Protein AF-0000000080480840 (afdb_homodimer)

Structure (mmCIF, N/CA/C/O backbone):
data_AF-0000000080480840-model_v1
#
loop_
_entity.id
_entity.type
_entity.pdbx_description
1 polymer 'TMEM205-like domain-containing protein'
#
loop_
_atom_site.group_PDB
_atom_site.id
_atom_site.type_symbol
_atom_site.label_atom_id
_atom_site.label_alt_id
_atom_site.label_comp_id
_atom_site.label_asym_id
_atom_site.label_entity_id
_atom_site.label_seq_id
_atom_site.pdbx_PDB_ins_code
_atom_site.Cartn_x
_atom_site.Cartn_y
_atom_site.Cartn_z
_atom_site.occupancy
_atom_site.B_iso_or_equiv
_atom_site.auth_seq_id
_atom_site.auth_comp_id
_atom_site.auth_asym_id
_atom_site.auth_atom_id
_atom_site.pdbx_PDB_model_num
ATOM 1 N N . MET A 1 1 ? -40.719 -46.406 -3.961 1 48.41 1 MET A N 1
ATOM 2 C CA . MET A 1 1 ? -39.594 -45.656 -3.396 1 48.41 1 MET A CA 1
ATOM 3 C C . MET A 1 1 ? -39.781 -44.156 -3.512 1 48.41 1 MET A C 1
ATOM 5 O O . MET A 1 1 ? -39.844 -43.625 -4.617 1 48.41 1 MET A O 1
ATOM 9 N N . SER A 1 2 ? -40.406 -43.5 -2.436 1 63.12 2 SER A N 1
ATOM 10 C CA . SER A 1 2 ? -41.25 -42.281 -2.477 1 63.12 2 SER A CA 1
ATOM 11 C C . SER A 1 2 ? -40.406 -41.031 -2.754 1 63.12 2 SER A C 1
ATOM 13 O O . SER A 1 2 ? -39.219 -41.031 -2.51 1 63.12 2 SER A O 1
ATOM 15 N N . LYS A 1 3 ? -41.062 -40.125 -3.471 1 72.38 3 LYS A N 1
ATOM 16 C CA . LYS A 1 3 ? -40.562 -38.812 -3.879 1 72.38 3 LYS A CA 1
ATOM 17 C C . LYS A 1 3 ? -39.812 -38.125 -2.748 1 72.38 3 LYS A C 1
ATOM 19 O O . LYS A 1 3 ? -38.812 -37.438 -2.992 1 72.38 3 LYS A O 1
ATOM 24 N N . SER A 1 4 ? -40.25 -38.406 -1.616 1 72.44 4 SER A N 1
ATOM 25 C CA . SER A 1 4 ? -39.625 -37.812 -0.445 1 72.44 4 SER A CA 1
ATOM 26 C C . SER A 1 4 ? -38.219 -38.375 -0.218 1 72.44 4 SER A C 1
ATOM 28 O O . SER A 1 4 ? -37.312 -37.625 0.155 1 72.44 4 SER A O 1
ATOM 30 N N . GLN A 1 5 ? -38.062 -39.594 -0.561 1 77.56 5 GLN A N 1
ATOM 31 C CA . GLN A 1 5 ? -36.781 -40.25 -0.362 1 77.56 5 GLN A CA 1
ATOM 32 C C . GLN A 1 5 ? -35.75 -39.719 -1.352 1 77.56 5 GLN A C 1
ATOM 34 O O . GLN A 1 5 ? -34.562 -39.531 -0.996 1 77.56 5 GLN A O 1
ATOM 39 N N . ASN A 1 6 ? -36.188 -39.344 -2.408 1 79.19 6 ASN A N 1
ATOM 40 C CA . ASN A 1 6 ? -35.312 -38.844 -3.449 1 79.19 6 ASN A CA 1
ATOM 41 C C . ASN A 1 6 ? -34.781 -37.438 -3.113 1 79.19 6 ASN A C 1
ATOM 43 O O . ASN A 1 6 ? -33.625 -37.125 -3.361 1 79.19 6 ASN A O 1
ATOM 47 N N . VAL A 1 7 ? -35.75 -36.656 -2.521 1 74.06 7 VAL A N 1
ATOM 48 C CA . VAL A 1 7 ? -35.344 -35.312 -2.146 1 74.06 7 VAL A CA 1
ATOM 49 C C . VAL A 1 7 ? -34.312 -35.375 -1.026 1 74.06 7 VAL A C 1
ATOM 51 O O . VAL A 1 7 ? -33.344 -34.594 -1.014 1 74.06 7 VAL A O 1
ATOM 54 N N . LEU A 1 8 ? -34.531 -36.281 -0.128 1 70.38 8 LEU A N 1
ATOM 55 C CA . LEU A 1 8 ? -33.594 -36.406 0.998 1 70.38 8 LEU A CA 1
ATOM 56 C C . LEU A 1 8 ? -32.25 -36.906 0.531 1 70.38 8 LEU A C 1
ATOM 58 O O . LEU A 1 8 ? -31.203 -36.469 1.021 1 70.38 8 LEU A O 1
ATOM 62 N N . VAL A 1 9 ? -32.25 -37.875 -0.401 1 76.75 9 VAL A N 1
ATOM 63 C CA . VAL A 1 9 ? -31 -38.375 -0.942 1 76.75 9 VAL A CA 1
ATOM 64 C C . VAL A 1 9 ? -30.297 -37.281 -1.707 1 76.75 9 VAL A C 1
ATOM 66 O O . VAL A 1 9 ? -29.078 -37.125 -1.598 1 76.75 9 VAL A O 1
ATOM 69 N N . LYS A 1 10 ? -31.031 -36.438 -2.252 1 76.31 10 LYS A N 1
ATOM 70 C CA . LYS A 1 10 ? -30.422 -35.312 -3.008 1 76.31 10 LYS A CA 1
ATOM 71 C C . LYS A 1 10 ? -29.828 -34.281 -2.076 1 76.31 10 LYS A C 1
ATOM 73 O O . LYS A 1 10 ? -28.75 -33.75 -2.35 1 76.31 10 LYS A O 1
ATOM 78 N N . ALA A 1 11 ? -30.609 -34.031 -1.041 1 72.12 11 ALA A N 1
ATOM 79 C CA . ALA A 1 11 ? -30.109 -33.094 -0.044 1 72.12 11 ALA A CA 1
ATOM 80 C C . ALA A 1 11 ? -28.844 -33.625 0.625 1 72.12 11 ALA A C 1
ATOM 82 O O . ALA A 1 11 ? -27.891 -32.875 0.846 1 72.12 11 ALA A O 1
ATOM 83 N N . LYS A 1 12 ? -28.766 -34.875 0.899 1 74.62 12 LYS A N 1
ATOM 84 C CA . LYS A 1 12 ? -27.594 -35.5 1.515 1 74.62 12 LYS A CA 1
ATOM 85 C C . LYS A 1 12 ? -26.406 -35.469 0.571 1 74.62 12 LYS A C 1
ATOM 87 O O . LYS A 1 12 ? -25.281 -35.188 0.998 1 74.62 12 LYS A O 1
ATOM 92 N N . LEU A 1 13 ? -26.656 -35.656 -0.687 1 71.5 13 LEU A N 1
ATOM 93 C CA . LEU A 1 13 ? -25.609 -35.625 -1.687 1 71.5 13 LEU A CA 1
ATOM 94 C C . LEU A 1 13 ? -25.094 -34.188 -1.874 1 71.5 13 LEU A C 1
ATOM 96 O O . LEU A 1 13 ? -23.891 -33.969 -2.041 1 71.5 13 LEU A O 1
ATOM 100 N N . ALA A 1 14 ? -26.016 -33.219 -1.769 1 71.69 14 ALA A N 1
ATOM 101 C CA . ALA A 1 14 ? -25.641 -31.828 -1.882 1 71.69 14 ALA A CA 1
ATOM 102 C C . ALA A 1 14 ? -24.75 -31.406 -0.708 1 71.69 14 ALA A C 1
ATOM 104 O O . ALA A 1 14 ? -23.766 -30.688 -0.89 1 71.69 14 ALA A O 1
ATOM 105 N N . VAL A 1 15 ? -25.156 -31.797 0.441 1 69.38 15 VAL A N 1
ATOM 106 C CA . VAL A 1 15 ? -24.391 -31.484 1.639 1 69.38 15 VAL A CA 1
ATOM 107 C C . VAL A 1 15 ? -23.016 -32.156 1.555 1 69.38 15 VAL A C 1
ATOM 109 O O . VAL A 1 15 ? -22 -31.562 1.903 1 69.38 15 VAL A O 1
ATOM 112 N N . LYS A 1 16 ? -22.922 -33.469 1.148 1 70.38 16 LYS A N 1
ATOM 113 C CA . LYS A 1 16 ? -21.656 -34.156 0.979 1 70.38 16 LYS A CA 1
ATOM 114 C C . LYS A 1 16 ? -20.781 -33.469 -0.07 1 70.38 16 LYS A C 1
ATOM 116 O O . LYS A 1 16 ? -19.578 -33.344 0.116 1 70.38 16 LYS A O 1
ATOM 121 N N . ARG A 1 17 ? -21.359 -33 -1.153 1 67.06 17 ARG A N 1
ATOM 122 C CA . ARG A 1 17 ? -20.641 -32.281 -2.184 1 67.06 17 ARG A CA 1
ATOM 123 C C . ARG A 1 17 ? -20.109 -30.938 -1.65 1 67.06 17 ARG A C 1
ATOM 125 O O . ARG A 1 17 ? -18.984 -30.547 -1.947 1 67.06 17 ARG A O 1
ATOM 132 N N . LEU A 1 18 ? -21 -30.297 -0.891 1 66.44 18 LEU A N 1
ATOM 133 C CA . LEU A 1 18 ? -20.578 -29.062 -0.242 1 66.44 18 LEU A CA 1
ATOM 134 C C . LEU A 1 18 ? -19.453 -29.328 0.756 1 66.44 18 LEU A C 1
ATOM 136 O O . LEU A 1 18 ? -18.5 -28.562 0.838 1 66.44 18 LEU A O 1
ATOM 140 N N . GLY A 1 19 ? -19.656 -30.328 1.536 1 61.94 19 GLY A N 1
ATOM 141 C CA . GLY A 1 19 ? -18.609 -30.719 2.473 1 61.94 19 GLY A CA 1
ATOM 142 C C . GLY A 1 19 ? -17.297 -31.062 1.795 1 61.94 19 GLY A C 1
ATOM 143 O O . GLY A 1 19 ? -16.234 -30.609 2.236 1 61.94 19 GLY A O 1
ATOM 144 N N . THR A 1 20 ? -17.375 -32 0.81 1 65.12 20 THR A N 1
ATOM 145 C CA . THR A 1 20 ? -16.172 -32.344 0.045 1 65.12 20 THR A CA 1
ATOM 146 C C . THR A 1 20 ? -15.562 -31.109 -0.599 1 65.12 20 THR A C 1
ATOM 148 O O . THR A 1 20 ? -14.344 -30.969 -0.637 1 65.12 20 THR A O 1
ATOM 151 N N . ALA A 1 21 ? -16.469 -30.281 -1.023 1 62.69 21 ALA A N 1
ATOM 152 C CA . ALA A 1 21 ? -16 -29.016 -1.608 1 62.69 21 ALA A CA 1
ATOM 153 C C . ALA A 1 21 ? -15.312 -28.156 -0.562 1 62.69 21 ALA A C 1
ATOM 155 O O . ALA A 1 21 ? -14.281 -27.547 -0.837 1 62.69 21 ALA A O 1
ATOM 156 N N . VAL A 1 22 ? -15.906 -28.141 0.602 1 61.84 22 VAL A N 1
ATOM 157 C CA . VAL A 1 22 ? -15.344 -27.359 1.701 1 61.84 22 VAL A CA 1
ATOM 158 C C . VAL A 1 22 ? -14.031 -28 2.166 1 61.84 22 VAL A C 1
ATOM 160 O O . VAL A 1 22 ? -13.047 -27.297 2.412 1 61.84 22 VAL A O 1
ATOM 163 N N . THR A 1 23 ? -14 -29.312 2.256 1 61.94 23 THR A N 1
ATOM 164 C CA . THR A 1 23 ? -12.797 -30.031 2.664 1 61.94 23 THR A CA 1
ATOM 165 C C . THR A 1 23 ? -11.695 -29.859 1.621 1 61.94 23 THR A C 1
ATOM 167 O O . THR A 1 23 ? -10.523 -29.672 1.968 1 61.94 23 THR A O 1
ATOM 170 N N . ALA A 1 24 ? -12.078 -30.078 0.385 1 61.88 24 ALA A N 1
ATOM 171 C CA . ALA A 1 24 ? -11.125 -29.875 -0.697 1 61.88 24 ALA A CA 1
ATOM 172 C C . ALA A 1 24 ? -10.625 -28.422 -0.719 1 61.88 24 ALA A C 1
ATOM 174 O O . ALA A 1 24 ? -9.453 -28.172 -0.996 1 61.88 24 ALA A O 1
ATOM 175 N N . ALA A 1 25 ? -11.594 -27.594 -0.299 1 62.44 25 ALA A N 1
ATOM 176 C CA . ALA A 1 25 ? -11.25 -26.172 -0.241 1 62.44 25 ALA A CA 1
ATOM 177 C C . ALA A 1 25 ? -10.344 -25.875 0.952 1 62.44 25 ALA A C 1
ATOM 179 O O . ALA A 1 25 ? -9.562 -24.922 0.923 1 62.44 25 ALA A O 1
ATOM 180 N N . LEU A 1 26 ? -10.422 -26.766 1.857 1 70 26 LEU A N 1
ATOM 181 C CA . LEU A 1 26 ? -9.672 -26.547 3.09 1 70 26 LEU A CA 1
ATOM 182 C C . LEU A 1 26 ? -8.391 -27.375 3.092 1 70 26 LEU A C 1
ATOM 184 O O . LEU A 1 26 ? -7.781 -27.578 4.145 1 70 26 LEU A O 1
ATOM 188 N N . ASN A 1 27 ? -8.031 -27.891 1.896 1 83.31 27 ASN A N 1
ATOM 189 C CA . ASN A 1 27 ? -6.727 -28.516 1.739 1 83.31 27 ASN A CA 1
ATOM 190 C C . ASN A 1 27 ? -5.598 -27.578 2.16 1 83.31 27 ASN A C 1
ATOM 192 O O . ASN A 1 27 ? -5.547 -26.422 1.729 1 83.31 27 ASN A O 1
ATOM 196 N N . PRO A 1 28 ? -4.832 -28.016 3.111 1 85.62 28 PRO A N 1
ATOM 197 C CA . PRO A 1 28 ? -3.775 -27.141 3.643 1 85.62 28 PRO A CA 1
ATOM 198 C C . PRO A 1 28 ? -2.893 -26.547 2.547 1 85.62 28 PRO A C 1
ATOM 200 O O . PRO A 1 28 ? -2.416 -25.422 2.678 1 85.62 28 PRO A O 1
ATOM 203 N N . THR A 1 29 ? -2.688 -27.266 1.502 1 88.12 29 THR A N 1
ATOM 204 C CA . THR A 1 29 ? -1.881 -26.75 0.401 1 88.12 29 THR A CA 1
ATOM 205 C C . THR A 1 29 ? -2.594 -25.594 -0.295 1 88.12 29 THR A C 1
ATOM 207 O O . THR A 1 29 ? -1.979 -24.562 -0.586 1 88.12 29 THR A O 1
ATOM 210 N N . LYS A 1 30 ? -3.859 -25.797 -0.489 1 89.88 30 LYS A N 1
ATOM 211 C CA . LYS A 1 30 ? -4.652 -24.766 -1.151 1 89.88 30 LYS A CA 1
ATOM 212 C C . LYS A 1 30 ? -4.785 -23.516 -0.274 1 89.88 30 LYS A C 1
ATOM 214 O O . LYS A 1 30 ? -4.547 -22.406 -0.733 1 89.88 30 LYS A O 1
ATOM 219 N N . VAL A 1 31 ? -5.086 -23.766 0.939 1 91.12 31 VAL A N 1
ATOM 220 C CA . VAL A 1 31 ? -5.27 -22.656 1.87 1 91.12 31 VAL A CA 1
ATOM 221 C C . VAL A 1 31 ? -3.943 -21.938 2.094 1 91.12 31 VAL A C 1
ATOM 223 O O . VAL A 1 31 ? -3.893 -20.703 2.123 1 91.12 31 VAL A O 1
ATOM 226 N N . GLY A 1 32 ? -2.891 -22.672 2.217 1 92.75 32 GLY A N 1
ATOM 227 C CA . GLY A 1 32 ? -1.572 -22.094 2.4 1 92.75 32 GLY A CA 1
ATOM 228 C C . GLY A 1 32 ? -1.134 -21.219 1.233 1 92.75 32 GLY A C 1
ATOM 229 O O . GLY A 1 32 ? -0.57 -20.141 1.43 1 92.75 32 GLY A O 1
ATOM 230 N N . SER A 1 33 ? -1.423 -21.688 0.099 1 93.69 33 SER A N 1
ATOM 231 C CA . SER A 1 33 ? -1.025 -20.953 -1.097 1 93.69 33 SER A CA 1
ATOM 232 C C . SER A 1 33 ? -1.794 -19.641 -1.221 1 93.69 33 SER A C 1
ATOM 234 O O . SER A 1 33 ? -1.212 -18.609 -1.542 1 93.69 33 SER A O 1
ATOM 236 N N . VAL A 1 34 ? -3.068 -19.75 -0.893 1 95.12 34 VAL A N 1
ATOM 237 C CA . VAL A 1 34 ? -3.908 -18.562 -0.969 1 95.12 34 VAL A CA 1
ATOM 238 C C . VAL A 1 34 ? -3.475 -17.547 0.093 1 95.12 34 VAL A C 1
ATOM 240 O O . VAL A 1 34 ? -3.26 -16.375 -0.209 1 95.12 34 VAL A O 1
ATOM 243 N N . VAL A 1 35 ? -3.285 -18 1.26 1 95 35 VAL A N 1
ATOM 244 C CA . VAL A 1 35 ? -2.914 -17.141 2.379 1 95 35 VAL A CA 1
ATOM 245 C C . VAL A 1 35 ? -1.528 -16.547 2.135 1 95 35 VAL A C 1
ATOM 247 O O . VAL A 1 35 ? -1.307 -15.352 2.373 1 95 35 VAL A O 1
ATOM 250 N N . SER A 1 36 ? -0.671 -17.344 1.657 1 95.69 36 SER A N 1
ATOM 251 C CA . SER A 1 36 ? 0.681 -16.875 1.358 1 95.69 36 SER A CA 1
ATOM 252 C C . SER A 1 36 ? 0.669 -15.781 0.305 1 95.69 36 SER A C 1
ATOM 254 O O . SER A 1 36 ? 1.268 -14.719 0.501 1 95.69 36 SER A O 1
ATOM 256 N N . LEU A 1 37 ? -0.046 -16.031 -0.722 1 96.81 37 LEU A N 1
ATOM 257 C CA . LEU A 1 37 ? -0.066 -15.094 -1.834 1 96.81 37 LEU A CA 1
ATOM 258 C C . LEU A 1 37 ? -0.702 -13.773 -1.414 1 96.81 37 LEU A C 1
ATOM 260 O O . LEU A 1 37 ? -0.167 -12.695 -1.707 1 96.81 37 LEU A O 1
ATOM 264 N N . ILE A 1 38 ? -1.753 -13.805 -0.69 1 97.44 38 ILE A N 1
ATOM 265 C CA . ILE A 1 38 ? -2.457 -12.609 -0.255 1 97.44 38 ILE A CA 1
ATOM 266 C C . ILE A 1 38 ? -1.581 -11.812 0.712 1 97.44 38 ILE A C 1
ATOM 268 O O . ILE A 1 38 ? -1.461 -10.594 0.594 1 97.44 38 ILE A O 1
ATOM 272 N N . GLY A 1 39 ? -1.012 -12.523 1.628 1 97.56 39 GLY A N 1
ATOM 273 C CA . GLY A 1 39 ? -0.151 -11.859 2.594 1 97.56 39 GLY A CA 1
ATOM 274 C C . GLY A 1 39 ? 1.047 -11.18 1.958 1 97.56 39 GLY A C 1
ATOM 275 O O . GLY A 1 39 ? 1.331 -10.016 2.244 1 97.56 39 GLY A O 1
ATOM 276 N N . ILE A 1 40 ? 1.666 -11.859 1.077 1 97.62 40 ILE A N 1
ATOM 277 C CA . ILE A 1 40 ? 2.873 -11.328 0.451 1 97.62 40 ILE A CA 1
ATOM 278 C C . ILE A 1 40 ? 2.502 -10.227 -0.54 1 97.62 40 ILE A C 1
ATOM 280 O O . ILE A 1 40 ? 3.225 -9.234 -0.679 1 97.62 40 ILE A O 1
ATOM 284 N N . ALA A 1 41 ? 1.404 -10.398 -1.212 1 98.25 41 ALA A N 1
ATOM 285 C CA . ALA A 1 41 ? 0.946 -9.367 -2.143 1 98.25 41 ALA A CA 1
ATOM 286 C C . ALA A 1 41 ? 0.61 -8.07 -1.407 1 98.25 41 ALA A C 1
ATOM 288 O O . ALA A 1 41 ? 0.932 -6.98 -1.882 1 98.25 41 ALA A O 1
ATOM 289 N N . ALA A 1 42 ? -0.044 -8.25 -0.305 1 97.69 42 ALA A N 1
ATOM 290 C CA . ALA A 1 42 ? -0.343 -7.07 0.506 1 97.69 42 ALA A CA 1
ATOM 291 C C . ALA A 1 42 ? 0.938 -6.363 0.94 1 97.69 42 ALA A C 1
ATOM 293 O O . ALA A 1 42 ? 1.067 -5.145 0.78 1 97.69 42 ALA A O 1
ATOM 294 N N . ALA A 1 43 ? 1.863 -7.078 1.417 1 97.75 43 ALA A N 1
ATOM 295 C CA . ALA A 1 43 ? 3.131 -6.512 1.87 1 97.75 43 ALA A CA 1
ATOM 296 C C . ALA A 1 43 ? 3.881 -5.852 0.716 1 97.75 43 ALA A C 1
ATOM 298 O O . ALA A 1 43 ? 4.426 -4.754 0.868 1 97.75 43 ALA A O 1
ATOM 299 N N . PHE A 1 44 ? 3.889 -6.508 -0.385 1 98.06 44 PHE A N 1
ATOM 300 C CA . PHE A 1 44 ? 4.582 -6 -1.563 1 98.06 44 PHE A CA 1
ATOM 301 C C . PHE A 1 44 ? 3.98 -4.676 -2.02 1 98.06 44 PHE A C 1
ATOM 303 O O . PHE A 1 44 ? 4.703 -3.705 -2.246 1 98.06 44 PHE A O 1
ATOM 310 N N . GLY A 1 45 ? 2.727 -4.641 -2.143 1 97.5 45 GLY A N 1
ATOM 311 C CA . GLY A 1 45 ? 2.078 -3.414 -2.578 1 97.5 45 GLY A CA 1
ATOM 312 C C . GLY A 1 45 ? 2.264 -2.264 -1.607 1 97.5 45 GLY A C 1
ATOM 313 O O . GLY A 1 45 ? 2.434 -1.116 -2.023 1 97.5 45 GLY A O 1
ATOM 314 N N . MET A 1 46 ? 2.143 -2.59 -0.368 1 96.62 46 MET A N 1
ATOM 315 C CA . MET A 1 46 ? 2.416 -1.559 0.629 1 96.62 46 MET A CA 1
ATOM 316 C C . MET A 1 46 ? 3.848 -1.046 0.501 1 96.62 46 MET A C 1
ATOM 318 O O . MET A 1 46 ? 4.094 0.153 0.635 1 96.62 46 MET A O 1
ATOM 322 N N . CYS A 1 47 ? 4.691 -1.95 0.297 1 96.69 47 CYS A N 1
ATOM 323 C CA . CYS A 1 47 ? 6.098 -1.599 0.138 1 96.69 47 CYS A CA 1
ATOM 324 C C . CYS A 1 47 ? 6.301 -0.688 -1.066 1 96.69 47 CYS A C 1
ATOM 326 O O . CYS A 1 47 ? 7.047 0.292 -0.992 1 96.69 47 CYS A O 1
ATOM 328 N N . VAL A 1 48 ? 5.648 -0.994 -2.105 1 95.62 48 VAL A N 1
ATOM 329 C CA . VAL A 1 48 ? 5.73 -0.163 -3.303 1 95.62 48 VAL A CA 1
ATOM 330 C C . VAL A 1 48 ? 5.176 1.229 -3.006 1 95.62 48 VAL A C 1
ATOM 332 O O . VAL A 1 48 ? 5.801 2.236 -3.338 1 95.62 48 VAL A O 1
ATOM 335 N N . TRP A 1 49 ? 4.09 1.264 -2.369 1 95 49 TRP A N 1
ATOM 336 C CA . TRP A 1 49 ? 3.443 2.533 -2.047 1 95 49 TRP A CA 1
ATOM 337 C C . TRP A 1 49 ? 4.359 3.41 -1.201 1 95 49 TRP A C 1
ATOM 339 O O . TRP A 1 49 ? 4.582 4.578 -1.526 1 95 49 TRP A O 1
ATOM 349 N N . VAL A 1 50 ? 4.883 2.891 -0.185 1 93.31 50 VAL A N 1
ATOM 350 C CA . VAL A 1 50 ? 5.664 3.668 0.77 1 93.31 50 VAL A CA 1
ATOM 351 C C . VAL A 1 50 ? 6.996 4.074 0.139 1 93.31 50 VAL A C 1
ATOM 353 O O . VAL A 1 50 ? 7.5 5.172 0.393 1 93.31 50 VAL A O 1
ATOM 356 N N . THR A 1 51 ? 7.559 3.207 -0.658 1 92.38 51 THR A N 1
ATOM 357 C CA . THR A 1 51 ? 8.844 3.49 -1.277 1 92.38 51 THR A CA 1
ATOM 358 C C . THR A 1 51 ? 8.703 4.535 -2.379 1 92.38 51 THR A C 1
ATOM 360 O O . THR A 1 51 ? 9.547 5.422 -2.518 1 92.38 51 THR A O 1
ATOM 363 N N . VAL A 1 52 ? 7.609 4.52 -3.104 1 89 52 VAL A N 1
ATOM 364 C CA . VAL A 1 52 ? 7.516 5.336 -4.309 1 89 52 VAL A CA 1
ATOM 365 C C . VAL A 1 52 ? 6.59 6.523 -4.059 1 89 52 VAL A C 1
ATOM 367 O O . VAL A 1 52 ? 6.926 7.664 -4.395 1 89 52 VAL A O 1
ATOM 370 N N . VAL A 1 53 ? 5.465 6.32 -3.414 1 86.81 53 VAL A N 1
ATOM 371 C CA . VAL A 1 53 ? 4.391 7.309 -3.432 1 86.81 53 VAL A CA 1
ATOM 372 C C . VAL A 1 53 ? 4.449 8.156 -2.166 1 86.81 53 VAL A C 1
ATOM 374 O O . VAL A 1 53 ? 4.266 9.375 -2.219 1 86.81 53 VAL A O 1
ATOM 377 N N . THR A 1 54 ? 4.758 7.574 -1.055 1 86.62 54 THR A N 1
ATOM 378 C CA . THR A 1 54 ? 4.652 8.25 0.235 1 86.62 54 THR A CA 1
ATOM 379 C C . THR A 1 54 ? 5.629 9.422 0.315 1 86.62 54 THR A C 1
ATOM 381 O O . THR A 1 54 ? 5.277 10.492 0.811 1 86.62 54 THR A O 1
ATOM 384 N N . LYS A 1 55 ? 6.832 9.195 -0.202 1 81.06 55 LYS A N 1
ATOM 385 C CA . LYS A 1 55 ? 7.797 10.289 -0.162 1 81.06 55 LYS A CA 1
ATOM 386 C C . LYS A 1 55 ? 7.289 11.5 -0.943 1 81.06 55 LYS A C 1
ATOM 388 O O . LYS A 1 55 ? 7.371 12.633 -0.464 1 81.06 55 LYS A O 1
ATOM 393 N N . TYR A 1 56 ? 6.746 11.266 -2.043 1 81.44 56 TYR A N 1
ATOM 394 C CA . TYR A 1 56 ? 6.207 12.336 -2.881 1 81.44 56 TYR A CA 1
ATOM 395 C C . TYR A 1 56 ? 4.988 12.977 -2.225 1 81.44 56 TYR A C 1
ATOM 397 O O . TYR A 1 56 ? 4.875 14.203 -2.186 1 81.44 56 TYR A O 1
ATOM 405 N N . LEU A 1 57 ? 4.109 12.219 -1.687 1 82.69 57 LEU A N 1
ATOM 406 C CA . LEU A 1 57 ? 2.873 12.703 -1.083 1 82.69 57 LEU A CA 1
ATOM 407 C C . LEU A 1 57 ? 3.166 13.555 0.143 1 82.69 57 LEU A C 1
ATOM 409 O O . LEU A 1 57 ? 2.611 14.648 0.289 1 82.69 57 LEU A O 1
ATOM 413 N N . LEU A 1 58 ? 4.074 13.148 0.982 1 80.44 58 LEU A N 1
ATOM 414 C CA . LEU A 1 58 ? 4.402 13.891 2.195 1 80.44 58 LEU A CA 1
ATOM 415 C C . LEU A 1 58 ? 5.078 15.211 1.856 1 80.44 58 LEU A C 1
ATOM 417 O O . LEU A 1 58 ? 4.789 16.234 2.48 1 80.44 58 LEU A O 1
ATOM 421 N N . ALA A 1 59 ? 5.891 15.211 0.841 1 76.5 59 ALA A N 1
ATOM 422 C CA . ALA A 1 59 ? 6.574 16.438 0.422 1 76.5 59 ALA A CA 1
ATOM 423 C C . ALA A 1 59 ? 5.59 17.453 -0.144 1 76.5 59 ALA A C 1
ATOM 425 O O . ALA A 1 59 ? 5.801 18.656 -0.024 1 76.5 59 ALA A O 1
ATOM 426 N N . SER A 1 60 ? 4.535 16.922 -0.674 1 74.69 60 SER A N 1
ATOM 427 C CA . SER A 1 60 ? 3.572 17.812 -1.327 1 74.69 60 SER A CA 1
ATOM 428 C C . SER A 1 60 ? 2.605 18.406 -0.318 1 74.69 60 SER A C 1
ATOM 430 O O . SER A 1 60 ? 2.043 19.484 -0.554 1 74.69 60 SER A O 1
ATOM 432 N N . VAL A 1 61 ? 2.432 17.75 0.742 1 70.5 61 VAL A N 1
ATOM 433 C CA . VAL A 1 61 ? 1.397 18.188 1.676 1 70.5 61 VAL A CA 1
ATOM 434 C C . VAL A 1 61 ? 2.043 18.875 2.871 1 70.5 61 VAL A C 1
ATOM 436 O O . VAL A 1 61 ? 1.445 19.781 3.471 1 70.5 61 VAL A O 1
ATOM 439 N N . LEU A 1 62 ? 3.271 18.469 3.117 1 70.69 62 LEU A N 1
ATOM 440 C CA . LEU A 1 62 ? 3.887 18.969 4.344 1 70.69 62 LEU A CA 1
ATOM 441 C C . LEU A 1 62 ? 5.102 19.828 4.031 1 70.69 62 LEU A C 1
ATOM 443 O O . LEU A 1 62 ? 5.684 19.719 2.949 1 70.69 62 LEU A O 1
ATOM 447 N N . GLY A 1 63 ? 5.301 20.781 4.895 1 72.56 63 GLY A N 1
ATOM 448 C CA . GLY A 1 63 ? 6.543 21.531 4.809 1 72.56 63 GLY A CA 1
ATOM 449 C C . GLY A 1 63 ? 7.758 20.734 5.223 1 72.56 63 GLY A C 1
ATOM 450 O O . GLY A 1 63 ? 7.625 19.625 5.77 1 72.56 63 GLY A O 1
ATOM 451 N N . ARG A 1 64 ? 8.898 21.234 4.926 1 70.31 64 ARG A N 1
ATOM 452 C CA . ARG A 1 64 ? 10.18 20.594 5.195 1 70.31 64 ARG A CA 1
ATOM 453 C C . ARG A 1 64 ? 10.32 20.234 6.672 1 70.31 64 ARG A C 1
ATOM 455 O O . ARG A 1 64 ? 10.867 19.188 7.023 1 70.31 64 ARG A O 1
ATOM 462 N N . HIS A 1 65 ? 9.742 21.125 7.465 1 71.62 65 HIS A N 1
ATOM 463 C CA . HIS A 1 65 ? 9.961 20.969 8.898 1 71.62 65 HIS A CA 1
ATOM 464 C C . HIS A 1 65 ? 9.133 19.812 9.461 1 71.62 65 HIS A C 1
ATOM 466 O O . HIS A 1 65 ? 9.562 19.156 10.414 1 71.62 65 HIS A O 1
ATOM 472 N N . ARG A 1 66 ? 8.055 19.5 8.766 1 76.5 66 ARG A N 1
ATOM 473 C CA . ARG A 1 66 ? 7.16 18.484 9.297 1 76.5 66 ARG A CA 1
ATOM 474 C C . ARG A 1 66 ? 7.301 17.172 8.523 1 76.5 66 ARG A C 1
ATOM 476 O O . ARG A 1 66 ? 6.73 16.156 8.914 1 76.5 66 ARG A O 1
ATOM 483 N N . PHE A 1 67 ? 8.125 17.25 7.504 1 82.62 67 PHE A N 1
ATOM 484 C CA . PHE A 1 67 ? 8.281 16.094 6.625 1 82.62 67 PHE A CA 1
ATOM 485 C C . PHE A 1 67 ? 8.867 14.914 7.383 1 82.62 67 PHE A C 1
ATOM 487 O O . PHE A 1 67 ? 8.359 13.797 7.289 1 82.62 67 PHE A O 1
ATOM 494 N N . GLY A 1 68 ? 9.945 15.148 8.125 1 82.88 68 GLY A N 1
ATOM 495 C CA . GLY A 1 68 ? 10.625 14.086 8.844 1 82.88 68 GLY A CA 1
ATOM 496 C C . GLY A 1 68 ? 9.742 13.398 9.875 1 82.88 68 GLY A C 1
ATOM 497 O O . GLY A 1 68 ? 9.758 12.172 10 1 82.88 68 GLY A O 1
ATOM 498 N N . VAL A 1 69 ? 9 14.188 10.523 1 83.5 69 VAL A N 1
ATOM 499 C CA . VAL A 1 69 ? 8.125 13.664 11.57 1 83.5 69 VAL A CA 1
ATOM 500 C C . VAL A 1 69 ? 7.008 12.836 10.945 1 83.5 69 VAL A C 1
ATOM 502 O O . VAL A 1 69 ? 6.703 11.734 11.414 1 83.5 69 VAL A O 1
ATOM 505 N N . ALA A 1 70 ? 6.461 13.367 9.922 1 83.31 70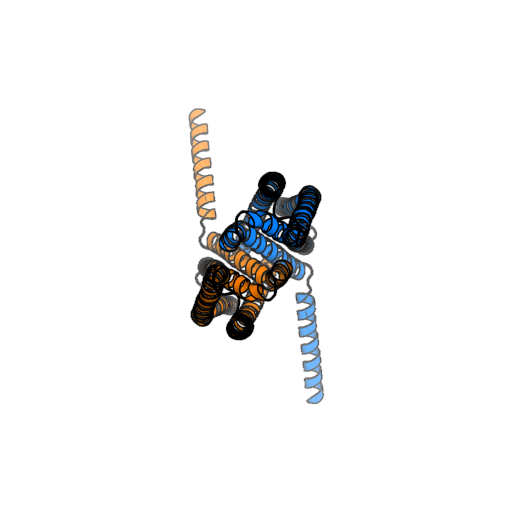 ALA A N 1
ATOM 506 C CA . ALA A 1 70 ? 5.391 12.664 9.227 1 83.31 70 ALA A CA 1
ATOM 507 C C . ALA A 1 70 ? 5.887 11.328 8.672 1 83.31 70 ALA A C 1
ATOM 509 O O . ALA A 1 70 ? 5.203 10.305 8.789 1 83.31 70 ALA A O 1
ATOM 510 N N . GLN A 1 71 ? 7.031 11.445 8.094 1 87.06 71 GLN A N 1
ATOM 511 C CA . GLN A 1 71 ? 7.625 10.234 7.535 1 87.06 71 GLN A CA 1
ATOM 512 C C . GLN A 1 71 ? 7.871 9.188 8.617 1 87.06 71 GLN A C 1
ATOM 514 O O . GLN A 1 71 ? 7.645 7.996 8.406 1 87.06 71 GLN A O 1
ATOM 519 N N . SER A 1 72 ? 8.32 9.625 9.766 1 89.12 72 SER A N 1
ATOM 520 C CA . SER A 1 72 ? 8.586 8.719 10.875 1 89.12 72 SER A CA 1
ATOM 521 C C . SER A 1 72 ? 7.309 8.031 11.352 1 89.12 72 SER A C 1
ATOM 523 O O . SER A 1 72 ? 7.312 6.844 11.656 1 89.12 72 SER A O 1
ATOM 525 N N . LYS A 1 73 ? 6.305 8.711 11.359 1 86.88 73 LYS A N 1
ATOM 526 C CA . LYS A 1 73 ? 5.027 8.148 11.789 1 86.88 73 LYS A CA 1
ATOM 527 C C . LYS A 1 73 ? 4.516 7.121 10.781 1 86.88 73 LYS A C 1
ATOM 529 O O . LYS A 1 73 ? 3.986 6.074 11.164 1 86.88 73 LYS A O 1
ATOM 534 N N . VAL A 1 74 ? 4.641 7.449 9.523 1 88.94 74 VAL A N 1
ATOM 535 C CA . VAL A 1 74 ? 4.246 6.527 8.461 1 88.94 74 VAL A CA 1
ATOM 536 C C . VAL A 1 74 ? 5.047 5.234 8.578 1 88.94 74 VAL A C 1
ATOM 538 O O . VAL A 1 74 ? 4.48 4.141 8.539 1 88.94 74 VAL A O 1
ATOM 541 N N . TYR A 1 75 ? 6.367 5.414 8.773 1 91.38 75 TYR A N 1
ATOM 542 C CA . TYR A 1 75 ? 7.238 4.242 8.836 1 91.38 75 TYR A CA 1
ATOM 543 C C . TYR A 1 75 ? 6.891 3.373 10.039 1 91.38 75 TYR A C 1
ATOM 545 O O . TYR A 1 75 ? 6.91 2.143 9.945 1 91.38 75 TYR A O 1
ATOM 553 N N . SER A 1 76 ? 6.566 3.959 11.141 1 89.38 76 SER A N 1
ATOM 554 C CA . SER A 1 76 ? 6.238 3.209 12.352 1 89.38 76 SER A CA 1
ATOM 555 C C . SER A 1 76 ? 5.039 2.295 12.125 1 89.38 76 SER A C 1
ATOM 557 O O . SER A 1 76 ? 5.051 1.134 12.539 1 89.38 76 SER A O 1
ATOM 559 N N . VAL A 1 77 ? 4.062 2.781 11.422 1 90.06 77 VAL A N 1
ATOM 560 C CA . VAL A 1 77 ? 2.854 2.01 11.156 1 90.06 77 VAL A CA 1
ATOM 561 C C . VAL A 1 77 ? 3.111 1.024 10.016 1 90.06 77 VAL A C 1
ATOM 563 O O . VAL A 1 77 ? 2.686 -0.131 10.078 1 90.06 77 VAL A O 1
ATOM 566 N N . TYR A 1 78 ? 3.822 1.463 9.008 1 93.94 78 TYR A N 1
ATOM 567 C CA . TYR A 1 78 ? 4.109 0.7 7.801 1 93.94 78 TYR A CA 1
ATOM 568 C C . TYR A 1 78 ? 4.883 -0.572 8.133 1 93.94 78 TYR A C 1
ATOM 570 O O . TYR A 1 78 ? 4.523 -1.659 7.672 1 93.94 78 TYR A O 1
ATOM 578 N N . PHE A 1 79 ? 5.906 -0.498 8.93 1 94.25 79 PHE A N 1
ATOM 579 C CA . PHE A 1 79 ? 6.754 -1.653 9.195 1 94.25 79 PHE A CA 1
ATOM 580 C C . PHE A 1 79 ? 6.012 -2.693 10.023 1 94.25 79 PHE A C 1
ATOM 582 O O . PHE A 1 79 ? 6.23 -3.896 9.859 1 94.25 79 PHE A O 1
ATOM 589 N N . LYS A 1 80 ? 5.141 -2.262 10.852 1 91.69 80 LYS A N 1
ATOM 590 C CA . LYS A 1 80 ? 4.301 -3.213 11.578 1 91.69 80 LYS A CA 1
ATOM 591 C C . LYS A 1 80 ? 3.336 -3.924 10.641 1 91.69 80 LYS A C 1
ATOM 593 O O . LYS A 1 80 ? 3.154 -5.141 10.727 1 91.69 80 LYS A O 1
ATOM 598 N N . ALA A 1 81 ? 2.771 -3.186 9.758 1 92.75 81 ALA A N 1
ATOM 599 C CA . ALA A 1 81 ? 1.796 -3.74 8.82 1 92.75 81 ALA A CA 1
ATOM 600 C C . ALA A 1 81 ? 2.445 -4.766 7.895 1 92.75 81 ALA A C 1
ATOM 602 O O . ALA A 1 81 ? 1.919 -5.867 7.711 1 92.75 81 ALA A O 1
ATOM 603 N N . ILE A 1 82 ? 3.58 -4.379 7.328 1 95.5 82 ILE A N 1
ATOM 604 C CA . ILE A 1 82 ? 4.18 -5.277 6.348 1 95.5 82 ILE A CA 1
ATOM 605 C C . ILE A 1 82 ? 4.77 -6.496 7.059 1 95.5 82 ILE A C 1
ATOM 607 O O . ILE A 1 82 ? 4.82 -7.59 6.492 1 95.5 82 ILE A O 1
ATOM 611 N N . SER A 1 83 ? 5.223 -6.312 8.359 1 94.88 83 SER A N 1
ATOM 612 C CA . SER A 1 83 ? 5.695 -7.457 9.133 1 94.88 83 SER A CA 1
ATOM 613 C C . SER A 1 83 ? 4.613 -8.523 9.258 1 94.88 83 SER A C 1
ATOM 615 O O . SER A 1 83 ? 4.883 -9.711 9.062 1 94.88 83 SER A O 1
ATOM 617 N N . VAL A 1 84 ? 3.422 -8.125 9.555 1 94.38 84 VAL A N 1
ATOM 618 C CA . VAL A 1 84 ? 2.301 -9.055 9.672 1 94.38 84 VAL A CA 1
ATOM 619 C C . VAL A 1 84 ? 2.051 -9.742 8.328 1 94.38 84 VAL A C 1
ATOM 621 O O . VAL A 1 84 ? 1.894 -10.961 8.273 1 94.38 84 VAL A O 1
ATOM 624 N N . GLY A 1 85 ? 2.033 -8.992 7.273 1 96.12 85 GLY A N 1
ATOM 625 C CA . GLY A 1 85 ? 1.832 -9.562 5.945 1 96.12 85 GLY A CA 1
ATOM 626 C C . GLY A 1 85 ? 2.887 -10.578 5.566 1 96.12 85 GLY A C 1
ATOM 627 O O . GLY A 1 85 ? 2.564 -11.648 5.039 1 96.12 85 GLY A O 1
ATOM 628 N N . LEU A 1 86 ? 4.082 -10.234 5.875 1 97.44 86 LEU A N 1
ATOM 629 C CA . LEU A 1 86 ? 5.184 -11.125 5.52 1 97.44 86 LEU A CA 1
ATOM 630 C C . LEU A 1 86 ? 5.156 -12.391 6.371 1 97.44 86 LEU A C 1
ATOM 632 O O . LEU A 1 86 ? 5.449 -13.484 5.875 1 97.44 86 LEU A O 1
ATOM 636 N N . LEU A 1 87 ? 4.805 -12.242 7.645 1 96.31 87 LEU A N 1
ATOM 637 C CA . LEU A 1 87 ? 4.719 -13.406 8.523 1 96.31 87 LEU A CA 1
ATOM 638 C C . LEU A 1 87 ? 3.611 -14.344 8.07 1 96.31 87 LEU A C 1
ATOM 640 O O . LEU A 1 87 ? 3.818 -15.562 7.988 1 96.31 87 LEU A O 1
ATOM 644 N N . VAL A 1 88 ? 2.5 -13.797 7.777 1 95.56 88 VAL A N 1
ATOM 645 C CA . VAL A 1 88 ? 1.38 -14.578 7.262 1 95.56 88 VAL A CA 1
ATOM 646 C C . VAL A 1 88 ? 1.77 -15.227 5.938 1 95.56 88 VAL A C 1
ATOM 648 O O . VAL A 1 88 ? 1.467 -16.406 5.703 1 95.56 88 VAL A O 1
ATOM 651 N N . GLY A 1 89 ? 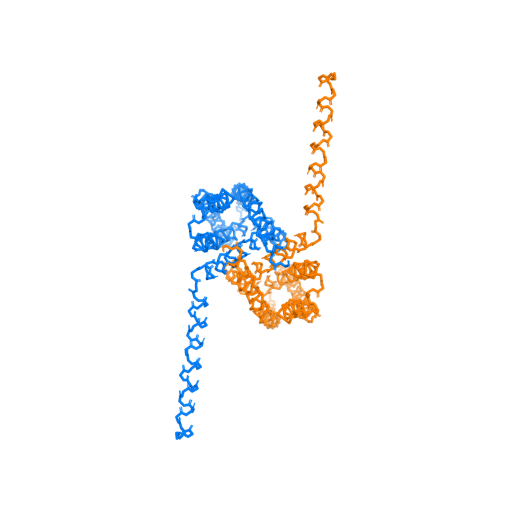2.438 -14.445 5.098 1 95.69 89 GLY A N 1
ATOM 652 C CA . GLY A 1 89 ? 2.891 -14.961 3.816 1 95.69 89 GLY A CA 1
ATOM 653 C C . GLY A 1 89 ? 3.863 -16.109 3.951 1 95.69 89 GLY A C 1
ATOM 654 O O . GLY A 1 89 ? 3.738 -17.125 3.25 1 95.69 89 GLY A O 1
ATOM 655 N N . LEU A 1 90 ? 4.836 -15.977 4.816 1 94.88 90 LEU A N 1
ATOM 656 C CA . LEU A 1 90 ? 5.82 -17.031 5.023 1 94.88 90 LEU A CA 1
ATOM 657 C C . LEU A 1 90 ? 5.168 -18.281 5.586 1 94.88 90 LEU A C 1
ATOM 659 O O . LEU A 1 90 ? 5.453 -19.406 5.133 1 94.88 90 LEU A O 1
ATOM 663 N N . LEU A 1 91 ? 4.285 -18.109 6.57 1 93.19 91 LEU A N 1
ATOM 664 C CA . LEU A 1 91 ? 3.58 -19.234 7.152 1 93.19 91 LEU A CA 1
ATOM 665 C C . LEU A 1 91 ? 2.742 -19.953 6.098 1 93.19 91 LEU A C 1
ATOM 667 O O . LEU A 1 91 ? 2.764 -21.188 6.016 1 93.19 91 LEU A O 1
ATOM 671 N N . GLY A 1 92 ? 2.062 -19.188 5.32 1 92.94 92 GLY A N 1
ATOM 672 C CA . GLY A 1 92 ? 1.301 -19.781 4.23 1 92.94 92 GLY A CA 1
ATOM 673 C C . GLY A 1 92 ? 2.17 -20.516 3.223 1 92.94 92 GLY A C 1
ATOM 674 O O . GLY A 1 92 ? 1.794 -21.578 2.725 1 92.94 92 GLY A O 1
ATOM 675 N N . HIS A 1 93 ? 3.246 -19.906 2.918 1 91.5 93 HIS A N 1
ATOM 676 C CA . HIS A 1 93 ? 4.176 -20.5 1.968 1 91.5 93 HIS A CA 1
ATOM 677 C C . HIS A 1 93 ? 4.684 -21.859 2.467 1 91.5 93 HIS A C 1
ATOM 679 O O . HIS A 1 93 ? 4.719 -22.828 1.711 1 91.5 93 HIS A O 1
ATOM 685 N N . VAL A 1 94 ? 5.016 -21.938 3.732 1 89.06 94 VAL A N 1
ATOM 686 C CA . VAL A 1 94 ? 5.527 -23.172 4.324 1 89.06 94 VAL A CA 1
ATOM 687 C C . VAL A 1 94 ? 4.41 -24.219 4.391 1 89.06 94 VAL A C 1
ATOM 689 O O . VAL A 1 94 ? 4.641 -25.391 4.113 1 89.06 94 VAL A O 1
ATOM 692 N N . ILE A 1 95 ? 3.24 -23.812 4.723 1 88.5 95 ILE A N 1
ATOM 693 C CA . ILE A 1 95 ? 2.098 -24.719 4.82 1 88.5 95 ILE A CA 1
ATOM 694 C C . ILE A 1 95 ? 1.753 -25.266 3.438 1 88.5 95 ILE A C 1
ATOM 696 O O . ILE A 1 95 ? 1.396 -26.438 3.299 1 88.5 95 ILE A O 1
ATOM 700 N N . SER A 1 96 ? 1.862 -24.453 2.428 1 88.25 96 SER A N 1
ATOM 701 C CA . SER A 1 96 ? 1.498 -24.844 1.07 1 88.25 96 SER A CA 1
ATOM 702 C C . SER A 1 96 ? 2.484 -25.859 0.508 1 88.25 96 SER A C 1
ATOM 704 O O . SER A 1 96 ? 2.104 -26.734 -0.272 1 88.25 96 SER A O 1
ATOM 706 N N . GLN A 1 97 ? 3.703 -25.812 0.854 1 83.69 97 GLN A N 1
ATOM 707 C CA . GLN A 1 97 ? 4.734 -26.641 0.246 1 83.69 97 GLN A CA 1
ATOM 708 C C . GLN A 1 97 ? 5.043 -27.859 1.116 1 83.69 97 GLN A C 1
ATOM 710 O O . GLN A 1 97 ? 5.613 -28.844 0.64 1 83.69 97 GLN A O 1
ATOM 715 N N . ARG A 1 98 ? 4.508 -27.875 2.322 1 76 98 ARG A N 1
ATOM 716 C CA . ARG A 1 98 ? 4.719 -28.969 3.275 1 76 98 ARG A CA 1
ATOM 717 C C . ARG A 1 98 ? 6.184 -29.391 3.309 1 76 98 ARG A C 1
ATOM 719 O O . ARG A 1 98 ? 7.062 -28.578 3.6 1 76 98 ARG A O 1
ATOM 726 N N . ARG A 1 99 ? 6.516 -30.516 2.746 1 70.56 99 ARG A N 1
ATOM 727 C CA . ARG A 1 99 ? 7.859 -31.078 2.869 1 70.56 99 ARG A CA 1
ATOM 728 C C . ARG A 1 99 ? 8.766 -30.578 1.75 1 70.56 99 ARG A C 1
ATOM 730 O O . ARG A 1 99 ? 9.992 -30.609 1.874 1 70.56 99 ARG A O 1
ATOM 737 N N . LYS A 1 100 ? 8.203 -30 0.782 1 74 100 LYS A N 1
ATOM 738 C CA . LYS A 1 100 ? 8.984 -29.594 -0.381 1 74 100 LYS A CA 1
ATOM 739 C C . LYS A 1 100 ? 9.852 -28.391 -0.061 1 74 100 LYS A C 1
ATOM 741 O O . LYS A 1 100 ? 10.883 -28.156 -0.708 1 74 100 LYS A O 1
ATOM 746 N N . VAL A 1 101 ? 9.484 -27.703 0.93 1 76.69 101 VAL A N 1
ATOM 747 C CA . VAL A 1 101 ? 10.266 -26.547 1.32 1 76.69 101 VAL A CA 1
ATOM 748 C C . VAL A 1 101 ? 11.656 -26.969 1.783 1 76.69 101 VAL A C 1
ATOM 750 O O . VAL A 1 101 ? 12.633 -26.25 1.577 1 76.69 101 VAL A O 1
ATOM 753 N N . LEU A 1 102 ? 11.719 -28.188 2.26 1 77.12 102 LEU A N 1
ATOM 754 C CA . LEU A 1 102 ? 12.984 -28.656 2.797 1 77.12 102 LEU A CA 1
ATOM 755 C C . LEU A 1 102 ? 13.695 -29.547 1.789 1 77.12 102 LEU A C 1
ATOM 757 O O . LEU A 1 102 ? 14.914 -29.734 1.87 1 77.12 102 LEU A O 1
ATOM 761 N N . THR A 1 103 ? 12.961 -30.078 0.801 1 79.44 103 THR A N 1
ATOM 762 C CA . THR A 1 103 ? 13.562 -31.078 -0.083 1 79.44 103 THR A CA 1
ATOM 763 C C . THR A 1 103 ? 13.922 -30.453 -1.429 1 79.44 103 THR A C 1
ATOM 765 O O . THR A 1 103 ? 14.82 -30.938 -2.121 1 79.44 103 THR A O 1
ATOM 768 N N . ASP A 1 104 ? 13.242 -29.375 -1.782 1 85.31 104 ASP A N 1
ATOM 769 C CA . ASP A 1 104 ? 13.5 -28.703 -3.055 1 85.31 104 ASP A CA 1
ATOM 770 C C . ASP A 1 104 ? 14.32 -27.438 -2.854 1 85.31 104 ASP A C 1
ATOM 772 O O . ASP A 1 104 ? 13.93 -26.562 -2.086 1 85.31 104 ASP A O 1
ATOM 776 N N . ALA A 1 105 ? 15.438 -27.359 -3.525 1 84.88 105 ALA A N 1
ATOM 777 C CA . ALA A 1 105 ? 16.375 -26.266 -3.355 1 84.88 105 ALA A CA 1
ATOM 778 C C . ALA A 1 105 ? 15.734 -24.922 -3.693 1 84.88 105 ALA A C 1
ATOM 780 O O . ALA A 1 105 ? 15.938 -23.938 -2.992 1 84.88 105 ALA A O 1
ATOM 781 N N . VAL A 1 106 ? 15.008 -24.859 -4.781 1 85.69 106 VAL A N 1
ATOM 782 C CA . VAL A 1 106 ? 14.391 -23.625 -5.23 1 85.69 106 VAL A CA 1
ATOM 783 C C . VAL A 1 106 ? 13.391 -23.141 -4.184 1 85.69 106 VAL A C 1
ATOM 785 O O . VAL A 1 106 ? 13.359 -21.953 -3.842 1 85.69 106 VAL A O 1
ATOM 788 N N . GLU A 1 107 ? 12.633 -24.016 -3.652 1 87.44 107 GLU A N 1
ATOM 789 C CA . GLU A 1 107 ? 11.648 -23.672 -2.633 1 87.44 107 GLU A CA 1
ATOM 790 C C . GLU A 1 107 ? 12.32 -23.25 -1.333 1 87.44 107 GLU A C 1
ATOM 792 O O . GLU A 1 107 ? 11.844 -22.344 -0.648 1 87.44 107 GLU A O 1
ATOM 797 N N . MET A 1 108 ? 13.406 -23.906 -1.04 1 88.31 108 MET A N 1
ATOM 798 C CA . MET A 1 108 ? 14.164 -23.516 0.149 1 88.31 108 MET A CA 1
ATOM 799 C C . MET A 1 108 ? 14.688 -22.094 0.021 1 88.31 108 MET A C 1
ATOM 801 O O . MET A 1 108 ? 14.609 -21.312 0.969 1 88.31 108 MET A O 1
ATOM 805 N N . TRP A 1 109 ? 15.172 -21.75 -1.113 1 89.88 109 TRP A N 1
ATOM 806 C CA . TRP A 1 109 ? 15.719 -20.422 -1.324 1 89.88 109 TRP A CA 1
ATOM 807 C C . TRP A 1 109 ? 14.625 -19.359 -1.259 1 89.88 109 TRP A C 1
ATOM 809 O O . TRP A 1 109 ? 14.859 -18.234 -0.809 1 89.88 109 TRP A O 1
ATOM 819 N N . GLN A 1 110 ? 13.477 -19.766 -1.711 1 91.31 110 GLN A N 1
ATOM 820 C CA . GLN A 1 110 ? 12.375 -18.812 -1.609 1 91.31 110 GLN A CA 1
ATOM 821 C C . GLN A 1 110 ? 11.969 -18.578 -0.154 1 91.31 110 GLN A C 1
ATOM 823 O O . GLN A 1 110 ? 11.656 -17.469 0.241 1 91.31 110 GLN A O 1
ATOM 828 N N . ALA A 1 111 ? 11.992 -19.594 0.631 1 91.38 111 ALA A N 1
ATOM 829 C CA . ALA A 1 111 ? 11.703 -19.453 2.057 1 91.38 111 ALA A CA 1
ATOM 830 C C . ALA A 1 111 ? 12.758 -18.594 2.744 1 91.38 111 ALA A C 1
ATOM 832 O O . ALA A 1 111 ? 12.43 -17.75 3.576 1 91.38 111 ALA A O 1
ATOM 833 N N . VAL A 1 112 ? 13.992 -18.766 2.377 1 92.81 112 VAL A N 1
ATOM 834 C CA . VAL A 1 112 ? 15.086 -17.969 2.926 1 92.81 112 VAL A CA 1
ATOM 835 C C . VAL A 1 112 ? 14.93 -16.5 2.508 1 92.81 112 VAL A C 1
ATOM 837 O O . VAL A 1 112 ? 15.164 -15.594 3.305 1 92.81 112 VAL A O 1
ATOM 840 N N . ASN A 1 113 ? 14.562 -16.344 1.269 1 94.88 113 ASN A N 1
ATOM 841 C CA . ASN A 1 113 ? 14.32 -15 0.757 1 94.88 113 ASN A CA 1
ATOM 842 C C . ASN A 1 113 ? 13.234 -14.281 1.554 1 94.88 113 ASN A C 1
ATOM 844 O O . ASN A 1 113 ? 13.414 -13.141 1.965 1 94.88 113 ASN A O 1
ATOM 848 N N . LEU A 1 114 ? 12.148 -14.992 1.786 1 95.31 114 LEU A N 1
ATOM 849 C CA . LEU A 1 114 ? 11.055 -14.406 2.551 1 95.31 114 LEU A CA 1
ATOM 850 C C . LEU A 1 114 ? 11.469 -14.156 3.996 1 95.31 114 LEU A C 1
ATOM 852 O O . LEU A 1 114 ? 11.141 -13.109 4.57 1 95.31 114 LEU A O 1
ATOM 856 N N . LEU A 1 115 ? 12.203 -15.047 4.555 1 95.5 115 LEU A N 1
ATOM 857 C CA . LEU A 1 115 ? 12.695 -14.883 5.922 1 95.5 115 LEU A CA 1
ATOM 858 C C . LEU A 1 115 ? 13.633 -13.68 6.023 1 95.5 115 LEU A C 1
ATOM 860 O O . LEU A 1 115 ? 13.562 -12.922 6.988 1 95.5 115 LEU A O 1
ATOM 864 N N . SER A 1 116 ? 14.477 -13.547 5.043 1 95.88 116 SER A N 1
ATOM 865 C CA . SER A 1 116 ? 15.383 -12.406 5.008 1 95.88 116 SER A CA 1
ATOM 866 C C . SER A 1 116 ? 14.609 -11.094 4.961 1 95.88 116 SER A C 1
ATOM 868 O O . SER A 1 116 ? 14.992 -10.117 5.609 1 95.88 116 SER A O 1
ATOM 870 N N . SER A 1 117 ? 13.516 -11.086 4.195 1 96.69 117 SER A N 1
ATOM 871 C CA . SER A 1 117 ? 12.672 -9.891 4.129 1 96.69 117 SER A CA 1
ATOM 872 C C . SER A 1 117 ? 12.07 -9.57 5.492 1 96.69 117 SER A C 1
ATOM 874 O O . SER A 1 117 ? 12.047 -8.406 5.906 1 96.69 117 SER A O 1
ATOM 876 N N . ILE A 1 118 ? 11.656 -10.539 6.191 1 96.62 118 ILE A N 1
ATOM 877 C CA . ILE A 1 118 ? 11.086 -10.352 7.523 1 96.62 118 ILE A CA 1
ATOM 878 C C . ILE A 1 118 ? 12.156 -9.805 8.469 1 96.62 118 ILE A C 1
ATOM 880 O O . ILE A 1 118 ? 11.891 -8.891 9.258 1 96.62 118 ILE A O 1
ATOM 884 N N . LEU A 1 119 ? 13.297 -10.367 8.367 1 95.75 119 LEU A N 1
ATOM 885 C CA . LEU A 1 119 ? 14.383 -9.938 9.242 1 95.75 119 LEU A CA 1
ATOM 886 C C . LEU A 1 119 ? 14.758 -8.484 8.969 1 95.75 119 LEU A C 1
ATOM 888 O O . LEU A 1 119 ? 15.07 -7.734 9.898 1 95.75 119 LEU A O 1
ATOM 892 N N . MET A 1 120 ? 14.75 -8.109 7.742 1 95.62 120 MET A N 1
ATOM 893 C CA . MET A 1 120 ? 15.039 -6.723 7.398 1 95.62 120 MET A CA 1
ATOM 894 C C . MET A 1 120 ? 13.984 -5.785 7.98 1 95.62 120 MET A C 1
ATOM 896 O O . MET A 1 120 ? 14.32 -4.734 8.531 1 95.62 120 MET A O 1
ATOM 900 N N . VAL A 1 121 ? 12.773 -6.195 7.832 1 96.19 121 VAL A N 1
ATOM 901 C CA . VAL A 1 121 ? 11.672 -5.402 8.359 1 96.19 121 VAL A CA 1
ATOM 902 C C . VAL A 1 121 ? 11.766 -5.328 9.883 1 96.19 121 VAL A C 1
ATOM 904 O O . VAL A 1 121 ? 11.609 -4.258 10.477 1 96.19 121 VAL A O 1
ATOM 907 N N . GLU A 1 122 ? 12.078 -6.438 10.492 1 95 122 GLU A N 1
ATOM 908 C CA . GLU A 1 122 ? 12.172 -6.488 11.945 1 95 122 GLU A CA 1
ATOM 909 C C . GLU A 1 122 ? 13.398 -5.73 12.453 1 95 122 GLU A C 1
ATOM 911 O O . GLU A 1 122 ? 13.367 -5.152 13.539 1 95 122 GLU A O 1
ATOM 916 N N . ALA A 1 123 ? 14.469 -5.781 11.703 1 94 123 ALA A N 1
ATOM 917 C CA . ALA A 1 123 ? 15.648 -4.988 12.062 1 94 123 ALA A CA 1
ATOM 918 C C . ALA A 1 123 ? 15.312 -3.502 12.109 1 94 123 ALA A C 1
ATOM 920 O O . ALA A 1 123 ? 15.742 -2.789 13.016 1 94 123 ALA A O 1
ATOM 921 N N . ASN A 1 124 ? 14.578 -3.104 11.172 1 92 124 ASN A N 1
ATOM 922 C CA . ASN A 1 124 ? 14.141 -1.712 11.172 1 92 124 ASN A CA 1
ATOM 923 C C . ASN A 1 124 ? 13.266 -1.405 12.383 1 92 124 ASN A C 1
ATOM 925 O O . ASN A 1 124 ? 13.469 -0.4 13.07 1 92 124 ASN A O 1
ATOM 929 N N . ALA A 1 125 ? 12.359 -2.223 12.625 1 89.75 125 ALA A N 1
ATOM 930 C CA . ALA A 1 125 ? 11.414 -2.039 13.727 1 89.75 125 ALA A CA 1
ATOM 931 C C . ALA A 1 125 ? 12.125 -2.08 15.07 1 89.75 125 ALA A C 1
ATOM 933 O O . ALA A 1 125 ? 11.766 -1.34 15.992 1 89.75 125 ALA A O 1
ATOM 934 N N . SER A 1 126 ? 13.148 -2.838 15.18 1 91.31 126 SER A N 1
ATOM 935 C CA . SER A 1 126 ? 13.781 -3.066 16.469 1 91.31 126 SER A CA 1
ATOM 936 C C . SER A 1 126 ? 14.945 -2.111 16.703 1 91.31 126 SER A C 1
ATOM 938 O O . SER A 1 126 ? 15.234 -1.729 17.828 1 91.31 126 SER A O 1
ATOM 940 N N . PHE A 1 127 ? 15.617 -1.719 15.633 1 92.75 127 PHE A N 1
ATOM 941 C CA . PHE A 1 127 ? 16.844 -0.945 15.82 1 92.75 127 PHE A CA 1
ATOM 942 C C . PHE A 1 127 ? 16.641 0.505 15.398 1 92.75 127 PHE A C 1
ATOM 944 O O . PHE A 1 127 ? 17.094 1.425 16.078 1 92.75 127 PHE A O 1
ATOM 951 N N . VAL A 1 128 ? 15.953 0.787 14.375 1 93.75 128 VAL A N 1
ATOM 952 C CA . VAL A 1 128 ? 15.828 2.143 13.852 1 93.75 128 VAL A CA 1
ATOM 953 C C . VAL A 1 128 ? 14.617 2.834 14.477 1 93.75 128 VAL A C 1
ATOM 955 O O . VAL A 1 128 ? 14.719 3.971 14.938 1 93.75 128 VAL A O 1
ATOM 958 N N . GLU A 1 129 ? 13.547 2.17 14.586 1 92.38 129 GLU A N 1
ATOM 959 C CA . GLU A 1 129 ? 12.273 2.744 15.023 1 92.38 129 GLU A CA 1
ATOM 960 C C . GLU A 1 129 ? 12.383 3.312 16.438 1 92.38 129 GLU A C 1
ATOM 962 O O . GLU A 1 129 ? 11.938 4.43 16.703 1 92.38 129 GLU A O 1
ATOM 967 N N . PRO A 1 130 ? 12.977 2.617 17.406 1 92.56 130 PRO A N 1
ATOM 968 C CA . PRO A 1 130 ? 13.086 3.186 18.75 1 92.56 130 PRO A CA 1
ATOM 969 C C . PRO A 1 130 ? 13.891 4.484 18.781 1 92.56 130 PRO A C 1
ATOM 971 O O . PRO A 1 130 ? 13.602 5.371 19.594 1 92.56 130 PRO A O 1
ATOM 974 N N . ARG A 1 131 ? 14.891 4.613 17.953 1 93.94 131 ARG A N 1
ATOM 975 C CA . ARG A 1 131 ? 15.688 5.832 17.859 1 93.94 131 ARG A CA 1
ATOM 976 C C . ARG A 1 131 ? 14.867 6.969 17.25 1 93.94 131 ARG A C 1
ATOM 978 O O . ARG A 1 131 ? 15.039 8.133 17.641 1 93.94 131 ARG A O 1
ATOM 985 N N . VAL A 1 132 ? 14.016 6.609 16.328 1 93.44 132 VAL A N 1
ATOM 986 C CA . VAL A 1 132 ? 13.125 7.586 15.727 1 93.44 132 VAL A CA 1
ATOM 987 C C . VAL A 1 132 ? 12.125 8.094 16.766 1 93.44 132 VAL A C 1
ATOM 989 O O . VAL A 1 132 ? 11.914 9.305 16.891 1 93.44 132 VAL A O 1
ATOM 992 N N . ILE A 1 133 ? 11.578 7.203 17.531 1 90.44 133 ILE A N 1
ATOM 993 C CA . ILE A 1 133 ? 10.594 7.551 18.547 1 90.44 133 ILE A CA 1
ATOM 994 C C . ILE A 1 133 ? 11.234 8.484 19.578 1 90.44 133 ILE A C 1
ATOM 996 O O . ILE A 1 133 ? 10.641 9.5 19.953 1 90.44 133 ILE A O 1
ATOM 1000 N N . LYS A 1 134 ? 12.383 8.164 19.938 1 92.81 134 LYS A N 1
ATOM 1001 C CA . LYS A 1 134 ? 13.102 9.008 20.891 1 92.81 134 LYS A CA 1
ATOM 1002 C C . LYS A 1 134 ? 13.328 10.406 20.328 1 92.81 134 LYS A C 1
ATOM 1004 O O . LYS A 1 134 ? 13.109 11.406 21.016 1 92.81 134 LYS A O 1
ATOM 1009 N N . ALA A 1 135 ? 13.766 10.414 19.109 1 92.25 135 ALA A N 1
ATOM 1010 C CA . ALA A 1 135 ? 14.008 11.695 18.469 1 92.25 135 ALA A CA 1
ATOM 1011 C C . ALA A 1 135 ? 12.711 12.492 18.328 1 92.25 135 ALA A C 1
ATOM 1013 O O . ALA A 1 135 ? 12.703 13.711 18.484 1 92.25 135 ALA A O 1
ATOM 1014 N N . MET A 1 136 ? 11.648 11.883 18.047 1 87.94 136 MET A N 1
ATOM 1015 C CA . MET A 1 136 ? 10.352 12.539 17.906 1 87.94 136 MET A CA 1
ATOM 1016 C C . MET A 1 136 ? 9.883 13.109 19.25 1 87.94 136 MET A C 1
ATOM 1018 O O . MET A 1 136 ? 9.359 14.219 19.297 1 87.94 136 MET A O 1
ATOM 1022 N N . PHE A 1 137 ? 10.07 12.375 20.328 1 87.88 137 PHE A N 1
ATOM 1023 C CA . PHE A 1 137 ? 9.703 12.852 21.641 1 87.88 137 PHE A CA 1
ATOM 1024 C C . PHE A 1 137 ? 10.539 14.062 22.031 1 87.88 137 PHE A C 1
ATOM 1026 O O . PHE A 1 137 ? 10.023 15.016 22.625 1 87.88 137 PHE A O 1
ATOM 1033 N N . GLU A 1 138 ? 11.781 13.984 21.719 1 91.19 138 GLU A N 1
ATOM 1034 C CA . GLU A 1 138 ? 12.648 15.125 21.984 1 91.19 138 GLU A CA 1
ATOM 1035 C C . GLU A 1 138 ? 12.195 16.359 21.219 1 91.19 138 GLU A C 1
ATOM 1037 O O . GLU A 1 138 ? 12.219 17.469 21.75 1 91.19 138 GLU A O 1
ATOM 1042 N N . ARG A 1 139 ? 11.773 16.141 20.062 1 88.25 139 ARG A N 1
ATOM 1043 C CA . ARG A 1 139 ? 11.305 17.25 19.234 1 88.25 139 ARG A CA 1
ATOM 1044 C C . ARG A 1 139 ? 10.031 17.875 19.812 1 88.25 139 ARG A C 1
ATOM 1046 O O . ARG A 1 139 ? 9.891 19.094 19.859 1 88.25 139 ARG A O 1
ATOM 1053 N N . ILE A 1 140 ? 9.133 17.078 20.25 1 81.44 140 ILE A N 1
ATOM 1054 C CA . ILE A 1 140 ? 7.887 17.547 20.844 1 81.44 140 ILE A CA 1
ATOM 1055 C C . ILE A 1 140 ? 8.188 18.328 22.109 1 81.44 140 ILE A C 1
ATOM 1057 O O . ILE A 1 140 ? 7.555 19.359 22.375 1 81.44 140 ILE A O 1
ATOM 1061 N N . LYS A 1 141 ? 9.109 17.875 22.781 1 87.25 141 LYS A N 1
ATOM 1062 C CA . LYS A 1 141 ? 9.516 18.547 24.016 1 87.25 141 LYS A CA 1
ATOM 1063 C C . LYS A 1 141 ? 10.07 19.938 23.719 1 87.25 141 LYS A C 1
ATOM 1065 O O . LYS A 1 141 ? 9.719 20.906 24.375 1 87.25 141 LYS A O 1
ATOM 1070 N N . VAL A 1 142 ? 10.875 20.016 22.719 1 87.5 142 VAL A N 1
ATOM 1071 C CA . VAL A 1 142 ? 11.484 21.281 22.344 1 87.5 142 VAL A CA 1
ATOM 1072 C C . VAL A 1 142 ? 10.414 22.234 21.812 1 87.5 142 VAL A C 1
ATOM 1074 O O . VAL A 1 142 ? 10.422 23.422 22.109 1 87.5 142 VAL A O 1
ATOM 1077 N N . GLU A 1 143 ? 9.516 21.703 21.047 1 82.5 143 GLU A N 1
ATOM 1078 C CA . GLU A 1 143 ? 8.43 22.516 20.5 1 82.5 143 GLU A CA 1
ATOM 1079 C C . GLU A 1 143 ? 7.512 23.031 21.609 1 82.5 143 GLU A C 1
ATOM 1081 O O . GLU A 1 143 ? 7.031 24.172 21.547 1 82.5 143 GLU A O 1
ATOM 1086 N N . LYS A 1 144 ? 7.25 22.266 22.594 1 81.62 144 LYS A N 1
ATOM 1087 C CA . LYS A 1 144 ? 6.422 22.656 23.734 1 81.62 144 LYS A CA 1
ATOM 1088 C C . LYS A 1 144 ? 7.129 23.703 24.578 1 81.62 144 LYS A C 1
ATOM 1090 O O . LYS A 1 144 ? 6.488 24.625 25.094 1 81.62 144 LYS A O 1
ATOM 1095 N N . GLU A 1 145 ? 8.352 23.531 24.703 1 80.25 145 GLU A N 1
ATOM 1096 C CA . GLU A 1 145 ? 9.141 24.516 25.438 1 80.25 145 GLU A CA 1
ATOM 1097 C C . GLU A 1 145 ? 9.125 25.875 24.734 1 80.25 145 GLU A C 1
ATOM 1099 O O . GLU A 1 145 ? 9.055 26.922 25.391 1 80.25 145 GLU A O 1
ATOM 1104 N N . GLU A 1 146 ? 9.18 25.844 23.438 1 73.5 146 GLU A N 1
ATOM 1105 C CA . GLU A 1 146 ? 9.102 27.062 22.656 1 73.5 146 GLU A CA 1
ATOM 1106 C C . GLU A 1 146 ? 7.719 27.703 22.766 1 73.5 146 GLU A C 1
ATOM 1108 O O . GLU A 1 146 ? 7.594 28.922 22.859 1 73.5 146 GLU A O 1
ATOM 1113 N N . GLY A 1 147 ? 6.633 26.875 22.562 1 65.75 147 GLY A N 1
ATOM 1114 C CA . GLY A 1 147 ? 5.281 27.391 22.688 1 65.75 147 GLY A CA 1
ATOM 1115 C C . GLY A 1 147 ? 5 27.969 24.062 1 65.75 147 GLY A C 1
ATOM 1116 O O . GLY A 1 147 ? 4.348 29.016 24.172 1 65.75 147 GLY A O 1
ATOM 1117 N N . ARG A 1 148 ? 5.43 27.516 25.141 1 63.91 148 ARG A N 1
ATOM 1118 C CA . ARG A 1 148 ? 5.266 28 26.516 1 63.91 148 ARG A CA 1
ATOM 1119 C C . ARG A 1 148 ? 6.035 29.312 26.719 1 63.91 148 ARG A C 1
ATOM 1121 O O . ARG A 1 148 ? 5.57 30.203 27.438 1 63.91 148 ARG A O 1
ATOM 1128 N N . GLY A 1 149 ? 7.164 29.359 26.078 1 54.69 149 GLY A N 1
ATOM 1129 C CA . GLY A 1 149 ? 7.949 30.578 26.188 1 54.69 149 GLY A CA 1
ATOM 1130 C C . GLY A 1 149 ? 7.309 31.766 25.5 1 54.69 149 GLY A C 1
ATOM 1131 O O . GLY A 1 149 ? 7.352 32.875 26 1 54.69 149 GLY A O 1
ATOM 1132 N N . LEU A 1 150 ? 6.715 31.438 24.422 1 56.38 150 LEU A N 1
ATOM 1133 C CA . LEU A 1 150 ? 6.039 32.5 23.672 1 56.38 150 LEU A CA 1
ATOM 1134 C C . LEU A 1 150 ? 4.805 32.969 24.422 1 56.38 150 LEU A C 1
ATOM 1136 O O . LEU A 1 150 ? 4.496 34.188 24.406 1 56.38 150 LEU A O 1
ATOM 1140 N N . ASP A 1 151 ? 3.99 32.094 24.953 1 55.72 151 ASP A N 1
ATOM 1141 C CA . ASP A 1 151 ? 2.826 32.469 25.75 1 55.72 151 ASP A CA 1
ATOM 1142 C C . ASP A 1 151 ? 3.23 33.344 26.953 1 55.72 151 ASP A C 1
ATOM 1144 O O . ASP A 1 151 ? 2.541 34.312 27.297 1 55.72 151 ASP A O 1
ATOM 1148 N N . LYS A 1 152 ? 4.301 33.156 27.578 1 57.72 152 LYS A N 1
ATOM 1149 C CA . LYS A 1 152 ? 4.773 33.938 28.734 1 57.72 152 LYS A CA 1
ATOM 1150 C C . LYS A 1 152 ? 5.305 35.312 28.297 1 57.72 152 LYS A C 1
ATOM 1152 O O . LYS A 1 152 ? 5.23 36.25 29.062 1 57.72 152 LYS A O 1
ATOM 1157 N N . SER A 1 153 ? 5.922 35.281 27.203 1 53.78 153 SER A N 1
ATOM 1158 C CA . SER A 1 153 ? 6.434 36.531 26.703 1 53.78 153 SER A CA 1
ATOM 1159 C C . SER A 1 153 ? 5.297 37.5 26.359 1 53.78 153 SER A C 1
ATOM 1161 O O . SER A 1 153 ? 5.41 38.719 26.547 1 53.78 153 SER A O 1
ATOM 1163 N N . GLU A 1 154 ? 4.25 36.969 25.734 1 53.41 154 GLU A N 1
ATOM 1164 C CA . GLU A 1 154 ? 3.096 37.781 25.406 1 53.41 154 GLU A CA 1
ATOM 1165 C C . GLU A 1 154 ? 2.412 38.312 26.672 1 53.41 154 GLU A C 1
ATOM 1167 O O . GLU A 1 154 ? 1.894 39.438 26.703 1 53.41 154 GLU A O 1
ATOM 1172 N N . SER A 1 155 ? 2.326 37.594 27.672 1 52.16 155 SER A N 1
ATOM 1173 C CA . SER A 1 155 ? 1.696 38.031 28.906 1 52.16 155 SER A CA 1
ATOM 1174 C C . SER A 1 155 ? 2.533 39.094 29.594 1 52.16 155 SER A C 1
ATOM 1176 O O . SER A 1 155 ? 1.99 40.031 30.219 1 52.16 155 SER A O 1
ATOM 1178 N N . HIS A 1 156 ? 3.811 39 29.547 1 47.62 156 HIS A N 1
ATOM 1179 C CA . HIS A 1 156 ? 4.664 39.969 30.219 1 47.62 156 HIS A CA 1
ATOM 1180 C C . HIS A 1 156 ? 4.836 41.219 29.391 1 47.62 156 HIS A C 1
ATOM 1182 O O . HIS A 1 156 ? 5.375 42.219 29.859 1 47.62 156 HIS A O 1
ATOM 1188 N N . SER A 1 157 ? 4.516 41.125 28.203 1 48.25 157 SER A N 1
ATOM 1189 C CA . SER A 1 157 ? 4.66 42.281 27.344 1 48.25 157 SER A CA 1
ATOM 1190 C C . SER A 1 157 ? 3.697 43.406 27.734 1 48.25 157 SER A C 1
ATOM 1192 O O . SER A 1 157 ? 3.918 44.562 27.422 1 48.25 157 SER A O 1
ATOM 1194 N N . SER A 1 158 ? 2.527 43.188 28.422 1 42.72 158 SER A N 1
ATOM 1195 C CA . SER A 1 158 ? 1.668 44.312 28.812 1 42.72 158 SER A CA 1
ATOM 1196 C C . SER A 1 158 ? 2.393 45.25 29.766 1 42.72 158 SER A C 1
ATOM 1198 O O . SER A 1 158 ? 2.031 46.406 29.875 1 42.72 158 SER A O 1
ATOM 1200 N N . GLU A 1 159 ? 3.033 44.812 30.734 1 42 159 GLU A N 1
ATOM 1201 C CA . GLU A 1 159 ? 3.51 45.719 31.766 1 42 159 GLU A CA 1
ATOM 1202 C C . GLU A 1 159 ? 4.777 46.469 31.312 1 42 159 GLU A C 1
ATOM 1204 O O . GLU A 1 159 ? 4.969 47.625 31.625 1 42 159 GLU A O 1
ATOM 1209 N N . ALA A 1 160 ? 6.035 45.906 31 1 45.5 160 ALA A N 1
ATOM 1210 C CA . ALA A 1 160 ? 7.359 46.5 31.047 1 45.5 160 ALA A CA 1
ATOM 1211 C C . ALA A 1 160 ? 7.754 47.062 29.672 1 45.5 160 ALA A C 1
ATOM 1213 O O . ALA A 1 160 ? 8.016 46.312 28.75 1 45.5 160 ALA A O 1
ATOM 1214 N N . ALA A 1 161 ? 7.309 48.031 29.062 1 44.59 161 ALA A N 1
ATOM 1215 C CA . ALA A 1 161 ? 7.57 48.875 27.906 1 44.59 161 ALA A CA 1
ATOM 1216 C C . ALA A 1 161 ? 9.062 49.188 27.797 1 44.59 161 ALA A C 1
ATOM 1218 O O . ALA A 1 161 ? 9.602 49.25 26.688 1 44.59 161 ALA A O 1
ATOM 1219 N N . ALA A 1 162 ? 9.727 49.844 28.75 1 43.97 162 ALA A N 1
ATOM 1220 C CA . ALA A 1 162 ? 11.016 50.531 28.719 1 43.97 162 ALA A CA 1
ATOM 1221 C C . ALA A 1 162 ? 12.148 49.562 28.391 1 43.97 162 ALA A C 1
ATOM 1223 O O . ALA A 1 162 ? 13.109 49.906 27.703 1 43.97 162 ALA A O 1
ATOM 1224 N N . ARG A 1 163 ? 12.422 48.344 29 1 46.81 163 ARG A N 1
ATOM 1225 C CA . ARG A 1 163 ? 13.562 47.469 28.875 1 46.81 163 ARG A CA 1
ATOM 1226 C C . ARG A 1 163 ? 13.461 46.594 27.625 1 46.81 163 ARG A C 1
ATOM 1228 O O . ARG A 1 163 ? 13.258 45.375 27.703 1 46.81 163 ARG A O 1
ATOM 1235 N N . THR A 1 164 ? 12.953 47 26.516 1 46.25 164 THR A N 1
ATOM 1236 C CA . THR A 1 164 ? 12.422 46.469 25.266 1 46.25 164 THR A CA 1
ATOM 1237 C C . THR A 1 164 ? 13.531 45.844 24.406 1 46.25 164 THR A C 1
ATOM 1239 O O . THR A 1 164 ? 13.352 44.812 23.781 1 46.25 164 THR A O 1
ATOM 1242 N N . CYS A 1 165 ? 14.664 46.594 24.109 1 48.53 165 CYS A N 1
ATOM 1243 C CA . CYS A 1 165 ? 15.664 46.125 23.141 1 48.53 165 CYS A CA 1
ATOM 1244 C C . CYS A 1 165 ? 16.344 44.844 23.609 1 48.53 165 CYS A C 1
ATOM 1246 O O . CYS A 1 165 ? 16.547 43.938 22.812 1 48.53 165 CYS A O 1
ATOM 1248 N N . GLY A 1 166 ? 16.781 44.75 24.844 1 46.12 166 GLY A N 1
ATOM 1249 C CA . GLY A 1 166 ? 17.484 43.594 25.359 1 46.12 166 GLY A CA 1
ATOM 1250 C C . GLY A 1 166 ? 16.641 42.312 25.375 1 46.12 166 GLY A C 1
ATOM 1251 O O . GLY A 1 166 ? 17.141 41.219 25.141 1 46.12 166 GLY A O 1
ATOM 1252 N N . LYS A 1 167 ? 15.422 42.562 25.719 1 51.34 167 LYS A N 1
ATOM 1253 C CA . LYS A 1 167 ? 14.5 41.438 25.812 1 51.34 167 LYS A CA 1
ATOM 1254 C C . LYS A 1 167 ? 14.195 40.844 24.422 1 51.34 167 LYS A C 1
ATOM 1256 O O . LYS A 1 167 ? 14.094 39.625 24.25 1 51.34 167 LYS A O 1
ATOM 1261 N N . LYS A 1 168 ? 14.125 41.781 23.516 1 58.16 168 LYS A N 1
ATOM 1262 C CA . LYS A 1 168 ? 13.898 41.312 22.141 1 58.16 168 LYS A CA 1
ATOM 1263 C C . LYS A 1 168 ? 15.086 40.5 21.641 1 58.16 168 LYS A C 1
ATOM 1265 O O . LYS A 1 168 ? 14.906 39.469 20.969 1 58.16 168 LYS A O 1
ATOM 1270 N N . VAL A 1 169 ? 16.344 40.969 21.953 1 56.03 169 VAL A N 1
ATOM 1271 C CA . VAL A 1 169 ? 17.547 40.25 21.516 1 56.03 169 VAL A CA 1
ATOM 1272 C C . VAL A 1 169 ? 17.609 38.875 22.188 1 56.03 169 VAL A C 1
ATOM 1274 O O . VAL A 1 169 ? 17.969 37.875 21.547 1 56.03 169 VAL A O 1
ATOM 1277 N N . ARG A 1 170 ? 17.234 38.812 23.5 1 56.41 170 ARG A N 1
ATOM 1278 C CA . ARG A 1 170 ? 17.25 37.531 24.203 1 56.41 170 ARG A CA 1
ATOM 1279 C C . ARG A 1 170 ? 16.156 36.594 23.672 1 56.41 170 ARG A C 1
ATOM 1281 O O . ARG A 1 170 ? 16.391 35.406 23.5 1 56.41 170 ARG A O 1
ATOM 1288 N N . TYR A 1 171 ? 15.102 37.219 23.297 1 61.38 171 TYR A N 1
ATOM 1289 C CA . TYR A 1 171 ? 14 36.438 22.734 1 61.38 171 TYR A CA 1
ATOM 1290 C C . TYR A 1 171 ? 14.375 35.875 21.359 1 61.38 171 TYR A C 1
ATOM 1292 O O . TYR A 1 171 ? 14.094 34.719 21.062 1 61.38 171 TYR A O 1
ATOM 1300 N N . ASN A 1 172 ? 15.055 36.75 20.625 1 65 172 ASN A N 1
ATOM 1301 C CA . ASN A 1 172 ? 15.492 36.312 19.312 1 65 172 ASN A CA 1
ATOM 1302 C C . ASN A 1 172 ? 16.578 35.25 19.422 1 65 172 ASN A C 1
ATOM 1304 O O . ASN A 1 172 ? 16.594 34.281 18.641 1 65 172 ASN A O 1
ATOM 1308 N N . MET A 1 173 ? 17.438 35.406 20.406 1 65.75 173 MET A N 1
ATOM 1309 C CA . MET A 1 173 ? 18.516 34.438 20.609 1 65.75 173 MET A CA 1
ATOM 1310 C C . MET A 1 173 ? 17.938 33.094 21.047 1 65.75 173 MET A C 1
ATOM 1312 O O . MET A 1 173 ? 18.406 32.031 20.609 1 65.75 173 MET A O 1
ATOM 1316 N N . ASP A 1 174 ? 16.984 33.125 21.922 1 73.62 174 ASP A N 1
ATOM 1317 C CA . ASP A 1 174 ? 16.344 31.906 22.406 1 73.62 174 ASP A CA 1
ATOM 1318 C C . ASP A 1 174 ? 15.57 31.219 21.281 1 73.62 174 ASP A C 1
ATOM 1320 O O . ASP A 1 174 ? 15.617 29.984 21.141 1 73.62 174 ASP A O 1
ATOM 1324 N N . GLU A 1 175 ? 15.016 32.094 20.5 1 75.44 175 GLU A N 1
ATOM 1325 C CA . GLU A 1 175 ? 14.289 31.547 19.359 1 75.44 175 GLU A CA 1
ATOM 1326 C C . GLU A 1 175 ? 15.242 30.891 18.359 1 75.44 175 GLU A C 1
ATOM 1328 O O . GLU A 1 175 ? 14.938 29.844 17.797 1 75.44 175 GLU A O 1
ATOM 1333 N N . ASP A 1 176 ? 16.359 31.531 18.172 1 81.38 176 ASP A N 1
ATOM 1334 C CA . ASP A 1 176 ? 17.375 31 17.266 1 81.38 176 ASP A CA 1
ATOM 1335 C C . ASP A 1 176 ? 17.938 29.672 17.797 1 81.38 176 ASP A C 1
ATOM 1337 O O . ASP A 1 176 ? 18.203 28.766 17.016 1 81.38 176 ASP A O 1
ATOM 1341 N N . ALA A 1 177 ? 18.141 29.688 19.141 1 84.12 177 ALA A N 1
ATOM 1342 C CA . ALA A 1 177 ? 18.656 28.469 19.75 1 84.12 177 ALA A CA 1
ATOM 1343 C C . ALA A 1 177 ? 17.656 27.312 19.594 1 84.12 177 ALA A C 1
ATOM 1345 O O . ALA A 1 177 ? 18.047 26.188 19.312 1 84.12 177 ALA A O 1
ATOM 1346 N N . VAL A 1 178 ? 16.438 27.562 19.812 1 84.44 178 VAL A N 1
ATOM 1347 C CA . VAL A 1 178 ? 15.391 26.578 19.672 1 84.44 178 VAL A CA 1
ATOM 1348 C C . VAL A 1 178 ? 15.312 26.109 18.219 1 84.44 178 VAL A C 1
ATOM 1350 O O . VAL A 1 178 ? 15.219 24.906 17.938 1 84.44 178 VAL A O 1
ATOM 1353 N N . ASN A 1 179 ? 15.484 27.047 17.328 1 85.12 179 ASN A N 1
ATOM 1354 C CA . ASN A 1 179 ? 15.445 26.719 15.906 1 85.12 179 ASN A CA 1
ATOM 1355 C C . ASN A 1 179 ? 16.609 25.844 15.5 1 85.12 179 ASN A C 1
ATOM 1357 O O . ASN A 1 179 ? 16.453 24.938 14.68 1 85.12 179 ASN A O 1
ATOM 1361 N N . ARG A 1 180 ? 17.703 26.141 16.062 1 88.75 180 ARG A N 1
ATOM 1362 C CA . ARG A 1 180 ? 18.875 25.328 15.766 1 88.75 180 ARG A CA 1
ATOM 1363 C C . ARG A 1 180 ? 18.719 23.906 16.297 1 88.75 180 ARG A C 1
ATOM 1365 O O . ARG A 1 180 ? 19.078 22.938 15.641 1 88.75 180 ARG A O 1
ATOM 1372 N N . ARG A 1 181 ? 18.188 23.781 17.453 1 89.12 181 ARG A N 1
ATOM 1373 C CA . ARG A 1 181 ? 17.938 22.469 18.047 1 89.12 181 ARG A CA 1
ATOM 1374 C C . ARG A 1 181 ? 16.922 21.688 17.219 1 89.12 181 ARG A C 1
ATOM 1376 O O . ARG A 1 181 ? 17.094 20.484 17 1 89.12 181 ARG A O 1
ATOM 1383 N N . LEU A 1 182 ? 15.961 22.375 16.781 1 88.25 182 LEU A N 1
ATOM 1384 C CA . LEU A 1 182 ? 14.938 21.734 15.961 1 88.25 182 LEU A CA 1
ATOM 1385 C C . LEU A 1 182 ? 15.516 21.266 14.633 1 88.25 182 LEU A C 1
ATOM 1387 O O . LEU A 1 182 ? 15.172 20.188 14.141 1 88.25 182 LEU A O 1
ATOM 1391 N N . LYS A 1 183 ? 16.359 22.078 14.141 1 88.94 183 LYS A N 1
ATOM 1392 C CA . LYS A 1 183 ? 17.016 21.719 12.883 1 88.94 183 LYS A CA 1
ATOM 1393 C C . LYS A 1 183 ? 17.875 20.453 13.047 1 88.94 183 LYS A C 1
ATOM 1395 O O . LYS A 1 183 ? 17.844 19.578 12.195 1 88.94 183 LYS A O 1
ATOM 1400 N N . LYS A 1 184 ? 18.578 20.406 14.133 1 91.5 184 LYS A N 1
ATOM 1401 C CA . LYS A 1 184 ? 19.406 19.25 14.406 1 91.5 184 LYS A CA 1
ATOM 1402 C C . LYS A 1 184 ? 18.562 17.984 14.57 1 91.5 184 LYS A C 1
ATOM 1404 O O . LYS A 1 184 ? 18.938 16.922 14.07 1 91.5 184 LYS A O 1
ATOM 1409 N N . LEU A 1 185 ? 17.5 18.141 15.258 1 91.25 185 LEU A N 1
ATOM 1410 C CA . LEU A 1 185 ? 16.609 17 15.461 1 91.25 185 LEU A CA 1
ATOM 1411 C C . LEU A 1 185 ? 15.992 16.562 14.141 1 91.25 185 LEU A C 1
ATOM 1413 O O . LEU A 1 185 ? 15.852 15.359 13.891 1 91.25 185 LEU A O 1
ATOM 1417 N N . ASN A 1 186 ? 15.688 17.484 13.328 1 89.31 186 ASN A N 1
ATOM 1418 C CA . ASN A 1 186 ? 15.141 17.156 12.008 1 89.31 186 ASN A CA 1
ATOM 1419 C C . ASN A 1 186 ? 16.156 16.422 11.148 1 89.31 186 ASN A C 1
ATOM 1421 O O . ASN A 1 186 ? 15.797 15.516 10.398 1 89.31 186 ASN A O 1
ATOM 1425 N N . GLU A 1 187 ? 17.328 16.844 11.258 1 91.75 187 GLU A N 1
ATOM 1426 C CA . GLU A 1 187 ? 18.391 16.172 10.523 1 91.75 187 GLU A CA 1
ATOM 1427 C C . GLU A 1 187 ? 18.578 14.734 11.016 1 91.75 187 GLU A C 1
ATOM 1429 O O . GLU A 1 187 ? 18.812 13.82 10.219 1 91.75 187 GLU A O 1
ATOM 1434 N N . ARG A 1 188 ? 18.516 14.594 12.266 1 93 188 ARG A N 1
ATOM 1435 C CA . ARG A 1 188 ? 18.609 13.258 12.844 1 93 188 ARG A CA 1
ATOM 1436 C C . ARG A 1 188 ? 17.469 12.367 12.367 1 93 188 ARG A C 1
ATOM 1438 O O . ARG A 1 188 ? 17.688 11.219 11.984 1 93 188 ARG A O 1
ATOM 1445 N N . LEU A 1 189 ? 16.359 12.875 12.398 1 92.25 189 LEU A N 1
ATOM 1446 C CA . LEU A 1 189 ? 15.188 12.125 11.938 1 92.25 189 LEU A CA 1
ATOM 1447 C C . LEU A 1 189 ? 15.32 11.773 10.461 1 92.25 189 LEU A C 1
ATOM 1449 O O . LEU A 1 189 ? 14.992 10.648 10.062 1 92.25 189 LEU A O 1
ATOM 1453 N N . SER A 1 190 ? 15.781 12.703 9.727 1 90.56 190 SER A N 1
ATOM 1454 C CA . SER A 1 190 ? 15.969 12.469 8.297 1 90.56 190 SER A CA 1
ATOM 1455 C C . SER A 1 190 ? 16.984 11.352 8.055 1 90.56 190 SER A C 1
ATOM 1457 O O . SER A 1 190 ? 16.781 10.516 7.164 1 90.56 190 SER A O 1
ATOM 1459 N N . ARG A 1 191 ? 17.984 11.391 8.82 1 93.44 191 ARG A N 1
ATOM 1460 C CA . ARG A 1 191 ? 19.016 10.359 8.68 1 93.44 191 ARG A CA 1
ATOM 1461 C C . ARG A 1 191 ? 18.469 8.992 9.039 1 93.44 191 ARG A C 1
ATOM 1463 O O . ARG A 1 191 ? 18.734 8 8.352 1 93.44 191 ARG A O 1
ATOM 1470 N N . LEU A 1 192 ? 17.75 8.906 10.094 1 94.81 192 LEU A N 1
ATOM 1471 C CA . LEU A 1 192 ? 17.156 7.652 10.523 1 94.81 192 LEU A CA 1
ATOM 1472 C C . LEU A 1 192 ? 16.141 7.152 9.492 1 94.81 192 LEU A C 1
ATOM 1474 O O . LEU A 1 192 ? 16.109 5.961 9.18 1 94.81 192 LEU A O 1
ATOM 1478 N N . ASN A 1 193 ? 15.414 8.039 8.945 1 92.62 193 ASN A N 1
ATOM 1479 C CA . ASN A 1 193 ? 14.461 7.684 7.895 1 92.62 193 ASN A CA 1
ATOM 1480 C C . ASN A 1 193 ? 15.172 7.195 6.637 1 92.62 193 ASN A C 1
ATOM 1482 O O . ASN A 1 193 ? 14.664 6.312 5.938 1 92.62 193 ASN A O 1
ATOM 1486 N N . ALA A 1 194 ? 16.281 7.781 6.383 1 93.12 194 ALA A N 1
ATOM 1487 C CA . ALA A 1 194 ? 17.062 7.352 5.227 1 93.12 194 ALA A CA 1
ATOM 1488 C C . ALA A 1 194 ? 17.531 5.906 5.391 1 93.12 194 ALA A C 1
ATOM 1490 O O . ALA A 1 194 ? 17.531 5.137 4.43 1 93.12 194 ALA A O 1
ATOM 1491 N N . TYR A 1 195 ? 17.922 5.605 6.59 1 94.62 195 TYR A N 1
ATOM 1492 C CA . TYR A 1 195 ? 18.297 4.227 6.867 1 94.62 195 TYR A CA 1
ATOM 1493 C C . TYR A 1 195 ? 17.125 3.283 6.668 1 94.62 195 TYR A C 1
ATOM 1495 O O . TYR A 1 195 ? 17.266 2.232 6.035 1 94.62 195 TYR A O 1
ATOM 1503 N N . SER A 1 196 ? 16.047 3.66 7.195 1 95.25 196 SER A N 1
ATOM 1504 C CA . SER A 1 196 ? 14.828 2.863 7.035 1 95.25 196 SER A CA 1
ATOM 1505 C C . SER A 1 196 ? 14.461 2.697 5.566 1 95.25 196 SER A C 1
ATOM 1507 O O . SER A 1 196 ? 14.047 1.618 5.141 1 95.25 196 SER A O 1
ATOM 1509 N N . SER A 1 197 ? 14.68 3.742 4.816 1 94.31 197 SER A N 1
ATOM 1510 C CA . SER A 1 197 ? 14.359 3.719 3.395 1 94.31 197 SER A CA 1
ATOM 1511 C C . SER A 1 197 ? 15.25 2.746 2.637 1 94.31 197 SER A C 1
ATOM 1513 O O . SER A 1 197 ? 14.797 2.047 1.73 1 94.31 197 SER A O 1
ATOM 1515 N N . ARG A 1 198 ? 16.453 2.725 2.973 1 93.88 198 ARG A N 1
ATOM 1516 C CA . ARG A 1 198 ? 17.375 1.809 2.316 1 93.88 198 ARG A CA 1
ATOM 1517 C C . ARG A 1 198 ? 17.016 0.357 2.607 1 93.88 198 ARG A C 1
ATOM 1519 O O . ARG A 1 198 ? 17.016 -0.482 1.705 1 93.88 198 ARG A O 1
ATOM 1526 N N . LEU A 1 199 ? 16.719 0.07 3.861 1 94.12 199 LEU A N 1
ATOM 1527 C CA . LEU A 1 199 ? 16.297 -1.275 4.227 1 94.12 199 LEU A CA 1
ATOM 1528 C C . LEU A 1 199 ? 14.992 -1.646 3.516 1 94.12 199 LEU A C 1
ATOM 1530 O O . LEU A 1 199 ? 14.82 -2.787 3.084 1 94.12 199 LEU A O 1
ATOM 1534 N N . ASN A 1 200 ? 14.188 -0.717 3.402 1 95 200 ASN A N 1
ATOM 1535 C CA . ASN A 1 200 ? 12.922 -0.926 2.713 1 95 200 ASN A CA 1
ATOM 1536 C C . ASN A 1 200 ? 13.133 -1.237 1.233 1 95 200 ASN A C 1
ATOM 1538 O O . ASN A 1 200 ? 12.43 -2.07 0.663 1 95 200 ASN A O 1
ATOM 1542 N N . LEU A 1 201 ? 14.094 -0.582 0.617 1 95.44 201 LEU A N 1
ATOM 1543 C CA . LEU A 1 201 ? 14.406 -0.829 -0.787 1 95.44 201 LEU A CA 1
ATOM 1544 C C . LEU A 1 201 ? 14.898 -2.26 -0.992 1 95.44 201 LEU A C 1
ATOM 1546 O O . LEU A 1 201 ? 14.539 -2.906 -1.98 1 95.44 201 LEU A O 1
ATOM 1550 N N . LEU A 1 202 ? 15.648 -2.693 -0.09 1 96.25 202 LEU A N 1
ATOM 1551 C CA . LEU A 1 202 ? 16.109 -4.074 -0.154 1 96.25 202 LEU A CA 1
ATOM 1552 C C . LEU A 1 202 ? 14.953 -5.051 -0.016 1 96.25 202 LEU A C 1
ATOM 1554 O O . LEU A 1 202 ? 14.906 -6.07 -0.708 1 96.25 202 LEU A O 1
ATOM 1558 N N . THR A 1 203 ? 14.078 -4.711 0.899 1 96.81 203 THR A N 1
ATOM 1559 C CA . THR A 1 203 ? 12.883 -5.531 1.075 1 96.81 203 THR A CA 1
ATOM 1560 C 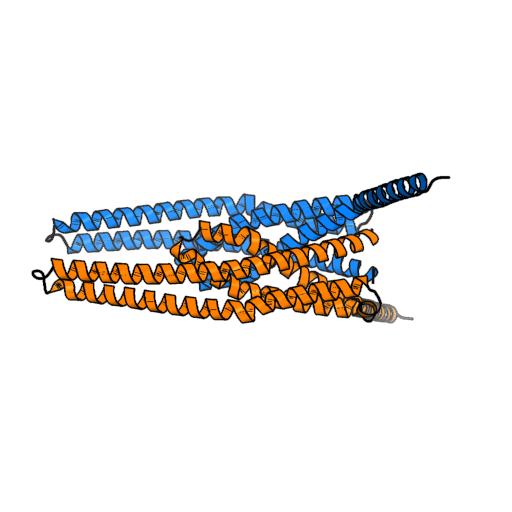C . THR A 1 203 ? 12.055 -5.562 -0.205 1 96.81 203 THR A C 1
ATOM 1562 O O . THR A 1 203 ? 11.578 -6.621 -0.616 1 96.81 203 THR A O 1
ATOM 1565 N N . LEU A 1 204 ? 11.945 -4.453 -0.854 1 97.19 204 LEU A N 1
ATOM 1566 C CA . LEU A 1 204 ? 11.195 -4.367 -2.1 1 97.19 204 LEU A CA 1
ATOM 1567 C C . LEU A 1 204 ? 11.828 -5.234 -3.18 1 97.19 204 LEU A C 1
ATOM 1569 O O . LEU A 1 204 ? 11.125 -5.926 -3.92 1 97.19 204 LEU A O 1
ATOM 1573 N N . MET A 1 205 ? 13.109 -5.195 -3.252 1 96.81 205 MET A N 1
ATOM 1574 C CA . MET A 1 205 ? 13.82 -6.008 -4.234 1 96.81 205 MET A CA 1
ATOM 1575 C C . MET A 1 205 ? 13.602 -7.496 -3.975 1 96.81 205 MET A C 1
ATOM 1577 O O . MET A 1 205 ? 13.383 -8.266 -4.91 1 96.81 205 MET A O 1
ATOM 1581 N N . SER A 1 206 ? 13.68 -7.809 -2.736 1 96.88 206 SER A N 1
ATOM 1582 C CA . SER A 1 206 ? 13.477 -9.195 -2.342 1 96.88 206 SER A CA 1
ATOM 1583 C C . SER A 1 206 ? 12.07 -9.672 -2.699 1 96.88 206 SER A C 1
ATOM 1585 O O . SER A 1 206 ? 11.906 -10.75 -3.27 1 96.88 206 SER A O 1
ATOM 1587 N N . LEU A 1 207 ? 11.109 -8.914 -2.391 1 97.62 207 LEU A N 1
ATOM 1588 C CA . LEU A 1 207 ? 9.727 -9.289 -2.668 1 97.62 207 LEU A CA 1
ATOM 1589 C C . LEU A 1 207 ? 9.461 -9.312 -4.168 1 97.62 207 LEU A C 1
ATOM 1591 O O . LEU A 1 207 ? 8.703 -10.156 -4.652 1 97.62 207 LEU A O 1
ATOM 1595 N N . THR A 1 208 ? 10.086 -8.375 -4.879 1 96.94 208 THR A N 1
ATOM 1596 C CA . THR A 1 208 ? 9.953 -8.383 -6.332 1 96.94 208 THR A CA 1
ATOM 1597 C C . THR A 1 208 ? 10.484 -9.688 -6.914 1 96.94 208 THR A C 1
ATOM 1599 O O . THR A 1 208 ? 9.836 -10.305 -7.766 1 96.94 208 THR A O 1
ATOM 1602 N N . TRP A 1 209 ? 11.602 -10.094 -6.422 1 96.38 209 TRP A N 1
ATOM 1603 C CA . TRP A 1 209 ? 12.18 -11.359 -6.855 1 96.38 209 TRP A CA 1
ATOM 1604 C C . TRP A 1 209 ? 11.234 -12.523 -6.578 1 96.38 209 TRP A C 1
ATOM 1606 O O . TRP A 1 209 ? 11.102 -13.43 -7.402 1 96.38 209 TRP A O 1
ATOM 1616 N N . HIS A 1 210 ? 10.633 -12.539 -5.457 1 95.88 210 HIS A N 1
ATOM 1617 C CA . HIS A 1 210 ? 9.68 -13.586 -5.105 1 95.88 210 HIS A CA 1
ATOM 1618 C C . HIS A 1 210 ? 8.5 -13.602 -6.07 1 95.88 210 HIS A C 1
ATOM 1620 O O . HIS A 1 210 ? 8.016 -14.672 -6.449 1 95.88 210 HIS A O 1
ATOM 1626 N N . PHE A 1 211 ? 8.055 -12.484 -6.488 1 96.31 211 PHE A N 1
ATOM 1627 C CA . PHE A 1 211 ? 6.902 -12.414 -7.383 1 96.31 211 PHE A CA 1
ATOM 1628 C C . PHE A 1 211 ? 7.293 -12.836 -8.797 1 96.31 211 PHE A C 1
ATOM 1630 O O . PHE A 1 211 ? 6.469 -13.375 -9.539 1 96.31 211 PHE A O 1
ATOM 1637 N N . VAL A 1 212 ? 8.562 -12.562 -9.188 1 94.69 212 VAL A N 1
ATOM 1638 C CA . VAL A 1 212 ? 9.031 -13.094 -10.461 1 94.69 212 VAL A CA 1
ATOM 1639 C C . VAL A 1 212 ? 8.992 -14.625 -10.43 1 94.69 212 VAL A C 1
ATOM 1641 O O . VAL A 1 212 ? 8.516 -15.258 -11.375 1 94.69 212 VAL A O 1
ATOM 1644 N N . TYR A 1 213 ? 9.414 -15.18 -9.336 1 93.88 213 TYR A N 1
ATOM 1645 C CA . TYR A 1 213 ? 9.383 -16.625 -9.156 1 93.88 213 TYR A CA 1
ATOM 1646 C C . TYR A 1 213 ? 7.949 -17.141 -9.227 1 93.88 213 TYR A C 1
ATOM 1648 O O . TYR A 1 213 ? 7.668 -18.109 -9.945 1 93.88 213 TYR A O 1
ATOM 1656 N N . LEU A 1 214 ? 7.062 -16.547 -8.461 1 94.44 214 LEU A N 1
ATOM 1657 C CA . LEU A 1 214 ? 5.668 -16.969 -8.445 1 94.44 214 LEU A CA 1
ATOM 1658 C C . LEU A 1 214 ? 5.039 -16.812 -9.828 1 94.44 214 LEU A C 1
ATOM 1660 O O . LEU A 1 214 ? 4.23 -17.656 -10.242 1 94.44 214 LEU A O 1
ATOM 1664 N N . GLY A 1 215 ? 5.391 -15.695 -10.508 1 93.81 215 GLY A N 1
ATOM 1665 C CA . GLY A 1 215 ? 4.887 -15.5 -11.859 1 93.81 215 GLY A CA 1
ATOM 1666 C C . GLY A 1 215 ? 5.312 -16.594 -12.82 1 93.81 215 GLY A C 1
ATOM 1667 O O . GLY A 1 215 ? 4.527 -17.016 -13.672 1 93.81 215 GLY A O 1
ATOM 1668 N N . HIS A 1 216 ? 6.551 -17.016 -12.719 1 92 216 HIS A N 1
ATOM 1669 C CA . HIS A 1 216 ? 7.043 -18.125 -13.531 1 92 216 HIS A CA 1
ATOM 1670 C C . HIS A 1 216 ? 6.273 -19.406 -13.227 1 92 216 HIS A C 1
ATOM 1672 O O . HIS A 1 216 ? 5.93 -20.156 -14.141 1 92 216 HIS A O 1
ATOM 1678 N N . ARG A 1 217 ? 6.051 -19.609 -12.016 1 91.06 217 ARG A N 1
ATOM 1679 C CA . ARG A 1 217 ? 5.312 -20.797 -11.617 1 91.06 217 ARG A CA 1
ATOM 1680 C C . ARG A 1 217 ? 3.883 -20.766 -12.141 1 91.06 217 ARG A C 1
ATOM 1682 O O . ARG A 1 217 ? 3.35 -21.781 -12.594 1 91.06 217 ARG A O 1
ATOM 1689 N N . LEU A 1 218 ? 3.297 -19.672 -12.062 1 91.06 218 LEU A N 1
ATOM 1690 C CA . LEU A 1 218 ? 1.934 -19.5 -12.555 1 91.06 218 LEU A CA 1
ATOM 1691 C C . LEU A 1 218 ? 1.865 -19.719 -14.062 1 91.06 218 LEU A C 1
ATOM 1693 O O . LEU A 1 218 ? 0.879 -20.266 -14.562 1 91.06 218 LEU A O 1
ATOM 1697 N N . SER A 1 219 ? 2.914 -19.328 -14.781 1 89.44 219 SER A N 1
ATOM 1698 C CA . SER A 1 219 ? 2.945 -19.469 -16.234 1 89.44 219 SER A CA 1
ATOM 1699 C C . SER A 1 219 ? 2.898 -20.938 -16.641 1 89.44 219 SER A C 1
ATOM 1701 O O . SER A 1 219 ? 2.48 -21.266 -17.75 1 89.44 219 SER A O 1
ATOM 1703 N N . LEU A 1 220 ? 3.305 -21.812 -15.742 1 87 220 LEU A N 1
ATOM 1704 C CA . LEU A 1 220 ? 3.303 -23.25 -16.016 1 87 220 LEU A CA 1
ATOM 1705 C C . LEU A 1 220 ? 1.887 -23.812 -15.953 1 87 220 LEU A C 1
ATOM 1707 O O . LEU A 1 220 ? 1.634 -24.922 -16.422 1 87 220 LEU A O 1
ATOM 1711 N N . THR A 1 221 ? 1.027 -23.078 -15.383 1 84.06 221 THR A N 1
ATOM 1712 C CA . THR A 1 221 ? -0.339 -23.578 -15.227 1 84.06 221 THR A CA 1
ATOM 1713 C C . THR A 1 221 ? -1.197 -23.172 -16.422 1 84.06 221 THR A C 1
ATOM 1715 O O . THR A 1 221 ? -2.365 -23.547 -16.516 1 84.06 221 THR A O 1
ATOM 1718 N N . TYR A 1 222 ? -0.657 -22.391 -17.297 1 79.12 222 TYR A N 1
ATOM 1719 C CA . TYR A 1 222 ? -1.422 -21.922 -18.453 1 79.12 222 TYR A CA 1
ATOM 1720 C C . TYR A 1 222 ? -1.127 -22.781 -19.672 1 79.12 222 TYR A C 1
ATOM 1722 O O . TYR A 1 222 ? -0.024 -23.312 -19.812 1 79.12 222 TYR A O 1
ATOM 1730 N N . MET B 1 1 ? 42.875 -31.156 -33.156 1 48.47 1 MET B N 1
ATOM 1731 C CA . MET B 1 1 ? 41.688 -30.312 -33 1 48.47 1 MET B CA 1
ATOM 1732 C C . MET B 1 1 ? 41.812 -29.453 -31.75 1 48.47 1 MET B C 1
ATOM 1734 O O . MET B 1 1 ? 41.812 -29.984 -30.625 1 48.47 1 MET B O 1
ATOM 1738 N N . SER B 1 2 ? 42.406 -28.156 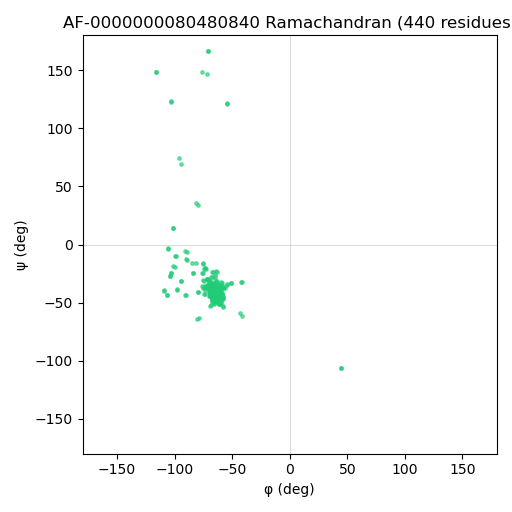-31.859 1 62.06 2 SER B N 1
ATOM 1739 C CA . SER B 1 2 ? 43.219 -27.422 -30.875 1 62.06 2 SER B CA 1
ATOM 1740 C C . SER B 1 2 ? 42.344 -26.844 -29.766 1 62.06 2 SER B C 1
ATOM 1742 O O . SER B 1 2 ? 41.125 -26.672 -29.953 1 62.06 2 SER B O 1
ATOM 1744 N N . LYS B 1 3 ? 42.938 -26.781 -28.609 1 73.5 3 LYS B N 1
ATOM 1745 C CA . LYS B 1 3 ? 42.438 -26.266 -27.344 1 73.5 3 LYS B CA 1
ATOM 1746 C C . LYS B 1 3 ? 41.656 -24.984 -27.547 1 73.5 3 LYS B C 1
ATOM 1748 O O . LYS B 1 3 ? 40.625 -24.75 -26.891 1 73.5 3 LYS B O 1
ATOM 1753 N N . SER B 1 4 ? 42.062 -24.281 -28.5 1 72.62 4 SER B N 1
ATOM 1754 C CA . SER B 1 4 ? 41.438 -23 -28.797 1 72.62 4 SER B CA 1
ATOM 1755 C C . SER B 1 4 ? 40.031 -23.219 -29.391 1 72.62 4 SER B C 1
ATOM 1757 O O . SER B 1 4 ? 39.094 -22.484 -29.078 1 72.62 4 SER B O 1
ATOM 1759 N N . GLN B 1 5 ? 39.938 -24.281 -30.125 1 77.75 5 GLN B N 1
ATOM 1760 C CA . GLN B 1 5 ? 38.656 -24.578 -30.766 1 77.75 5 GLN B CA 1
ATOM 1761 C C . GLN B 1 5 ? 37.594 -25.016 -29.75 1 77.75 5 GLN B C 1
ATOM 1763 O O . GLN B 1 5 ? 36.438 -24.656 -29.844 1 77.75 5 GLN B O 1
ATOM 1768 N N . ASN B 1 6 ? 38.062 -25.594 -28.75 1 79.62 6 ASN B N 1
ATOM 1769 C CA . ASN B 1 6 ? 37.188 -26.094 -27.703 1 79.62 6 ASN B CA 1
ATOM 1770 C C . ASN B 1 6 ? 36.625 -24.953 -26.844 1 79.62 6 ASN B C 1
ATOM 1772 O O . ASN B 1 6 ? 35.469 -24.969 -26.453 1 79.62 6 ASN B O 1
ATOM 1776 N N . VAL B 1 7 ? 37.562 -23.969 -26.656 1 75.38 7 VAL B N 1
ATOM 1777 C CA . VAL B 1 7 ? 37.125 -22.828 -25.859 1 75.38 7 VAL B CA 1
ATOM 1778 C C . VAL B 1 7 ? 36.062 -22.031 -26.625 1 75.38 7 VAL B C 1
ATOM 1780 O O . VAL B 1 7 ? 35.094 -21.547 -26.047 1 75.38 7 VAL B O 1
ATOM 1783 N N . LEU B 1 8 ? 36.281 -21.922 -27.922 1 71.31 8 LEU B N 1
ATOM 1784 C CA . LEU B 1 8 ? 35.375 -21.156 -28.75 1 71.31 8 LEU B CA 1
ATOM 1785 C C . LEU B 1 8 ? 34.031 -21.875 -28.859 1 71.31 8 LEU B C 1
ATOM 1787 O O . LEU B 1 8 ? 32.969 -21.219 -28.828 1 71.31 8 LEU B O 1
ATOM 1791 N N . VAL B 1 9 ? 34.062 -23.219 -29.016 1 76.44 9 VAL B N 1
ATOM 1792 C CA . VAL B 1 9 ? 32.812 -24 -29.062 1 76.44 9 VAL B CA 1
ATOM 1793 C C . VAL B 1 9 ? 32.062 -23.891 -27.734 1 76.44 9 VAL B C 1
ATOM 1795 O O . VAL B 1 9 ? 30.844 -23.734 -27.703 1 76.44 9 VAL B O 1
ATOM 1798 N N . LYS B 1 10 ? 32.812 -23.75 -26.719 1 76.25 10 LYS B N 1
ATOM 1799 C CA . LYS B 1 10 ? 32.219 -23.641 -25.406 1 76.25 10 LYS B CA 1
ATOM 1800 C C . LYS B 1 10 ? 31.562 -22.281 -25.203 1 76.25 10 LYS B C 1
ATOM 1802 O O . LYS B 1 10 ? 30.484 -22.172 -24.625 1 76.25 10 LYS B O 1
ATOM 1807 N N . ALA B 1 11 ? 32.375 -21.297 -25.703 1 73 11 ALA B N 1
ATOM 1808 C CA . ALA B 1 11 ? 31.844 -19.938 -25.625 1 73 11 ALA B CA 1
ATOM 1809 C C . ALA B 1 11 ? 30.578 -19.797 -26.469 1 73 11 ALA B C 1
ATOM 1811 O O . ALA B 1 11 ? 29.594 -19.172 -26.047 1 73 11 ALA B O 1
ATOM 1812 N N . LYS B 1 12 ? 30.5 -20.391 -27.578 1 72.75 12 LYS B N 1
ATOM 1813 C CA . LYS B 1 12 ? 29.344 -20.359 -28.453 1 72.75 12 LYS B CA 1
ATOM 1814 C C . LYS B 1 12 ? 28.156 -21.094 -27.828 1 72.75 12 LYS B C 1
ATOM 1816 O O . LYS B 1 12 ? 27.016 -20.641 -27.922 1 72.75 12 LYS B O 1
ATOM 1821 N N . LEU B 1 13 ? 28.453 -22.172 -27.203 1 73.25 13 LEU B N 1
ATOM 1822 C CA . LEU B 1 13 ? 27.406 -22.938 -26.531 1 73.25 13 LEU B CA 1
ATOM 1823 C C . LEU B 1 13 ? 26.859 -22.188 -25.328 1 73.25 13 LEU B C 1
ATOM 1825 O O . LEU B 1 13 ? 25.656 -22.203 -25.062 1 73.25 13 LEU B O 1
ATOM 1829 N N . ALA B 1 14 ? 27.719 -21.453 -24.641 1 72.38 14 ALA B N 1
ATOM 1830 C CA . ALA B 1 14 ? 27.297 -20.656 -23.5 1 72.38 14 ALA B CA 1
ATOM 1831 C C . ALA B 1 14 ? 26.391 -19.516 -23.938 1 72.38 14 ALA B C 1
ATOM 1833 O O . ALA B 1 14 ? 25.391 -19.219 -23.281 1 72.38 14 ALA B O 1
ATOM 1834 N N . VAL B 1 15 ? 26.797 -18.859 -25 1 70.31 15 VAL B N 1
ATOM 1835 C CA . VAL B 1 15 ? 26 -17.766 -25.547 1 70.31 15 VAL B CA 1
ATOM 1836 C C . VAL B 1 15 ? 24.656 -18.297 -26.031 1 70.31 15 VAL B C 1
ATOM 1838 O O . VAL B 1 15 ? 23.609 -17.688 -25.797 1 70.31 15 VAL B O 1
ATOM 1841 N N . LYS B 1 16 ? 24.578 -19.438 -26.719 1 70.38 16 LYS B N 1
ATOM 1842 C CA . LYS B 1 16 ? 23.328 -20.047 -27.172 1 70.38 16 LYS B CA 1
ATOM 1843 C C . LYS B 1 16 ? 22.453 -20.453 -25.984 1 70.38 16 LYS B C 1
ATOM 1845 O O . LYS B 1 16 ? 21.234 -20.25 -26.016 1 70.38 16 LYS B O 1
ATOM 1850 N N . ARG B 1 17 ? 23.047 -20.953 -24.922 1 67.12 17 ARG B N 1
ATOM 1851 C CA . ARG B 1 17 ? 22.297 -21.297 -23.719 1 67.12 17 ARG B CA 1
ATOM 1852 C C . ARG B 1 17 ? 21.734 -20.062 -23.047 1 67.12 17 ARG B C 1
ATOM 1854 O O . ARG B 1 17 ? 20.594 -20.062 -22.562 1 67.12 17 ARG B O 1
ATOM 1861 N N . LEU B 1 18 ? 22.609 -19.031 -23.031 1 66.69 18 LEU B N 1
ATOM 1862 C CA . LEU B 1 18 ? 22.141 -17.75 -22.516 1 66.69 18 LEU B CA 1
ATOM 1863 C C . LEU B 1 18 ? 21.016 -17.188 -23.375 1 66.69 18 LEU B C 1
ATOM 1865 O O . LEU B 1 18 ? 20.031 -16.656 -22.844 1 66.69 18 LEU B O 1
ATOM 1869 N N . GLY B 1 19 ? 21.219 -17.219 -24.641 1 62.56 19 GLY B N 1
ATOM 1870 C CA . GLY B 1 19 ? 20.188 -16.797 -25.562 1 62.56 19 GLY B CA 1
ATOM 1871 C C . GLY B 1 19 ? 18.891 -17.562 -25.422 1 62.56 19 GLY B C 1
ATOM 1872 O O . GLY B 1 19 ? 17.812 -16.984 -25.375 1 62.56 19 GLY B O 1
ATOM 1873 N N . THR B 1 20 ? 18.984 -18.922 -25.469 1 65.5 20 THR B N 1
ATOM 1874 C CA . THR B 1 20 ? 17.812 -19.766 -25.266 1 65.5 20 THR B CA 1
ATOM 1875 C C . THR B 1 20 ? 17.172 -19.484 -23.922 1 65.5 20 THR B C 1
ATOM 1877 O O . THR B 1 20 ? 15.945 -19.453 -23.797 1 65.5 20 THR B O 1
ATOM 1880 N N . ALA B 1 21 ? 18.047 -19.234 -23.016 1 63.16 21 ALA B N 1
ATOM 1881 C CA . ALA B 1 21 ? 17.562 -18.906 -21.672 1 63.16 21 ALA B CA 1
ATOM 1882 C C . ALA B 1 21 ? 16.828 -17.562 -21.688 1 63.16 21 ALA B C 1
ATOM 1884 O O . ALA B 1 21 ? 15.781 -17.406 -21.062 1 63.16 21 ALA B O 1
ATOM 1885 N N . VAL B 1 22 ? 17.406 -16.625 -22.406 1 62.41 22 VAL B N 1
ATOM 1886 C CA . VAL B 1 22 ? 16.797 -15.312 -22.516 1 62.41 22 VAL B CA 1
ATOM 1887 C C . VAL B 1 22 ? 15.5 -15.398 -23.328 1 62.41 22 VAL B C 1
ATOM 1889 O O . VAL B 1 22 ? 14.492 -14.789 -22.969 1 62.41 22 VAL B O 1
ATOM 1892 N N . THR B 1 23 ? 15.516 -16.188 -24.391 1 62.28 23 THR B N 1
ATOM 1893 C CA . THR B 1 23 ? 14.328 -16.359 -25.219 1 62.28 23 THR B CA 1
ATOM 1894 C C . THR B 1 23 ? 13.234 -17.094 -24.453 1 62.28 23 THR B C 1
ATOM 1896 O O . THR B 1 23 ? 12.055 -16.734 -24.547 1 62.28 23 THR B O 1
ATOM 1899 N N . ALA B 1 24 ? 13.641 -18.172 -23.828 1 61.66 24 ALA B N 1
ATOM 1900 C CA . ALA B 1 24 ? 12.688 -18.891 -22.984 1 61.66 24 ALA B CA 1
ATOM 1901 C C . ALA B 1 24 ? 12.141 -18 -21.875 1 61.66 24 ALA B C 1
ATOM 1903 O O . ALA B 1 24 ? 10.961 -18.094 -21.531 1 61.66 24 ALA B O 1
ATOM 1904 N N . ALA B 1 25 ? 13.086 -17.125 -21.469 1 62.94 25 ALA B N 1
ATOM 1905 C CA . ALA B 1 25 ? 12.695 -16.188 -20.422 1 62.94 25 ALA B CA 1
ATOM 1906 C C . ALA B 1 25 ? 11.766 -15.102 -20.969 1 62.94 25 ALA B C 1
ATOM 1908 O O . ALA B 1 25 ? 10.953 -14.547 -20.234 1 62.94 25 ALA B O 1
ATOM 1909 N N . LEU B 1 26 ? 11.844 -14.969 -22.219 1 70.06 26 LEU B N 1
ATOM 1910 C CA . LEU B 1 26 ? 11.07 -13.906 -22.859 1 70.06 26 LEU B CA 1
ATOM 1911 C C . LEU B 1 26 ? 9.812 -14.477 -23.516 1 70.06 26 LEU B C 1
ATOM 1913 O O . LEU B 1 26 ? 9.195 -13.82 -24.359 1 70.06 26 LEU B O 1
ATOM 1917 N N . ASN B 1 27 ? 9.492 -15.734 -23.156 1 83.31 27 ASN B N 1
ATOM 1918 C CA . ASN B 1 27 ? 8.211 -16.312 -23.562 1 83.31 27 ASN B CA 1
ATOM 1919 C C . ASN B 1 27 ? 7.047 -15.422 -23.125 1 83.31 27 ASN B C 1
ATOM 1921 O O . ASN B 1 27 ? 6.969 -15.023 -21.969 1 83.31 27 ASN B O 1
ATOM 1925 N N . PRO B 1 28 ? 6.262 -15 -24.078 1 85.62 28 PRO B N 1
ATOM 1926 C CA . PRO B 1 28 ? 5.168 -14.07 -23.766 1 85.62 28 PRO B CA 1
ATOM 1927 C C . PRO B 1 28 ? 4.289 -14.57 -22.609 1 85.62 28 PRO B C 1
ATOM 1929 O O . PRO B 1 28 ? 3.77 -13.766 -21.844 1 85.62 28 PRO B O 1
ATOM 1932 N N . THR B 1 29 ? 4.125 -15.836 -22.5 1 88.12 29 THR B N 1
ATOM 1933 C CA . THR B 1 29 ? 3.324 -16.391 -21.422 1 88.12 29 THR B CA 1
ATOM 1934 C C . THR B 1 29 ? 4.012 -16.156 -20.062 1 88.12 29 THR B C 1
ATOM 1936 O O . THR B 1 29 ? 3.367 -15.75 -19.094 1 88.12 29 THR B O 1
ATOM 1939 N N . LYS B 1 30 ? 5.281 -16.391 -20.078 1 89.94 30 LYS B N 1
ATOM 1940 C CA . LYS B 1 30 ? 6.051 -16.219 -18.859 1 89.94 30 LYS B CA 1
ATOM 1941 C C . LYS B 1 30 ? 6.129 -14.75 -18.453 1 89.94 30 LYS B C 1
ATOM 1943 O O . LYS B 1 30 ? 5.863 -14.398 -17.312 1 89.94 30 LYS B O 1
ATOM 1948 N N . VAL B 1 31 ? 6.422 -13.953 -19.406 1 91.12 31 VAL B N 1
ATOM 1949 C CA . VAL B 1 31 ? 6.559 -12.523 -19.156 1 91.12 31 VAL B CA 1
ATOM 1950 C C . VAL B 1 31 ? 5.203 -11.938 -18.75 1 91.12 31 VAL B C 1
ATOM 1952 O O . VAL B 1 31 ? 5.117 -11.133 -17.828 1 91.12 31 VAL B O 1
ATOM 1955 N N . GLY B 1 32 ? 4.172 -12.344 -19.422 1 92.69 32 GLY B N 1
ATOM 1956 C CA . GLY B 1 32 ? 2.834 -11.875 -19.109 1 92.69 32 GLY B CA 1
ATOM 1957 C C . GLY B 1 32 ? 2.389 -12.234 -17.703 1 92.69 32 GLY B C 1
ATOM 1958 O O . GLY B 1 32 ? 1.787 -11.414 -17 1 92.69 32 GLY B O 1
ATOM 1959 N N . SER B 1 33 ? 2.711 -13.391 -17.328 1 93.75 33 SER B N 1
ATOM 1960 C CA . SER B 1 33 ? 2.311 -13.859 -16 1 93.75 33 SER B CA 1
ATOM 1961 C C . SER B 1 33 ? 3.041 -13.094 -14.906 1 93.75 33 SER B C 1
ATOM 1963 O O . SER B 1 33 ? 2.432 -12.703 -13.906 1 93.75 33 SER B O 1
ATOM 1965 N N . VAL B 1 34 ? 4.312 -12.875 -15.172 1 95.19 34 VAL B N 1
ATOM 1966 C CA . VAL B 1 34 ? 5.117 -12.148 -14.195 1 95.19 34 VAL B CA 1
ATOM 1967 C C . VAL B 1 34 ? 4.637 -10.703 -14.102 1 95.19 34 VAL B C 1
ATOM 1969 O O . VAL B 1 34 ? 4.387 -10.195 -13 1 95.19 34 VAL B O 1
ATOM 1972 N N . VAL B 1 35 ? 4.441 -10.102 -15.195 1 95.06 35 VAL B N 1
ATOM 1973 C CA . VAL B 1 35 ? 4.027 -8.703 -15.25 1 95.06 35 VAL B CA 1
ATOM 1974 C C . VAL B 1 35 ? 2.631 -8.555 -14.656 1 95.06 35 VAL B C 1
ATOM 1976 O O . VAL B 1 35 ? 2.369 -7.621 -13.898 1 95.06 35 VAL B O 1
ATOM 1979 N N . SER B 1 36 ? 1.806 -9.461 -14.984 1 95.62 36 SER B N 1
ATOM 1980 C CA . SER B 1 36 ? 0.444 -9.438 -14.461 1 95.62 36 SER B CA 1
ATOM 1981 C C . SER B 1 36 ? 0.436 -9.547 -12.938 1 95.62 36 SER B C 1
ATOM 1983 O O . SER B 1 36 ? -0.197 -8.742 -12.258 1 95.62 36 SER B O 1
ATOM 1985 N N . LEU B 1 37 ? 1.168 -10.477 -12.469 1 96.88 37 LEU B N 1
ATOM 1986 C CA . LEU B 1 37 ? 1.176 -10.734 -11.031 1 96.88 37 LEU B CA 1
ATOM 1987 C C . LEU B 1 37 ? 1.764 -9.547 -10.273 1 96.88 37 LEU B C 1
ATOM 1989 O O . LEU B 1 37 ? 1.2 -9.109 -9.266 1 96.88 37 LEU B O 1
ATOM 1993 N N . ILE B 1 38 ? 2.803 -8.992 -10.742 1 97.44 38 ILE B N 1
ATOM 1994 C CA . ILE B 1 38 ? 3.465 -7.867 -10.078 1 97.44 38 ILE B CA 1
ATOM 1995 C C . ILE B 1 38 ? 2.549 -6.645 -10.102 1 97.44 38 ILE B C 1
ATOM 1997 O O . ILE B 1 38 ? 2.393 -5.965 -9.086 1 97.44 38 ILE B O 1
ATOM 2001 N N . GLY B 1 39 ? 1.984 -6.402 -11.242 1 97.56 39 GLY B N 1
ATOM 2002 C CA . GLY B 1 39 ? 1.088 -5.262 -11.359 1 97.56 39 GLY B CA 1
ATOM 2003 C C . GLY B 1 39 ? -0.122 -5.359 -10.453 1 97.56 39 GLY B C 1
ATOM 2004 O O . GLY B 1 39 ? -0.449 -4.406 -9.734 1 97.56 39 GLY B O 1
ATOM 2005 N N . ILE B 1 40 ? -0.705 -6.484 -10.406 1 97.62 40 ILE B N 1
ATOM 2006 C CA . ILE B 1 40 ? -1.918 -6.672 -9.617 1 97.62 40 ILE B CA 1
ATOM 2007 C C . ILE B 1 40 ? -1.564 -6.723 -8.133 1 97.62 40 ILE B C 1
ATOM 2009 O O . ILE B 1 40 ? -2.316 -6.223 -7.293 1 97.62 40 ILE B O 1
AT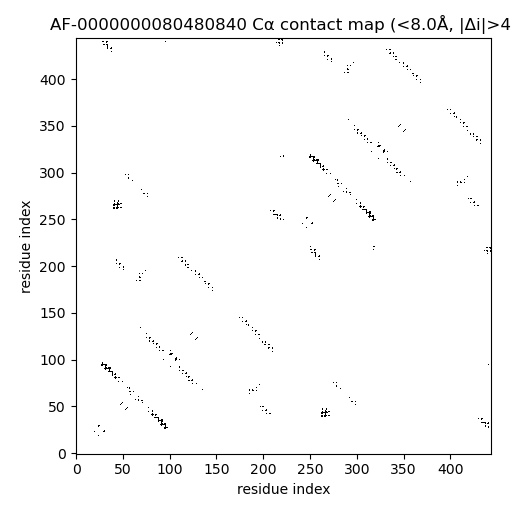OM 2013 N N . ALA B 1 41 ? -0.455 -7.312 -7.82 1 98.25 41 ALA B N 1
ATOM 2014 C CA . ALA B 1 41 ? -0.016 -7.359 -6.426 1 98.25 41 ALA B CA 1
ATOM 2015 C C . ALA B 1 41 ? 0.268 -5.961 -5.895 1 98.25 41 ALA B C 1
ATOM 2017 O O . ALA B 1 41 ? -0.084 -5.641 -4.754 1 98.25 41 ALA B O 1
ATOM 2018 N N . ALA B 1 42 ? 0.914 -5.199 -6.715 1 97.75 42 ALA B N 1
ATOM 2019 C CA . ALA B 1 42 ? 1.164 -3.814 -6.32 1 97.75 42 ALA B CA 1
ATOM 2020 C C . ALA B 1 42 ? -0.144 -3.07 -6.074 1 97.75 42 ALA B C 1
ATOM 2022 O O . ALA B 1 42 ? -0.312 -2.424 -5.039 1 97.75 42 ALA B O 1
ATOM 2023 N N . ALA B 1 43 ? -1.053 -3.189 -6.949 1 97.69 43 ALA B N 1
ATOM 2024 C CA . ALA B 1 43 ? -2.344 -2.518 -6.82 1 97.69 43 ALA B CA 1
ATOM 2025 C C . ALA B 1 43 ? -3.098 -3.012 -5.59 1 97.69 43 ALA B C 1
ATOM 2027 O O . ALA B 1 43 ? -3.68 -2.215 -4.848 1 97.69 43 ALA B O 1
ATOM 2028 N N . PHE B 1 44 ? -3.068 -4.277 -5.398 1 98.06 44 PHE B N 1
ATOM 2029 C CA . PHE B 1 44 ? -3.76 -4.887 -4.266 1 98.06 44 PHE B CA 1
ATOM 2030 C C . PHE B 1 44 ? -3.191 -4.375 -2.947 1 98.06 44 PHE B C 1
ATOM 2032 O O . PHE B 1 44 ? -3.941 -3.951 -2.064 1 98.06 44 PHE B O 1
ATOM 2039 N N . GLY B 1 45 ? -1.936 -4.414 -2.818 1 97.5 45 GLY B N 1
ATOM 2040 C CA . GLY B 1 45 ? -1.32 -3.945 -1.587 1 97.5 45 GLY B CA 1
ATOM 2041 C C . GLY B 1 45 ? -1.559 -2.471 -1.322 1 97.5 45 GLY B C 1
ATOM 2042 O O . GLY B 1 45 ? -1.761 -2.064 -0.176 1 97.5 45 GLY B O 1
ATOM 2043 N N . MET B 1 46 ? -1.443 -1.714 -2.357 1 96.62 46 MET B N 1
ATOM 2044 C CA . MET B 1 46 ? -1.768 -0.298 -2.203 1 96.62 46 MET B CA 1
ATOM 2045 C C . MET B 1 46 ? -3.211 -0.118 -1.747 1 96.62 46 MET B C 1
ATOM 2047 O O . MET B 1 46 ? -3.5 0.739 -0.91 1 96.62 46 MET B O 1
ATOM 2051 N N . CYS B 1 47 ? -4.027 -0.879 -2.324 1 96.69 47 CYS B N 1
ATOM 2052 C CA . CYS B 1 47 ? -5.441 -0.821 -1.97 1 96.69 47 CYS B CA 1
ATOM 2053 C C . CYS B 1 47 ? -5.652 -1.177 -0.503 1 96.69 47 CYS B C 1
ATOM 2055 O O . CYS B 1 47 ? -6.426 -0.521 0.195 1 96.69 47 CYS B O 1
ATOM 2057 N N . VAL B 1 48 ? -4.965 -2.154 -0.066 1 95.69 48 VAL B N 1
ATOM 2058 C CA . VAL B 1 48 ? -5.055 -2.551 1.336 1 95.69 48 VAL B CA 1
ATOM 2059 C C . VAL B 1 48 ? -4.551 -1.417 2.227 1 95.69 48 VAL B C 1
ATOM 2061 O O . VAL B 1 48 ? -5.203 -1.05 3.205 1 95.69 48 VAL B O 1
ATOM 2064 N N . TRP B 1 49 ? -3.475 -0.867 1.858 1 95.06 49 TRP B N 1
ATOM 2065 C CA . TRP B 1 49 ? -2.879 0.21 2.641 1 95.06 49 TRP B CA 1
ATOM 2066 C C . TRP B 1 49 ? -3.836 1.39 2.762 1 95.06 49 TRP B C 1
ATOM 2068 O O . TRP B 1 49 ? -4.094 1.876 3.865 1 95.06 49 TRP B O 1
ATOM 2078 N N . VAL B 1 50 ? -4.359 1.819 1.709 1 93.25 50 VAL B N 1
ATOM 2079 C CA . VAL B 1 50 ? -5.184 3.025 1.685 1 93.25 50 VAL B CA 1
ATOM 2080 C C . VAL B 1 50 ? -6.512 2.756 2.385 1 93.25 50 VAL B C 1
ATOM 2082 O O . VAL B 1 50 ? -7.055 3.633 3.061 1 93.25 50 VAL B O 1
ATOM 2085 N N . THR B 1 51 ? -7.031 1.571 2.221 1 92.31 51 THR B N 1
ATOM 2086 C CA . THR B 1 51 ? -8.32 1.235 2.812 1 92.31 51 THR B CA 1
ATOM 2087 C C . THR B 1 51 ? -8.188 1.052 4.32 1 92.31 51 THR B C 1
ATOM 2089 O O . THR B 1 51 ? -9.062 1.483 5.082 1 92.31 51 THR B O 1
ATOM 2092 N N . VAL B 1 52 ? -7.098 0.52 4.793 1 88.94 52 VAL B N 1
ATOM 2093 C CA . VAL B 1 52 ? -7.012 0.112 6.191 1 88.94 52 VAL B CA 1
ATOM 2094 C C . VAL B 1 52 ? -6.129 1.091 6.961 1 88.94 52 VAL B C 1
ATOM 2096 O O . VAL B 1 52 ? -6.496 1.548 8.047 1 88.94 52 VAL B O 1
ATOM 2099 N N . VAL B 1 53 ? -5.012 1.495 6.406 1 87 53 VAL B N 1
ATOM 2100 C CA . VAL B 1 53 ? -3.969 2.146 7.191 1 87 53 VAL B CA 1
ATOM 2101 C C . VAL B 1 53 ? -4.078 3.662 7.035 1 87 53 VAL B C 1
ATOM 2103 O O . VAL B 1 53 ? -3.934 4.402 8.008 1 87 53 VAL B O 1
ATOM 2106 N N . THR B 1 54 ? -4.367 4.125 5.867 1 86.75 54 THR B N 1
ATOM 2107 C CA . THR B 1 54 ? -4.305 5.551 5.562 1 86.75 54 THR B CA 1
ATOM 2108 C C . THR B 1 54 ? -5.316 6.324 6.398 1 86.75 54 THR B C 1
ATOM 2110 O O . THR B 1 54 ? -5.012 7.406 6.91 1 86.75 54 THR B O 1
ATOM 2113 N N . LYS B 1 55 ? -6.508 5.746 6.539 1 81.19 55 LYS B N 1
ATOM 2114 C CA . LYS B 1 55 ? -7.508 6.445 7.344 1 81.19 55 LYS B CA 1
ATOM 2115 C C . LYS B 1 55 ? -7.031 6.629 8.781 1 81.19 55 LYS B C 1
ATOM 2117 O O . LYS B 1 55 ? -7.156 7.719 9.344 1 81.19 55 LYS B O 1
ATOM 2122 N N . TYR B 1 56 ? -6.461 5.66 9.312 1 81.88 56 TYR B N 1
ATOM 2123 C CA . TYR B 1 56 ? -5.941 5.711 10.672 1 81.88 56 TYR B CA 1
ATOM 2124 C C . TYR B 1 56 ? -4.754 6.664 10.766 1 81.88 56 TYR B C 1
ATOM 2126 O O . TYR B 1 56 ? -4.68 7.48 11.688 1 81.88 56 TYR B O 1
ATOM 2134 N N . LEU B 1 57 ? -3.854 6.617 9.859 1 82.88 57 LEU B N 1
ATOM 2135 C CA . LEU B 1 57 ? -2.641 7.426 9.859 1 82.88 57 LEU B CA 1
ATOM 2136 C C . LEU B 1 57 ? -2.977 8.906 9.734 1 82.88 57 LEU B C 1
ATOM 2138 O O . LEU B 1 57 ? -2.453 9.734 10.484 1 82.88 57 LEU B O 1
ATOM 2142 N N . LEU B 1 58 ? -3.885 9.266 8.867 1 80.38 58 LEU B N 1
ATOM 2143 C CA . LEU B 1 58 ? -4.254 10.656 8.664 1 80.38 58 LEU B CA 1
ATOM 2144 C C . LEU B 1 58 ? -4.961 11.219 9.891 1 80.38 58 LEU B C 1
ATOM 2146 O O . LEU B 1 58 ? -4.715 12.367 10.281 1 80.38 58 LEU B O 1
ATOM 2150 N N . ALA B 1 59 ? -5.754 10.414 10.523 1 76.56 59 ALA B N 1
ATOM 2151 C CA . ALA B 1 59 ? -6.469 10.852 11.719 1 76.56 59 ALA B CA 1
ATOM 2152 C C . ALA B 1 59 ? -5.508 11.094 12.875 1 76.56 59 ALA B C 1
ATOM 2154 O O . ALA B 1 59 ? -5.754 11.953 13.727 1 76.56 59 ALA B O 1
ATOM 2155 N N . SER B 1 60 ? -4.434 10.383 12.828 1 74.94 60 SER B N 1
ATOM 2156 C CA . SER B 1 60 ? -3.49 10.469 13.938 1 74.94 60 SER B CA 1
ATOM 2157 C C . SER B 1 60 ? -2.553 11.656 13.773 1 74.94 60 SER B C 1
ATOM 2159 O O . SER B 1 60 ? -2.027 12.18 14.758 1 74.94 60 SER B O 1
ATOM 2161 N N . VAL B 1 61 ? -2.377 12.055 12.594 1 70.56 61 VAL B N 1
ATOM 2162 C CA . VAL B 1 61 ? -1.369 13.078 12.344 1 70.56 61 VAL B CA 1
ATOM 2163 C C . VAL B 1 61 ? -2.049 14.422 12.109 1 70.56 61 VAL B C 1
ATOM 2165 O O . VAL B 1 61 ? -1.484 15.477 12.43 1 70.56 61 VAL B O 1
ATOM 2168 N N . LEU B 1 62 ? -3.279 14.32 11.625 1 70.38 62 LEU B N 1
ATOM 2169 C CA . LEU B 1 62 ? -3.924 15.57 11.219 1 70.38 62 LEU B CA 1
ATOM 2170 C C . LEU B 1 62 ? -5.156 15.844 12.07 1 70.38 62 LEU B C 1
ATOM 2172 O O . LEU B 1 62 ? -5.727 14.922 12.664 1 70.38 62 LEU B O 1
ATOM 2176 N N . GLY B 1 63 ? -5.406 17.094 12.258 1 72.56 63 GLY B N 1
ATOM 2177 C CA . GLY B 1 63 ? -6.664 17.469 12.883 1 72.56 63 GLY B CA 1
ATOM 2178 C C . GLY B 1 63 ? -7.867 17.25 11.984 1 72.56 63 GLY B C 1
ATOM 2179 O O . GLY B 1 63 ? -7.711 16.969 10.797 1 72.56 63 GLY B O 1
ATOM 2180 N N . ARG B 1 64 ? -9.008 17.297 12.555 1 70.12 64 ARG B N 1
ATOM 2181 C CA . ARG B 1 64 ? -10.281 17.062 11.875 1 70.12 64 ARG B CA 1
ATOM 2182 C C . ARG B 1 64 ? -10.438 17.969 10.664 1 70.12 64 ARG B C 1
ATOM 2184 O O . ARG B 1 64 ? -10.961 17.547 9.625 1 70.12 64 ARG B O 1
ATOM 2191 N N . HIS B 1 65 ? -9.891 19.156 10.828 1 71.56 65 HIS B N 1
ATOM 2192 C CA . HIS B 1 65 ? -10.125 20.156 9.797 1 71.56 65 HIS B CA 1
ATOM 2193 C C . HIS B 1 65 ? -9.281 19.891 8.562 1 71.56 65 HIS B C 1
ATOM 2195 O O . HIS B 1 65 ? -9.703 20.172 7.438 1 71.56 65 HIS B O 1
ATOM 2201 N N . ARG B 1 66 ? -8.172 19.188 8.781 1 76.31 66 ARG B N 1
ATOM 2202 C CA . ARG B 1 66 ? -7.258 18.969 7.66 1 76.31 66 ARG B CA 1
ATOM 2203 C C . ARG B 1 66 ? -7.348 17.531 7.145 1 76.31 66 ARG B C 1
ATOM 2205 O O . ARG B 1 66 ? -6.754 17.203 6.117 1 76.31 66 ARG B O 1
ATOM 2212 N N . PHE B 1 67 ? -8.164 16.766 7.832 1 82.88 67 PHE B N 1
ATOM 2213 C CA . PHE B 1 67 ? -8.273 15.352 7.504 1 82.88 67 PHE B CA 1
ATOM 2214 C C . PHE B 1 67 ? -8.836 15.164 6.102 1 82.88 67 PHE B C 1
ATOM 2216 O O . PHE B 1 67 ? -8.289 14.398 5.305 1 82.88 67 PHE B O 1
ATOM 2223 N N . GLY B 1 68 ? -9.914 15.859 5.793 1 82.69 68 GLY B N 1
ATOM 2224 C CA . GLY B 1 68 ? -10.578 15.719 4.504 1 82.69 68 GLY B CA 1
ATOM 2225 C C . GLY B 1 68 ? -9.688 16.109 3.336 1 82.69 68 GLY B C 1
ATOM 2226 O O . GLY B 1 68 ? -9.672 15.422 2.311 1 82.69 68 GLY B O 1
ATOM 2227 N N . VAL B 1 69 ? -8.992 17.125 3.545 1 83.31 69 VAL B N 1
ATOM 2228 C CA . VAL B 1 69 ? -8.117 17.625 2.488 1 83.31 69 VAL B CA 1
ATOM 2229 C C . VAL B 1 69 ? -6.965 16.656 2.26 1 83.31 69 VAL B C 1
ATOM 2231 O O . VAL B 1 69 ? -6.633 16.328 1.117 1 83.31 69 VAL B O 1
ATOM 2234 N N . ALA B 1 70 ? -6.418 16.219 3.328 1 83.31 70 ALA B N 1
ATOM 2235 C CA . ALA B 1 70 ? -5.312 15.273 3.234 1 83.31 70 ALA B CA 1
ATOM 2236 C C . ALA B 1 70 ? -5.758 13.977 2.555 1 83.31 70 ALA B C 1
ATOM 2238 O O . ALA B 1 70 ? -5.047 13.445 1.702 1 83.31 70 ALA B O 1
ATOM 2239 N N . GLN B 1 71 ? -6.891 13.57 2.986 1 87 71 GLN B N 1
ATOM 2240 C CA . GLN B 1 71 ? -7.441 12.352 2.402 1 87 71 GLN B CA 1
ATOM 2241 C C . GLN B 1 71 ? -7.672 12.516 0.902 1 87 71 GLN B C 1
ATOM 2243 O O . GLN B 1 71 ? -7.402 11.602 0.124 1 87 71 GLN B O 1
ATOM 2248 N N . SER B 1 72 ? -8.156 13.656 0.5 1 88.94 72 SER B N 1
ATOM 2249 C CA . SER B 1 72 ? -8.414 13.922 -0.911 1 88.94 72 SER B CA 1
ATOM 2250 C C . SER B 1 72 ? -7.121 13.906 -1.722 1 88.94 72 SER B C 1
ATOM 2252 O O . SER B 1 72 ? -7.094 13.391 -2.842 1 88.94 72 SER B O 1
ATOM 2254 N N . LYS B 1 73 ? -6.141 14.375 -1.189 1 87 73 LYS B N 1
ATOM 2255 C CA . LYS B 1 73 ? -4.852 14.391 -1.878 1 87 73 LYS B CA 1
ATOM 2256 C C . LYS B 1 73 ? -4.289 12.977 -2.021 1 87 73 LYS B C 1
ATOM 2258 O O . LYS B 1 73 ? -3.736 12.625 -3.066 1 87 73 LYS B O 1
ATOM 2263 N N . VAL B 1 74 ? -4.41 12.219 -0.968 1 88.94 74 VAL B N 1
ATOM 2264 C CA . VAL B 1 74 ? -3.969 10.828 -0.999 1 88.94 74 VAL B CA 1
ATOM 2265 C C . VAL B 1 74 ? -4.734 10.062 -2.08 1 88.94 74 VAL B C 1
ATOM 2267 O O . VAL B 1 74 ? -4.133 9.352 -2.889 1 88.94 74 VAL B O 1
ATOM 2270 N N . TYR B 1 75 ? -6.055 10.289 -2.1 1 91.44 75 TYR B N 1
ATOM 2271 C CA . TYR B 1 75 ? -6.891 9.562 -3.051 1 91.44 75 TYR B CA 1
ATOM 2272 C C . TYR B 1 75 ? -6.539 9.945 -4.484 1 91.44 75 TYR B C 1
ATOM 2274 O O . TYR B 1 75 ? -6.523 9.094 -5.371 1 91.44 75 TYR B O 1
ATOM 2282 N N . SER B 1 76 ? -6.246 11.18 -4.723 1 89.38 76 SER B N 1
ATOM 2283 C CA . SER B 1 76 ? -5.91 11.641 -6.07 1 89.38 76 SER B CA 1
ATOM 2284 C C . SER B 1 76 ? -4.68 10.922 -6.609 1 89.38 76 SER B C 1
ATOM 2286 O O . SER B 1 76 ? -4.664 10.492 -7.766 1 89.38 76 SER B O 1
ATOM 2288 N N . VAL B 1 77 ? -3.734 10.719 -5.793 1 90.25 77 VAL B N 1
ATOM 2289 C CA . VAL B 1 77 ? -2.5 10.055 -6.195 1 90.25 77 VAL B CA 1
ATOM 2290 C C . VAL B 1 77 ? -2.711 8.539 -6.227 1 90.25 77 VAL B C 1
ATOM 2292 O O . VAL B 1 77 ? -2.242 7.863 -7.145 1 90.25 77 VAL B O 1
ATOM 2295 N N . TYR B 1 78 ? -3.402 8.039 -5.273 1 93.88 78 TYR B N 1
ATOM 2296 C CA . TYR B 1 78 ? -3.652 6.613 -5.094 1 93.88 78 TYR B CA 1
ATOM 2297 C C . TYR B 1 78 ? -4.383 6.031 -6.301 1 93.88 78 TYR B C 1
ATOM 2299 O O . TYR B 1 78 ? -3.979 5 -6.844 1 93.88 78 TYR B O 1
ATOM 2307 N N . PHE B 1 79 ? -5.398 6.676 -6.754 1 94.31 79 PHE B N 1
ATOM 2308 C CA . PHE B 1 79 ? -6.211 6.125 -7.832 1 94.31 79 PHE B CA 1
ATOM 2309 C C . PHE B 1 79 ? -5.445 6.125 -9.148 1 94.31 79 PHE B C 1
ATOM 2311 O O . PHE B 1 79 ? -5.617 5.23 -9.977 1 94.31 79 PHE B O 1
ATOM 2318 N N . LYS B 1 80 ? -4.617 7.047 -9.305 1 91.62 80 LYS B N 1
ATOM 2319 C CA . LYS B 1 80 ? -3.76 7.027 -10.484 1 91.62 80 LYS B CA 1
ATOM 2320 C C . LYS B 1 80 ? -2.758 5.879 -10.422 1 91.62 80 LYS B C 1
ATOM 2322 O O . LYS B 1 80 ? -2.539 5.184 -11.414 1 91.62 80 LYS B O 1
ATOM 2327 N N . ALA B 1 81 ? -2.209 5.691 -9.289 1 92.81 81 ALA B N 1
ATOM 2328 C CA . ALA B 1 81 ? -1.203 4.648 -9.102 1 92.81 81 ALA B CA 1
ATOM 2329 C C . ALA B 1 81 ? -1.806 3.264 -9.312 1 92.81 81 ALA B C 1
ATOM 2331 O O . ALA B 1 81 ? -1.242 2.436 -10.031 1 92.81 81 ALA B O 1
ATOM 2332 N N . ILE B 1 82 ? -2.941 3.029 -8.672 1 95.56 82 ILE B N 1
ATOM 2333 C CA . ILE B 1 82 ? -3.5 1.685 -8.75 1 95.56 82 ILE B CA 1
ATOM 2334 C C . ILE B 1 82 ? -4.062 1.439 -10.148 1 95.56 82 ILE B C 1
ATOM 2336 O O . ILE B 1 82 ? -4.07 0.305 -10.633 1 95.56 82 ILE B O 1
ATOM 2340 N N . SER B 1 83 ? -4.539 2.541 -10.852 1 94.81 83 SER B N 1
ATOM 2341 C CA . SER B 1 83 ? -4.988 2.393 -12.227 1 94.81 83 SER B CA 1
ATOM 2342 C C . SER B 1 83 ? -3.877 1.839 -13.117 1 94.81 83 SER B C 1
ATOM 2344 O O . SER B 1 83 ? -4.105 0.928 -13.914 1 94.81 83 SER B O 1
ATOM 2346 N N . VAL B 1 84 ? -2.697 2.359 -12.977 1 94.31 84 VAL B N 1
ATOM 2347 C CA . VAL B 1 84 ? -1.55 1.894 -13.75 1 94.31 84 VAL B CA 1
ATOM 2348 C C . VAL B 1 84 ? -1.262 0.432 -13.414 1 94.31 84 VAL B C 1
ATOM 2350 O O . VAL B 1 84 ? -1.073 -0.391 -14.312 1 94.31 84 VAL B O 1
ATOM 2353 N N . GLY B 1 85 ? -1.255 0.089 -12.164 1 96.06 85 GLY B N 1
ATOM 2354 C CA . GLY B 1 85 ? -1.021 -1.285 -11.75 1 96.06 85 GLY B CA 1
ATOM 2355 C C . GLY B 1 85 ? -2.039 -2.26 -12.312 1 96.06 85 GLY B C 1
ATOM 2356 O O . GLY B 1 85 ? -1.676 -3.336 -12.789 1 96.06 85 GLY B O 1
ATOM 2357 N N . LEU B 1 86 ? -3.236 -1.843 -12.258 1 97.5 86 LEU B N 1
ATOM 2358 C CA . LEU B 1 86 ? -4.305 -2.715 -12.734 1 97.5 86 LEU B CA 1
ATOM 2359 C C . LEU B 1 86 ? -4.254 -2.863 -14.25 1 97.5 86 LEU B C 1
ATOM 2361 O O . LEU B 1 86 ? -4.504 -3.947 -14.781 1 97.5 86 LEU B O 1
ATOM 2365 N N . LEU B 1 87 ? -3.926 -1.779 -14.945 1 96.38 87 LEU B N 1
ATOM 2366 C CA . LEU B 1 87 ? -3.816 -1.839 -16.391 1 96.38 87 LEU B CA 1
ATOM 2367 C C . LEU B 1 87 ? -2.674 -2.758 -16.812 1 96.38 87 LEU B C 1
ATOM 2369 O O . LEU B 1 87 ? -2.842 -3.596 -17.703 1 96.38 87 LEU B O 1
ATOM 2373 N N . VAL B 1 88 ? -1.572 -2.592 -16.188 1 95.5 88 VAL B N 1
ATOM 2374 C CA . VAL B 1 88 ? -0.422 -3.453 -16.438 1 95.5 88 VAL B CA 1
ATOM 2375 C C . VAL B 1 88 ? -0.773 -4.898 -16.109 1 95.5 88 VAL B C 1
ATOM 2377 O O . VAL B 1 88 ? -0.433 -5.82 -16.859 1 95.5 88 VAL B O 1
ATOM 2380 N N . GLY B 1 89 ? -1.459 -5.074 -14.977 1 95.69 89 GLY B N 1
ATOM 2381 C CA . GLY B 1 89 ? -1.879 -6.402 -14.57 1 95.69 89 GLY B CA 1
ATOM 2382 C C . GLY B 1 89 ? -2.816 -7.066 -15.555 1 95.69 89 GLY B C 1
ATOM 2383 O O . GLY B 1 89 ? -2.65 -8.242 -15.883 1 95.69 89 GLY B O 1
ATOM 2384 N N . LEU B 1 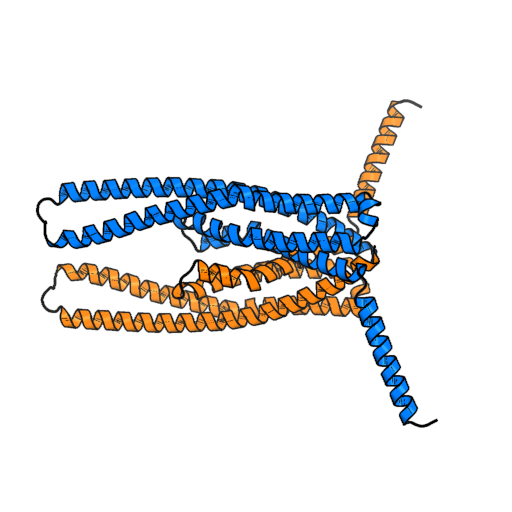90 ? -3.795 -6.332 -16.016 1 94.94 90 LEU B N 1
ATOM 2385 C CA . LEU B 1 90 ? -4.75 -6.875 -16.984 1 94.94 90 LEU B CA 1
ATOM 2386 C C . LEU B 1 90 ? -4.066 -7.223 -18.297 1 94.94 90 LEU B C 1
ATOM 2388 O O . LEU B 1 90 ? -4.309 -8.289 -18.859 1 94.94 90 LEU B O 1
ATOM 2392 N N . LEU B 1 91 ? -3.217 -6.312 -18.766 1 93.12 91 LEU B N 1
ATOM 2393 C CA . LEU B 1 91 ? -2.486 -6.566 -20 1 93.12 91 LEU B CA 1
ATOM 2394 C C . LEU B 1 91 ? -1.611 -7.809 -19.875 1 93.12 91 LEU B C 1
ATOM 2396 O O . LEU B 1 91 ? -1.599 -8.656 -20.766 1 93.12 91 LEU B O 1
ATOM 2400 N N . GLY B 1 92 ? -0.936 -7.906 -18.781 1 92.94 92 GLY B N 1
ATOM 2401 C CA . GLY B 1 92 ? -0.142 -9.102 -18.531 1 92.94 92 GLY B CA 1
ATOM 2402 C C . GLY B 1 92 ? -0.974 -10.367 -18.469 1 92.94 92 GLY B C 1
ATOM 2403 O O . GLY B 1 92 ? -0.56 -11.414 -18.969 1 92.94 92 GLY B O 1
ATOM 2404 N N . HIS B 1 93 ? -2.064 -10.25 -17.812 1 91.56 93 HIS B N 1
ATOM 2405 C CA . HIS B 1 93 ? -2.963 -11.391 -17.688 1 91.56 93 HIS B CA 1
ATOM 2406 C C . HIS B 1 93 ? -3.436 -11.875 -19.047 1 91.56 93 HIS B C 1
ATOM 2408 O O . HIS B 1 93 ? -3.432 -13.078 -19.312 1 91.56 93 HIS B O 1
ATOM 2414 N N . VAL B 1 94 ? -3.781 -10.977 -19.938 1 89 94 VAL B N 1
ATOM 2415 C CA . VAL B 1 94 ? -4.262 -11.32 -21.266 1 89 94 VAL B CA 1
ATOM 2416 C C . VAL B 1 94 ? -3.115 -11.898 -22.094 1 89 94 VAL B C 1
ATOM 2418 O O . VAL B 1 94 ? -3.303 -12.867 -22.828 1 89 94 VAL B O 1
ATOM 2421 N N . ILE B 1 95 ? -1.966 -11.344 -21.984 1 88.44 95 ILE B N 1
ATOM 2422 C CA . ILE B 1 95 ? -0.798 -11.805 -22.719 1 88.44 95 ILE B CA 1
ATOM 2423 C C . ILE B 1 95 ? -0.415 -13.211 -22.266 1 88.44 95 ILE B C 1
ATOM 2425 O O . ILE B 1 95 ? -0.018 -14.047 -23.062 1 88.44 95 ILE B O 1
ATOM 2429 N N . SER B 1 96 ? -0.526 -13.469 -20.984 1 88.25 96 SER B N 1
ATOM 2430 C CA . SER B 1 96 ? -0.128 -14.758 -20.422 1 88.25 96 SER B CA 1
ATOM 2431 C C . SER B 1 96 ? -1.073 -15.875 -20.859 1 88.25 96 SER B C 1
ATOM 2433 O O . SER B 1 96 ? -0.655 -17.016 -21.031 1 88.25 96 SER B O 1
ATOM 2435 N N . GLN B 1 97 ? -2.291 -15.60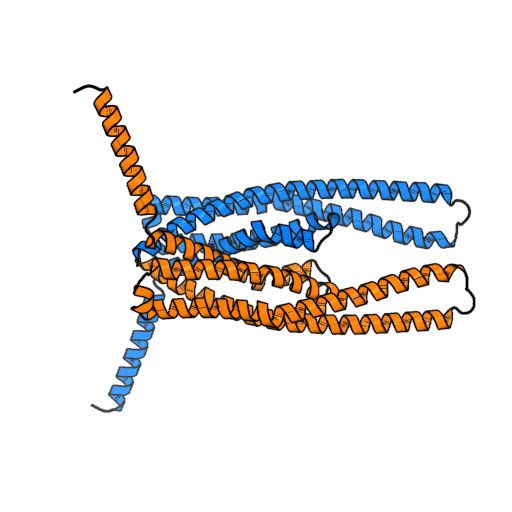9 -21.062 1 83.69 97 GLN B N 1
ATOM 2436 C CA . GLN B 1 97 ? -3.285 -16.641 -21.328 1 83.69 97 GLN B CA 1
ATOM 2437 C C . GLN B 1 97 ? -3.574 -16.766 -22.812 1 83.69 97 GLN B C 1
ATOM 2439 O O . GLN B 1 97 ? -4.105 -17.766 -23.281 1 83.69 97 GLN B O 1
ATOM 2444 N N . ARG B 1 98 ? -3.068 -15.812 -23.594 1 75.81 98 ARG B N 1
ATOM 2445 C CA . ARG B 1 98 ? -3.26 -15.773 -25.047 1 75.81 98 ARG B CA 1
ATOM 2446 C C . ARG B 1 98 ? -4.711 -16.062 -25.406 1 75.81 98 ARG B C 1
ATOM 2448 O O . ARG B 1 98 ? -5.621 -15.352 -24.984 1 75.81 98 ARG B O 1
ATOM 2455 N N . ARG B 1 99 ? -4.996 -17.234 -25.922 1 70.38 99 ARG B N 1
ATOM 2456 C CA . ARG B 1 99 ? -6.324 -17.531 -26.453 1 70.38 99 ARG B CA 1
ATOM 2457 C C . ARG B 1 99 ? -7.227 -18.109 -25.359 1 70.38 99 ARG B C 1
ATOM 2459 O O . ARG B 1 99 ? -8.453 -18.078 -25.484 1 70.38 99 ARG B O 1
ATOM 2466 N N . LYS B 1 100 ? -6.664 -18.469 -24.297 1 73.62 100 LYS B N 1
ATOM 2467 C CA . LYS B 1 100 ? -7.441 -19.141 -23.25 1 73.62 100 LYS B CA 1
ATOM 2468 C C . LYS B 1 100 ? -8.352 -18.141 -22.531 1 73.62 100 LYS B C 1
ATOM 2470 O O . LYS B 1 100 ? -9.375 -18.531 -21.969 1 73.62 100 LYS B O 1
ATOM 2475 N N . VAL B 1 101 ? -8.023 -16.953 -22.641 1 76.38 101 VAL B N 1
ATOM 2476 C CA . VAL B 1 101 ? -8.844 -15.93 -22 1 76.38 101 VAL B CA 1
ATOM 2477 C C . VAL B 1 101 ? -10.227 -15.898 -22.641 1 76.38 101 VAL B C 1
ATOM 2479 O O . VAL B 1 101 ? -11.227 -15.648 -21.969 1 76.38 101 VAL B O 1
ATOM 2482 N N . LEU B 1 102 ? -10.258 -16.281 -23.891 1 76.69 102 LEU B N 1
ATOM 2483 C CA . LEU B 1 102 ? -11.516 -16.203 -24.625 1 76.69 102 LEU B CA 1
ATOM 2484 C C . LEU B 1 102 ? -12.195 -17.578 -24.672 1 76.69 102 LEU B C 1
ATOM 2486 O O . LEU B 1 102 ? -13.406 -17.672 -24.875 1 76.69 102 LEU B O 1
ATOM 2490 N N . THR B 1 103 ? -11.422 -18.641 -24.438 1 79 103 THR B N 1
ATOM 2491 C CA . THR B 1 103 ? -11.977 -19.984 -24.656 1 79 103 THR B CA 1
ATOM 2492 C C . THR B 1 103 ? -12.336 -20.641 -23.312 1 79 103 THR B C 1
ATOM 2494 O O . THR B 1 103 ? -13.203 -21.516 -23.266 1 79 103 THR B O 1
ATOM 2497 N N . ASP B 1 104 ? -11.68 -20.203 -22.266 1 85.19 104 ASP B N 1
ATOM 2498 C CA . ASP B 1 104 ? -11.938 -20.766 -20.938 1 85.19 104 ASP B CA 1
ATOM 2499 C C . ASP B 1 104 ? -12.805 -19.828 -20.094 1 85.19 104 ASP B C 1
ATOM 2501 O O . ASP B 1 104 ? -12.461 -18.656 -19.906 1 85.19 104 ASP B O 1
ATOM 2505 N N . ALA B 1 105 ? -13.922 -20.344 -19.641 1 84.5 105 ALA B N 1
ATOM 2506 C CA . ALA B 1 105 ? -14.906 -19.547 -18.906 1 84.5 105 ALA B CA 1
ATOM 2507 C C . ALA B 1 105 ? -14.297 -18.938 -17.656 1 84.5 105 ALA B C 1
ATOM 2509 O O . ALA B 1 105 ? -14.539 -17.766 -17.344 1 84.5 105 ALA B O 1
ATOM 2510 N N . VAL B 1 106 ? -13.57 -19.703 -16.906 1 85.56 106 VAL B N 1
ATOM 2511 C CA . VAL B 1 106 ? -12.984 -19.234 -15.648 1 85.56 106 VAL B CA 1
ATOM 2512 C C . VAL B 1 106 ? -12.008 -18.094 -15.922 1 85.56 106 VAL B C 1
ATOM 2514 O O . VAL B 1 106 ? -12.023 -17.078 -15.219 1 85.56 106 VAL B O 1
ATOM 2517 N N . GLU B 1 107 ? -11.234 -18.219 -16.938 1 87.25 107 GLU B N 1
ATOM 2518 C CA . GLU B 1 107 ? -10.266 -17.188 -17.297 1 87.25 107 GLU B CA 1
ATOM 2519 C C . GLU B 1 107 ? -10.977 -15.93 -17.797 1 87.25 107 GLU B C 1
ATOM 2521 O O . GLU B 1 107 ? -10.531 -14.812 -17.531 1 87.25 107 GLU B O 1
ATOM 2526 N N . MET B 1 108 ? -12.039 -16.141 -18.516 1 88.19 108 MET B N 1
ATOM 2527 C CA . MET B 1 108 ? -12.828 -15.008 -18.984 1 88.19 108 MET B CA 1
ATOM 2528 C C . MET B 1 108 ? -13.398 -14.219 -17.812 1 88.19 108 MET B C 1
ATOM 2530 O O . MET B 1 108 ? -13.359 -12.992 -17.812 1 88.19 108 MET B O 1
ATOM 2534 N N . TRP B 1 109 ? -13.875 -14.906 -16.844 1 89.88 109 TRP B N 1
ATOM 2535 C CA . TRP B 1 109 ? -14.461 -14.234 -15.68 1 89.88 109 TRP B CA 1
ATOM 2536 C C . TRP B 1 109 ? -13.398 -13.477 -14.891 1 89.88 109 TRP B C 1
ATOM 2538 O O . TRP B 1 109 ? -13.672 -12.422 -14.312 1 89.88 109 TRP B O 1
ATOM 2548 N N . GLN B 1 110 ? -12.227 -14.039 -14.891 1 91.25 110 GLN B N 1
ATOM 2549 C CA . GLN B 1 110 ? -11.156 -13.328 -14.203 1 91.25 110 GLN B CA 1
ATOM 2550 C C . GLN B 1 110 ? -10.781 -12.047 -14.953 1 91.25 110 GLN B C 1
ATOM 2552 O O . GLN B 1 110 ? -10.5 -11.016 -14.336 1 91.25 110 GLN B O 1
ATOM 2557 N N . ALA B 1 111 ? -10.789 -12.094 -16.234 1 91.31 111 ALA B N 1
ATOM 2558 C CA . ALA B 1 111 ? -10.523 -10.891 -17.031 1 91.31 111 ALA B CA 1
ATOM 2559 C C . ALA B 1 111 ? -11.617 -9.844 -16.828 1 91.31 111 ALA B C 1
ATOM 2561 O O . ALA B 1 111 ? -11.32 -8.656 -16.688 1 91.31 111 ALA B O 1
ATOM 2562 N N . VAL B 1 112 ? -12.828 -10.281 -16.734 1 92.81 112 VAL B N 1
ATOM 2563 C CA . VAL B 1 112 ? -13.953 -9.383 -16.5 1 92.81 112 VAL B CA 1
ATOM 2564 C C . VAL B 1 112 ? -13.836 -8.773 -15.102 1 92.81 112 VAL B C 1
ATOM 2566 O O . VAL B 1 112 ? -14.109 -7.586 -14.914 1 92.81 112 VAL B O 1
ATOM 2569 N N . ASN B 1 113 ? -13.461 -9.609 -14.18 1 94.94 113 ASN B N 1
ATOM 2570 C CA . ASN B 1 113 ? -13.25 -9.141 -12.812 1 94.94 113 ASN B CA 1
ATOM 2571 C C . ASN B 1 113 ? -12.203 -8.031 -12.758 1 94.94 113 ASN B C 1
ATOM 2573 O O . ASN B 1 113 ? -12.422 -6.992 -12.133 1 94.94 113 ASN B O 1
ATOM 2577 N N . LEU B 1 114 ? -11.094 -8.266 -13.438 1 95.25 114 LEU B N 1
ATOM 2578 C CA . LEU B 1 114 ? -10.031 -7.266 -13.453 1 95.25 114 LEU B CA 1
ATOM 2579 C C . LEU B 1 114 ? -10.477 -6.004 -14.188 1 95.25 114 LEU B C 1
ATOM 2581 O O . LEU B 1 114 ? -10.188 -4.891 -13.75 1 95.25 114 LEU B O 1
ATOM 2585 N N . LEU B 1 115 ? -11.195 -6.176 -15.25 1 95.44 115 LEU B N 1
ATOM 2586 C CA . LEU B 1 115 ? -11.711 -5.039 -16 1 95.44 115 LEU B CA 1
ATOM 2587 C C . LEU B 1 115 ? -12.68 -4.227 -15.148 1 95.44 115 LEU B C 1
ATOM 2589 O O . LEU B 1 115 ? -12.648 -2.992 -15.172 1 95.44 115 LEU B O 1
ATOM 2593 N N . SER B 1 116 ? -13.516 -4.922 -14.422 1 95.88 116 SER B N 1
ATOM 2594 C CA . SER B 1 116 ? -14.453 -4.246 -13.531 1 95.88 116 SER B CA 1
ATOM 2595 C C . SER B 1 116 ? -13.719 -3.424 -12.477 1 95.88 116 SER B C 1
ATOM 2597 O O . SER B 1 116 ? -14.141 -2.316 -12.141 1 95.88 116 SER B O 1
ATOM 2599 N N . SER B 1 117 ? -12.625 -3.971 -11.969 1 96.75 117 SER B N 1
ATOM 2600 C CA . SER B 1 117 ? -11.82 -3.238 -11 1 96.75 117 SER B CA 1
ATOM 2601 C C . SER B 1 117 ? -11.242 -1.964 -11.609 1 96.75 117 SER B C 1
ATOM 2603 O O . SER B 1 117 ? -11.258 -0.905 -10.977 1 96.75 117 SER B O 1
ATOM 2605 N N . ILE B 1 118 ? -10.812 -2.033 -12.797 1 96.62 118 ILE B N 1
ATOM 2606 C CA . ILE B 1 118 ? -10.266 -0.873 -13.492 1 96.62 118 ILE B CA 1
ATOM 2607 C C . ILE B 1 118 ? -11.367 0.17 -13.695 1 96.62 118 ILE B C 1
ATOM 2609 O O . ILE B 1 118 ? -11.141 1.365 -13.484 1 96.62 118 ILE B O 1
ATOM 2613 N N . LEU B 1 119 ? -12.492 -0.298 -14.07 1 95.75 119 LEU B N 1
ATOM 2614 C CA . LEU B 1 119 ? -13.602 0.617 -14.312 1 95.75 119 LEU B CA 1
ATOM 2615 C C . LEU B 1 119 ? -14.023 1.321 -13.031 1 95.75 119 LEU B C 1
ATOM 2617 O O . LEU B 1 119 ? -14.367 2.506 -13.047 1 95.75 119 LEU B O 1
ATOM 2621 N N . MET B 1 120 ? -14.008 0.611 -11.961 1 95.62 120 MET B N 1
ATOM 2622 C CA . MET B 1 120 ? -14.336 1.222 -10.68 1 95.62 120 MET B CA 1
ATOM 2623 C C . MET B 1 120 ? -13.32 2.299 -10.312 1 95.62 120 MET B C 1
ATOM 2625 O O . MET B 1 120 ? -13.695 3.381 -9.852 1 95.62 120 MET B O 1
ATOM 2629 N N . VAL B 1 121 ? -12.094 1.956 -10.508 1 96.25 121 VAL B N 1
ATOM 2630 C CA . VAL B 1 121 ? -11.023 2.904 -10.211 1 96.25 121 VAL B CA 1
ATOM 2631 C C . VAL B 1 121 ? -11.141 4.121 -11.133 1 96.25 121 VAL B C 1
ATOM 2633 O O . VAL B 1 121 ? -11.031 5.262 -10.68 1 96.25 121 VAL B O 1
ATOM 2636 N N . GLU B 1 122 ? -11.43 3.881 -12.375 1 95 122 GLU B N 1
ATOM 2637 C CA . GLU B 1 122 ? -11.547 4.969 -13.344 1 95 122 GLU B CA 1
ATOM 2638 C C . GLU B 1 122 ? -12.797 5.801 -13.094 1 95 122 GLU B C 1
ATOM 2640 O O . GLU B 1 122 ? -12.805 7.008 -13.336 1 95 122 GLU B O 1
ATOM 2645 N N . ALA B 1 123 ? -13.859 5.156 -12.688 1 93.94 123 ALA B N 1
ATOM 2646 C CA . ALA B 1 123 ? -15.062 5.898 -12.32 1 93.94 123 ALA B CA 1
ATOM 2647 C C . ALA B 1 123 ? -14.781 6.887 -11.188 1 93.94 123 ALA B C 1
ATOM 2649 O O . ALA B 1 123 ? -15.234 8.031 -11.227 1 93.94 123 ALA B O 1
ATOM 2650 N N . ASN B 1 124 ? -14.055 6.434 -10.273 1 91.94 124 ASN B N 1
ATOM 2651 C CA . ASN B 1 124 ? -13.656 7.332 -9.195 1 91.94 124 ASN B CA 1
ATOM 2652 C C . ASN B 1 124 ? -12.805 8.484 -9.719 1 91.94 124 ASN B C 1
ATOM 2654 O O . ASN B 1 124 ? -13.047 9.648 -9.375 1 91.94 124 ASN B O 1
ATOM 2658 N N . ALA B 1 125 ? -11.867 8.188 -10.477 1 89.75 125 ALA B N 1
ATOM 2659 C CA . ALA B 1 125 ? -10.945 9.188 -11.016 1 89.75 125 ALA B CA 1
ATOM 2660 C C . ALA B 1 125 ? -11.672 10.172 -11.922 1 89.75 125 ALA B C 1
ATOM 2662 O O . ALA B 1 125 ? -11.352 11.367 -11.938 1 89.75 125 ALA B O 1
ATOM 2663 N N . SER B 1 126 ? -12.672 9.742 -12.594 1 91.31 126 SER B N 1
ATOM 2664 C CA . SER B 1 126 ? -13.312 10.57 -13.609 1 91.31 126 SER B CA 1
ATOM 2665 C C . SER B 1 126 ? -14.516 11.32 -13.039 1 91.31 126 SER B C 1
ATOM 2667 O O . SER B 1 126 ? -14.836 12.422 -13.477 1 91.31 126 SER B O 1
ATOM 2669 N N . PHE B 1 127 ? -15.18 10.719 -12.062 1 92.56 127 PHE B N 1
ATOM 2670 C CA . PHE B 1 127 ? -16.438 11.32 -11.609 1 92.56 127 PHE B CA 1
ATOM 2671 C C . PHE B 1 127 ? -16.266 11.922 -10.227 1 92.56 127 PHE B C 1
ATOM 2673 O O . PHE B 1 127 ? -16.766 13.023 -9.961 1 92.56 127 PHE B O 1
ATOM 2680 N N . VAL B 1 128 ? -15.586 11.336 -9.344 1 93.62 128 VAL B N 1
ATOM 2681 C CA . VAL B 1 128 ? -15.5 11.805 -7.965 1 93.62 128 VAL B CA 1
ATOM 2682 C C . VAL B 1 128 ? -14.328 12.766 -7.816 1 93.62 128 VAL B C 1
ATOM 2684 O O . VAL B 1 128 ? -14.469 13.844 -7.234 1 93.62 128 VAL B O 1
ATOM 2687 N N . GLU B 1 129 ? -13.227 12.477 -8.375 1 92.19 129 GLU B N 1
ATOM 2688 C CA . GLU B 1 129 ? -11.984 13.219 -8.195 1 92.19 129 GLU B CA 1
ATOM 2689 C C . GLU B 1 129 ? -12.141 14.664 -8.664 1 92.19 129 GLU B C 1
ATOM 2691 O O . GLU B 1 129 ? -11.734 15.594 -7.961 1 92.19 129 GLU B O 1
ATOM 2696 N N . PRO B 1 130 ? -12.727 14.945 -9.805 1 92.31 130 PRO B N 1
ATOM 2697 C CA . PRO B 1 130 ? -12.883 16.328 -10.234 1 92.31 130 PRO B CA 1
ATOM 2698 C C . PRO B 1 130 ? -13.727 17.156 -9.258 1 92.31 130 PRO B C 1
ATOM 2700 O O . PRO B 1 130 ? -13.484 18.359 -9.094 1 92.31 130 PRO B O 1
ATOM 2703 N N . ARG B 1 131 ? -14.711 16.562 -8.656 1 93.81 131 ARG B N 1
ATOM 2704 C CA . ARG B 1 131 ? -15.539 17.234 -7.664 1 93.81 131 ARG B CA 1
ATOM 2705 C C . ARG B 1 131 ? -14.75 17.531 -6.391 1 93.81 131 ARG B C 1
ATOM 2707 O O . ARG B 1 131 ? -14.953 18.547 -5.742 1 93.81 131 ARG B O 1
ATOM 2714 N N . VAL B 1 132 ? -13.883 16.625 -6.066 1 93.25 132 VAL B N 1
ATOM 2715 C CA . VAL B 1 132 ? -13.008 16.812 -4.91 1 93.25 132 VAL B CA 1
ATOM 2716 C C . VAL B 1 132 ? -12.047 17.969 -5.168 1 93.25 132 VAL B C 1
ATOM 2718 O O . VAL B 1 132 ? -11.875 18.844 -4.316 1 93.25 132 VAL B O 1
ATOM 2721 N N . ILE B 1 133 ? -11.477 18 -6.344 1 90.19 133 ILE B N 1
ATOM 2722 C CA . ILE B 1 133 ? -10.523 19.047 -6.711 1 90.19 133 ILE B CA 1
ATOM 2723 C C . ILE B 1 133 ? -11.203 20.406 -6.656 1 90.19 133 ILE B C 1
ATOM 2725 O O . ILE B 1 133 ? -10.648 21.359 -6.105 1 90.19 133 ILE B O 1
ATOM 2729 N N . LYS B 1 134 ? -12.359 20.453 -7.141 1 92.69 134 LYS B N 1
ATOM 2730 C CA . LYS B 1 134 ? -13.117 21.703 -7.105 1 92.69 134 LYS B CA 1
ATOM 2731 C C . LYS B 1 134 ? -13.383 22.141 -5.672 1 92.69 134 LYS B C 1
ATOM 2733 O O . LYS B 1 134 ? -13.211 23.328 -5.34 1 92.69 134 LYS B O 1
ATOM 2738 N N . ALA B 1 135 ? -13.797 21.203 -4.902 1 92.06 135 ALA B N 1
ATOM 2739 C CA . ALA B 1 135 ? -14.07 21.516 -3.498 1 92.06 135 ALA B CA 1
ATOM 2740 C C . ALA B 1 135 ? -12.797 21.953 -2.781 1 92.06 135 ALA B C 1
ATOM 2742 O O . ALA B 1 135 ? -12.828 22.859 -1.945 1 92.06 135 ALA B O 1
ATOM 2743 N N . MET B 1 136 ? -11.711 21.375 -3.068 1 87.75 136 MET B N 1
ATOM 2744 C CA . MET B 1 136 ? -10.43 21.734 -2.453 1 87.75 136 MET B CA 1
ATOM 2745 C C . MET B 1 136 ? -10 23.141 -2.859 1 87.75 136 MET B C 1
ATOM 2747 O O . MET B 1 136 ? -9.523 23.906 -2.027 1 87.75 136 MET B O 1
ATOM 2751 N N . PHE B 1 137 ? -10.18 23.5 -4.109 1 87.62 137 PHE B N 1
ATOM 2752 C CA . PHE B 1 137 ? -9.844 24.828 -4.578 1 87.62 137 PHE B CA 1
ATOM 2753 C C . PHE B 1 137 ? -10.734 25.875 -3.908 1 87.62 137 PHE B C 1
ATOM 2755 O O . PHE B 1 137 ? -10.258 26.953 -3.545 1 87.62 137 PHE B O 1
ATOM 2762 N N . GLU B 1 138 ? -11.969 25.547 -3.787 1 91.06 138 GLU B N 1
ATOM 2763 C CA . GLU B 1 138 ? -12.883 26.453 -3.088 1 91.06 138 GLU B CA 1
ATOM 2764 C C . GLU B 1 138 ? -12.445 26.656 -1.64 1 91.06 138 GLU B C 1
ATOM 2766 O O . GLU B 1 138 ? -12.516 27.781 -1.119 1 91.06 138 GLU B O 1
ATOM 2771 N N . ARG B 1 139 ? -12 25.641 -1.05 1 88.06 139 ARG B N 1
ATOM 2772 C CA . ARG B 1 139 ? -11.547 25.734 0.335 1 88.06 139 ARG B CA 1
ATOM 2773 C C . ARG B 1 139 ? -10.305 26.609 0.453 1 88.06 139 ARG B C 1
ATOM 2775 O O . ARG B 1 139 ? -10.211 27.438 1.365 1 88.06 139 ARG B O 1
ATOM 2782 N N . ILE B 1 140 ? -9.391 26.469 -0.411 1 81.19 140 ILE B N 1
ATOM 2783 C CA . ILE B 1 140 ? -8.172 27.266 -0.421 1 81.19 140 ILE B CA 1
ATOM 2784 C C . ILE B 1 140 ? -8.516 28.734 -0.624 1 81.19 140 ILE B C 1
ATOM 2786 O O . ILE B 1 140 ? -7.926 29.625 0.007 1 81.19 140 ILE B O 1
ATOM 2790 N N . LYS B 1 141 ? -9.445 28.938 -1.432 1 87.12 141 LYS B N 1
ATOM 2791 C CA . LYS B 1 141 ? -9.898 30.297 -1.691 1 87.12 141 LYS B CA 1
ATOM 2792 C C . LYS B 1 141 ? -10.492 30.922 -0.435 1 87.12 141 LYS B C 1
ATOM 2794 O O . LYS B 1 141 ? -10.18 32.062 -0.103 1 87.12 141 LYS B O 1
ATOM 2799 N N . VAL B 1 142 ? -11.281 30.172 0.25 1 87.44 142 VAL B N 1
ATOM 2800 C CA . VAL B 1 142 ? -11.922 30.672 1.464 1 87.44 142 VAL B CA 1
ATOM 2801 C C . VAL B 1 142 ? -10.867 30.906 2.545 1 87.44 142 VAL B C 1
ATOM 2803 O O . VAL B 1 142 ? -10.922 31.891 3.275 1 87.44 142 VAL B O 1
ATOM 2806 N N . GLU B 1 143 ? -9.938 30.016 2.648 1 82.44 143 GLU B N 1
ATOM 2807 C CA . GLU B 1 143 ? -8.875 30.141 3.637 1 82.44 143 GLU B CA 1
ATOM 2808 C C . GLU B 1 143 ? -7.988 31.344 3.342 1 82.44 143 GLU B C 1
ATOM 2810 O O . GLU B 1 143 ? -7.543 32.031 4.262 1 82.44 143 GLU B O 1
ATOM 2815 N N . LYS B 1 144 ? -7.73 31.625 2.119 1 81.31 144 LYS B N 1
ATOM 2816 C CA . LYS B 1 144 ? -6.938 32.781 1.714 1 81.31 144 LYS B CA 1
ATOM 2817 C C . LYS B 1 144 ? -7.691 34.094 1.979 1 81.31 144 LYS B C 1
ATOM 2819 O O . LYS B 1 144 ? -7.09 35.094 2.371 1 81.31 144 LYS B O 1
ATOM 2824 N N . GLU B 1 145 ? -8.922 34.031 1.737 1 80.25 145 GLU B N 1
ATOM 2825 C CA . GLU B 1 145 ? -9.758 35.188 2.021 1 80.25 145 GLU B CA 1
ATOM 2826 C C . GLU B 1 145 ? -9.766 35.531 3.512 1 80.25 145 GLU B C 1
ATOM 2828 O O . GLU B 1 145 ? -9.742 36.688 3.9 1 80.25 145 GLU B O 1
ATOM 2833 N N . GLU B 1 146 ? -9.797 34.5 4.316 1 73.62 146 GLU B N 1
ATOM 2834 C CA . GLU B 1 146 ? -9.742 34.656 5.762 1 73.62 146 GLU B CA 1
ATOM 2835 C C . GLU B 1 146 ? -8.383 35.219 6.199 1 73.62 146 GLU B C 1
ATOM 2837 O O . GLU B 1 146 ? -8.305 36.062 7.086 1 73.62 146 GLU B O 1
ATOM 2842 N N . GLY B 1 147 ? -7.273 34.562 5.715 1 65.62 147 GLY B N 1
ATOM 2843 C CA . GLY B 1 147 ? -5.941 35.031 6.051 1 65.62 147 GLY B CA 1
ATOM 2844 C C . GLY B 1 147 ? -5.703 36.469 5.633 1 65.62 147 GLY B C 1
ATOM 2845 O O . GLY B 1 147 ? -5.098 37.25 6.379 1 65.62 147 GLY B O 1
ATOM 2846 N N . ARG B 1 148 ? -6.137 37 4.582 1 63.22 148 ARG B N 1
ATOM 2847 C CA . ARG B 1 148 ? -6.016 38.344 4.094 1 63.22 148 ARG B CA 1
ATOM 2848 C C . ARG B 1 148 ? -6.824 39.312 4.961 1 63.22 148 ARG B C 1
ATOM 2850 O O . ARG B 1 148 ? -6.398 40.438 5.199 1 63.22 148 ARG B O 1
ATOM 2857 N N . GLY B 1 149 ? -7.934 38.812 5.383 1 54.56 149 GLY B N 1
ATOM 2858 C CA . GLY B 1 149 ? -8.75 39.656 6.254 1 54.56 149 GLY B CA 1
ATOM 2859 C C . GLY B 1 149 ? -8.125 39.875 7.613 1 54.56 149 GLY B C 1
ATOM 2860 O O . GLY B 1 149 ? -8.203 41 8.156 1 54.56 149 GLY B O 1
ATOM 2861 N N . LEU B 1 150 ? -7.516 38.875 8.047 1 56.41 150 LEU B N 1
ATOM 2862 C CA . LEU B 1 150 ? -6.852 38.969 9.344 1 56.41 150 LEU B CA 1
ATOM 2863 C C . LEU B 1 150 ? -5.648 39.906 9.258 1 56.41 150 LEU B C 1
ATOM 2865 O O . LEU B 1 150 ? -5.375 40.656 10.195 1 56.41 150 LEU B O 1
ATOM 2869 N N . ASP B 1 151 ? -4.832 39.812 8.227 1 55.5 151 ASP B N 1
ATOM 2870 C CA . ASP B 1 151 ? -3.693 40.719 8.031 1 55.5 151 ASP B CA 1
ATOM 2871 C C . ASP B 1 151 ? -4.145 42.156 7.926 1 55.5 151 ASP B C 1
ATOM 2873 O O . ASP B 1 151 ? -3.49 43.062 8.461 1 55.5 151 ASP B O 1
ATOM 2877 N N . LYS B 1 152 ? -5.242 42.469 7.375 1 56.56 152 LYS B N 1
ATOM 2878 C CA . LYS B 1 152 ? -5.766 43.844 7.246 1 56.56 152 LYS B CA 1
ATOM 2879 C C . LYS B 1 152 ? -6.328 44.344 8.57 1 56.56 152 LYS B C 1
ATOM 2881 O O . LYS B 1 152 ? -6.297 45.531 8.852 1 56.56 152 LYS B O 1
ATOM 2886 N N . SER B 1 153 ? -6.898 43.469 9.266 1 53.75 153 SER B N 1
ATOM 2887 C CA . SER B 1 153 ? -7.434 43.844 10.562 1 53.75 153 SER B CA 1
ATOM 2888 C C . SER B 1 153 ? -6.32 44.219 11.539 1 53.75 153 SER B C 1
ATOM 2890 O O . SER B 1 153 ? -6.477 45.125 12.359 1 53.75 153 SER B O 1
ATOM 2892 N N . GLU B 1 154 ? -5.246 43.469 11.523 1 53.34 154 GLU B N 1
ATOM 2893 C CA . GLU B 1 154 ? -4.113 43.781 12.383 1 53.34 154 GLU B CA 1
ATOM 2894 C C . GLU B 1 154 ? -3.469 45.094 11.984 1 53.34 154 GLU B C 1
ATOM 2896 O O . GLU B 1 154 ? -2.98 45.844 12.844 1 53.34 154 GLU B O 1
ATOM 2901 N N . SER B 1 155 ? -3.395 45.406 10.789 1 51.69 155 SER B N 1
ATOM 2902 C CA . SER B 1 155 ? -2.812 46.656 10.352 1 51.69 155 SER B CA 1
ATOM 2903 C C . SER B 1 155 ? -3.695 47.844 10.742 1 51.69 155 SER B C 1
ATOM 2905 O O . SER B 1 155 ? -3.193 48.906 11.07 1 51.69 155 SER B O 1
ATOM 2907 N N . HIS B 1 156 ? -4.98 47.688 10.742 1 47.91 156 HIS B N 1
ATOM 2908 C CA . HIS B 1 156 ? -5.879 48.781 11.062 1 47.91 156 HIS B CA 1
ATOM 2909 C C . HIS B 1 156 ? -6.07 48.906 12.57 1 47.91 156 HIS B C 1
ATOM 2911 O O . HIS B 1 156 ? -6.641 49.906 13.047 1 47.91 156 HIS B O 1
ATOM 2917 N N . SER B 1 157 ? -5.73 47.938 13.273 1 49 157 SER B N 1
ATOM 2918 C CA . SER B 1 157 ? -5.891 48 14.719 1 49 157 SER B CA 1
ATOM 2919 C C . SER B 1 157 ? -4.957 49.031 15.344 1 49 157 SER B C 1
ATOM 2921 O O . SER B 1 157 ? -5.195 49.5 16.469 1 49 157 SER B O 1
ATOM 2923 N N . SER B 1 158 ? -3.779 49.469 14.766 1 42.81 158 SER B N 1
ATOM 2924 C CA . SER B 1 158 ? -2.947 50.5 15.383 1 42.81 158 SER B CA 1
ATOM 2925 C C . SER B 1 158 ? -3.695 51.812 15.508 1 42.81 158 SER B C 1
ATOM 2927 O O . SER B 1 158 ? -3.34 52.656 16.328 1 42.81 158 SER B O 1
ATOM 2929 N N . GLU B 1 159 ? -4.355 52.281 14.578 1 42.47 159 GLU B N 1
ATOM 2930 C CA . GLU B 1 159 ? -4.863 53.625 14.617 1 42.47 159 GLU B CA 1
ATOM 2931 C C . GLU B 1 159 ? -6.141 53.719 15.453 1 42.47 159 GLU B C 1
ATOM 2933 O O . GLU B 1 159 ? -6.352 54.688 16.172 1 42.47 159 GLU B O 1
ATOM 2938 N N . ALA B 1 160 ? -7.391 53.125 15.234 1 47.03 160 ALA B N 1
ATOM 2939 C CA . ALA B 1 160 ? -8.719 53.531 15.688 1 47.03 160 ALA B CA 1
ATOM 2940 C C . ALA B 1 160 ? -9.125 52.781 16.953 1 47.03 160 ALA B C 1
ATOM 2942 O O . ALA B 1 160 ? -9.359 51.594 16.922 1 47.03 160 ALA B O 1
ATOM 2943 N N . ALA B 1 161 ? -8.773 52.906 18.078 1 46 161 ALA B N 1
ATOM 2944 C CA . ALA B 1 161 ? -9.047 52.531 19.469 1 46 161 ALA B CA 1
ATOM 2945 C C . ALA B 1 161 ? -10.539 52.594 19.781 1 46 161 ALA B C 1
ATOM 2947 O O . ALA B 1 161 ? -11.07 51.75 20.516 1 46 161 ALA B O 1
ATOM 2948 N N . ALA B 1 162 ? -11.258 53.719 19.656 1 44.34 162 ALA B N 1
ATOM 2949 C CA . ALA B 1 162 ? -12.562 54.062 20.203 1 44.34 162 ALA B CA 1
ATOM 2950 C C . ALA B 1 162 ? -13.656 53.188 19.609 1 44.34 162 ALA B C 1
ATOM 2952 O O . ALA B 1 162 ? -14.617 52.812 20.297 1 44.34 162 ALA B O 1
ATOM 2953 N N . ARG B 1 163 ? -13.938 52.906 18.281 1 47.25 163 ARG B N 1
ATOM 2954 C CA . ARG B 1 163 ? -15.047 52.219 17.625 1 47.25 163 ARG B CA 1
ATOM 2955 C C . ARG B 1 163 ? -14.883 50.719 17.719 1 47.25 163 ARG B C 1
ATOM 2957 O O . ARG B 1 163 ? -14.648 50.031 16.719 1 47.25 163 ARG B O 1
ATOM 2964 N N . THR B 1 164 ? -14.352 50.125 18.719 1 46.53 164 THR B N 1
ATOM 2965 C CA . THR B 1 164 ? -13.773 48.844 19.094 1 46.53 164 THR B CA 1
ATOM 2966 C C . THR B 1 164 ? -14.844 47.75 19.141 1 46.53 164 THR B C 1
ATOM 2968 O O . THR B 1 164 ? -14.602 46.594 18.719 1 46.53 164 THR B O 1
ATOM 2971 N N . CYS B 1 165 ? -15.984 47.938 19.875 1 48.5 165 CYS B N 1
ATOM 2972 C CA . CYS B 1 165 ? -16.953 46.875 20.125 1 48.5 165 CYS B CA 1
ATOM 2973 C C . CYS B 1 165 ? -17.594 46.406 18.828 1 48.5 165 CYS B C 1
ATOM 2975 O O . CYS B 1 165 ? -17.75 45.188 18.609 1 48.5 165 CYS B O 1
ATOM 2977 N N . GLY B 1 166 ? -18.047 47.281 17.938 1 46.19 166 GLY B N 1
ATOM 2978 C CA . GLY B 1 166 ? -18.719 46.938 16.703 1 46.19 166 GLY B CA 1
ATOM 2979 C C . GLY B 1 166 ? -17.828 46.188 15.734 1 46.19 166 GLY B C 1
ATOM 2980 O O . GLY B 1 166 ? -18.281 45.281 15.031 1 46.19 166 GLY B O 1
ATOM 2981 N N . LYS B 1 167 ? -16.609 46.656 15.719 1 51.06 167 LYS B N 1
ATOM 2982 C CA . LYS B 1 167 ? -15.656 46.031 14.805 1 51.06 167 LYS B CA 1
ATOM 2983 C C . LYS B 1 167 ? -15.297 44.625 15.242 1 51.06 167 LYS B C 1
ATOM 2985 O O . LYS B 1 167 ? -15.156 43.719 14.406 1 51.06 167 LYS B O 1
ATOM 2990 N N . LYS B 1 168 ? -15.242 44.5 16.531 1 57.62 168 LYS B N 1
ATOM 2991 C CA . LYS B 1 168 ? -14.977 43.156 17.047 1 57.62 168 LYS B CA 1
ATOM 2992 C C . LYS B 1 168 ? -16.125 42.219 16.734 1 57.62 168 LYS B C 1
ATOM 2994 O O . LYS B 1 168 ? -15.906 41.062 16.375 1 57.62 168 LYS B O 1
ATOM 2999 N N . VAL B 1 169 ? -17.391 42.719 16.844 1 56.53 169 VAL B N 1
ATOM 3000 C CA . VAL B 1 169 ? -18.562 41.875 16.578 1 56.53 169 VAL B CA 1
ATOM 3001 C C . VAL B 1 169 ? -18.609 41.531 15.094 1 56.53 169 VAL B C 1
ATOM 3003 O O . VAL B 1 169 ? -18.922 40.375 14.734 1 56.53 169 VAL B O 1
ATOM 3006 N N . ARG B 1 170 ? -18.266 42.5 14.203 1 56.44 170 ARG B N 1
ATOM 3007 C CA . ARG B 1 170 ? -18.25 42.25 12.773 1 56.44 170 ARG B CA 1
ATOM 3008 C C . ARG B 1 170 ? -17.141 41.281 12.406 1 56.44 170 ARG B C 1
ATOM 3010 O O . ARG B 1 170 ? -17.328 40.375 11.578 1 56.44 170 ARG B O 1
ATOM 3017 N N . TYR B 1 171 ? -16.078 41.406 13.117 1 61.16 171 TYR B N 1
ATOM 3018 C CA . TYR B 1 171 ? -14.945 40.531 12.883 1 61.16 171 TYR B CA 1
ATOM 3019 C C . TYR B 1 171 ? -15.273 39.094 13.328 1 61.16 171 TYR B C 1
ATOM 3021 O O . TYR B 1 171 ? -14.953 38.156 12.625 1 61.16 171 TYR B O 1
ATOM 3029 N N . ASN B 1 172 ? -15.953 39.062 14.453 1 65.06 172 ASN B N 1
ATOM 3030 C CA . ASN B 1 172 ? -16.359 37.75 14.938 1 65.06 172 ASN B CA 1
ATOM 3031 C C . ASN B 1 172 ? -17.422 37.125 14.039 1 65.06 172 ASN B C 1
ATOM 3033 O O . ASN B 1 172 ? -17.391 35.906 13.797 1 65.06 172 ASN B O 1
ATOM 3037 N N . MET B 1 173 ? -18.297 37.969 13.539 1 65.56 173 MET B N 1
ATOM 3038 C CA . MET B 1 173 ? -19.344 37.469 12.648 1 65.56 173 MET B CA 1
ATOM 3039 C C . MET B 1 173 ? -18.75 36.969 11.336 1 65.56 173 MET B C 1
ATOM 3041 O O . MET B 1 173 ? -19.172 35.938 10.797 1 65.56 173 MET B O 1
ATOM 3045 N N . ASP B 1 174 ? -17.797 37.688 10.812 1 73.69 174 ASP B N 1
ATOM 3046 C CA . ASP B 1 174 ? -17.125 37.312 9.578 1 73.69 174 ASP B CA 1
ATOM 3047 C C . ASP B 1 174 ? -16.312 36.031 9.766 1 73.69 174 ASP B C 1
ATOM 3049 O O . ASP B 1 174 ? -16.328 35.156 8.906 1 73.69 174 ASP B O 1
ATOM 3053 N N . GLU B 1 175 ? -15.773 36.031 10.945 1 75.38 175 GLU B N 1
ATOM 3054 C CA . GLU B 1 175 ? -15.008 34.812 11.258 1 75.38 175 GLU B CA 1
ATOM 3055 C C . GLU B 1 175 ? -15.922 33.594 11.383 1 75.38 175 GLU B C 1
ATOM 3057 O O . GLU B 1 175 ? -15.578 32.5 10.93 1 75.38 175 GLU B O 1
ATOM 3062 N N . ASP B 1 176 ? -17.062 33.812 11.961 1 81.31 176 ASP B N 1
ATOM 3063 C CA . ASP B 1 176 ? -18.031 32.75 12.109 1 81.31 176 ASP B CA 1
ATOM 3064 C C . ASP B 1 176 ? -18.562 32.312 10.758 1 81.31 176 ASP B C 1
ATOM 3066 O O . ASP B 1 176 ? -18.797 31.109 10.531 1 81.31 176 ASP B O 1
ATOM 3070 N N . ALA B 1 177 ? -18.781 33.344 9.898 1 84 177 ALA B N 1
ATOM 3071 C CA . ALA B 1 177 ? -19.281 33 8.562 1 84 177 ALA B CA 1
ATOM 3072 C C . ALA B 1 177 ? -18.25 32.188 7.789 1 84 177 ALA B C 1
ATOM 3074 O O . ALA B 1 177 ? -18.594 31.234 7.094 1 84 177 ALA B O 1
ATOM 3075 N N . VAL B 1 178 ? -17.031 32.562 7.871 1 84.38 178 VAL B N 1
ATOM 3076 C CA . VAL B 1 178 ? -15.945 31.844 7.211 1 84.38 178 VAL B CA 1
ATOM 3077 C C . VAL B 1 178 ? -15.836 30.438 7.781 1 84.38 178 VAL B C 1
ATOM 3079 O O . VAL B 1 178 ? -15.695 29.469 7.027 1 84.38 178 VAL B O 1
ATOM 3082 N N . ASN B 1 179 ? -16.031 30.344 9.062 1 85.25 179 ASN B N 1
ATOM 3083 C CA . ASN B 1 179 ? -15.953 29.047 9.719 1 85.25 179 ASN B CA 1
ATOM 3084 C C . ASN B 1 179 ? -17.094 28.125 9.281 1 85.25 179 ASN B C 1
ATOM 3086 O O . ASN B 1 179 ? -16.891 26.922 9.102 1 85.25 179 ASN B O 1
ATOM 3090 N N . ARG B 1 180 ? -18.188 28.703 9.141 1 88.56 180 ARG B N 1
ATOM 3091 C CA . ARG B 1 180 ? -19.328 27.938 8.68 1 88.56 180 ARG B CA 1
ATOM 3092 C C . ARG B 1 180 ? -19.125 27.453 7.246 1 88.56 180 ARG B C 1
ATOM 3094 O O . ARG B 1 180 ? -19.469 26.312 6.914 1 88.56 180 ARG B O 1
ATOM 3101 N N . ARG B 1 181 ? -18.625 28.281 6.414 1 89.06 181 ARG B N 1
ATOM 3102 C CA . ARG B 1 181 ? -18.344 27.906 5.031 1 89.06 181 ARG B CA 1
ATOM 3103 C C . ARG B 1 181 ? -17.281 26.797 4.965 1 89.06 181 ARG B C 1
ATOM 3105 O O . ARG B 1 181 ? -17.422 25.859 4.18 1 89.06 181 ARG B O 1
ATOM 3112 N N . LEU B 1 182 ? -16.328 26.922 5.781 1 88.06 182 LEU B N 1
ATOM 3113 C CA . LEU B 1 182 ? -15.281 25.922 5.828 1 88.06 182 LEU B CA 1
ATOM 3114 C C . LEU B 1 182 ? -15.828 24.578 6.305 1 88.06 182 LEU B C 1
ATOM 3116 O O . LEU B 1 182 ? -15.438 23.516 5.789 1 88.06 182 LEU B O 1
ATOM 3120 N N . LYS B 1 183 ? -16.688 24.688 7.242 1 88.81 183 LYS B N 1
ATOM 3121 C CA . LYS B 1 183 ? -17.312 23.469 7.754 1 88.81 183 LYS B CA 1
ATOM 3122 C C . LYS B 1 183 ? -18.125 22.781 6.668 1 88.81 183 LYS B C 1
ATOM 3124 O O . LYS B 1 183 ? -18.062 21.547 6.531 1 88.81 183 LYS B O 1
ATOM 3129 N N . LYS B 1 184 ? -18.844 23.547 5.938 1 91.38 184 LYS B N 1
ATOM 3130 C CA . LYS B 1 184 ? -19.641 23 4.852 1 91.38 184 LYS B CA 1
ATOM 3131 C C . LYS B 1 184 ? -18.766 22.344 3.787 1 91.38 184 LYS B C 1
ATOM 3133 O O . LYS B 1 184 ? -19.094 21.281 3.277 1 91.38 184 LYS B O 1
ATOM 3138 N N . LEU B 1 185 ? -17.719 23.016 3.477 1 91.06 185 LEU B N 1
ATOM 3139 C CA . LEU B 1 185 ? -16.797 22.484 2.482 1 91.06 185 LEU B CA 1
ATOM 3140 C C . LEU B 1 185 ? -16.141 21.203 2.986 1 91.06 185 LEU B C 1
ATOM 3142 O O . LEU B 1 185 ? -15.961 20.25 2.223 1 91.06 185 LEU B O 1
ATOM 3146 N N . ASN B 1 186 ? -15.859 21.156 4.219 1 89.19 186 ASN B N 1
ATOM 3147 C CA . ASN B 1 186 ? -15.281 19.953 4.82 1 89.19 186 ASN B CA 1
ATOM 3148 C C . ASN B 1 186 ? -16.266 18.781 4.785 1 89.19 186 ASN B C 1
ATOM 3150 O O . ASN B 1 186 ? -15.859 17.641 4.562 1 89.19 186 ASN B O 1
ATOM 3154 N N . GLU B 1 187 ? -17.438 19.125 5.023 1 91.56 187 GLU B N 1
ATOM 3155 C CA . GLU B 1 187 ? -18.469 18.078 4.957 1 91.56 187 GLU B CA 1
ATOM 3156 C C . GLU B 1 187 ? -18.625 17.547 3.535 1 91.56 187 GLU B C 1
ATOM 3158 O O . GLU B 1 187 ? -18.812 16.344 3.338 1 91.56 187 GLU B O 1
ATOM 3163 N N . ARG B 1 188 ? -18.578 18.422 2.629 1 92.81 188 ARG B N 1
ATOM 3164 C CA . ARG B 1 188 ? -18.641 18.016 1.228 1 92.81 188 ARG B CA 1
ATOM 3165 C C . ARG B 1 188 ? -17.469 17.109 0.861 1 92.81 188 ARG B C 1
ATOM 3167 O O . ARG B 1 188 ? -17.641 16.078 0.212 1 92.81 188 ARG B O 1
ATOM 3174 N N . LEU B 1 189 ? -16.344 17.5 1.239 1 92.19 189 LEU B N 1
ATOM 3175 C CA . LEU B 1 189 ? -15.156 16.719 0.975 1 92.19 189 LEU B CA 1
ATOM 3176 C C . LEU B 1 189 ? -15.25 15.344 1.638 1 92.19 189 LEU B C 1
ATOM 3178 O O . LEU B 1 189 ? -14.883 14.336 1.035 1 92.19 189 LEU B O 1
ATOM 3182 N N . SER B 1 190 ? -15.742 15.352 2.824 1 90.5 190 SER B N 1
ATOM 3183 C CA . SER B 1 190 ? -15.898 14.094 3.547 1 90.5 190 SER B CA 1
ATOM 3184 C C . SER B 1 190 ? -16.859 13.156 2.828 1 90.5 190 SER B C 1
ATOM 3186 O O . SER B 1 190 ? -16.625 11.953 2.752 1 90.5 190 SER B O 1
ATOM 3188 N N . ARG B 1 191 ? -17.875 13.742 2.35 1 93.25 191 ARG B N 1
ATOM 3189 C CA . ARG B 1 191 ? -18.875 12.945 1.63 1 93.25 191 ARG B CA 1
ATOM 3190 C C . ARG B 1 191 ? -18.281 12.375 0.346 1 93.25 191 ARG B C 1
ATOM 3192 O O . ARG B 1 191 ? -18.516 11.211 0.02 1 93.25 191 ARG B O 1
ATOM 3199 N N . LEU B 1 192 ? -17.594 13.156 -0.368 1 94.69 192 LEU B N 1
ATOM 3200 C CA . LEU B 1 192 ? -16.953 12.703 -1.602 1 94.69 192 LEU B CA 1
ATOM 3201 C C . LEU B 1 192 ? -15.914 11.625 -1.315 1 94.69 192 LEU B C 1
ATOM 3203 O O . LEU B 1 192 ? -15.836 10.625 -2.035 1 94.69 192 LEU B O 1
ATOM 3207 N N . ASN B 1 193 ? -15.195 11.789 -0.283 1 92.44 193 ASN B N 1
ATOM 3208 C CA . ASN B 1 193 ? -14.219 10.781 0.125 1 92.44 193 ASN B CA 1
ATOM 3209 C C . ASN B 1 193 ? -14.891 9.477 0.541 1 92.44 193 ASN B C 1
ATOM 3211 O O . ASN B 1 193 ? -14.344 8.398 0.314 1 92.44 193 ASN B O 1
ATOM 3215 N N . ALA B 1 194 ? -16.016 9.633 1.133 1 93.06 194 ALA B N 1
ATOM 3216 C CA . ALA B 1 194 ? -16.766 8.445 1.528 1 93.06 194 ALA B CA 1
ATOM 3217 C C . ALA B 1 194 ? -17.188 7.633 0.308 1 93.06 194 ALA B C 1
ATOM 3219 O O . ALA B 1 194 ? -17.141 6.398 0.328 1 93.06 194 ALA B O 1
ATOM 3220 N N . TYR B 1 195 ? -17.594 8.344 -0.694 1 94.56 195 TYR B N 1
ATOM 3221 C CA . TYR B 1 195 ? -17.938 7.668 -1.939 1 94.56 195 TYR B CA 1
ATOM 3222 C C . TYR B 1 195 ? -16.719 6.949 -2.52 1 94.56 195 TYR B C 1
ATOM 3224 O O . TYR B 1 195 ? -16.812 5.789 -2.932 1 94.56 195 TYR B O 1
ATOM 3232 N N . SER B 1 196 ? -15.656 7.629 -2.551 1 95.12 196 SER B N 1
ATOM 3233 C CA . SER B 1 196 ? -14.414 7.043 -3.047 1 95.12 196 SER B CA 1
ATOM 3234 C C . SER B 1 196 ? -14.023 5.816 -2.229 1 95.12 196 SER B C 1
ATOM 3236 O O . SER B 1 196 ? -13.562 4.816 -2.783 1 95.12 196 SER B O 1
ATOM 3238 N N . SER B 1 197 ? -14.258 5.906 -0.956 1 94.19 197 SER B N 1
ATOM 3239 C CA . SER B 1 197 ? -13.906 4.809 -0.06 1 94.19 197 SER B CA 1
ATOM 3240 C C . SER B 1 197 ? -14.758 3.574 -0.336 1 94.19 197 SER B C 1
ATOM 3242 O O . SER B 1 197 ? -14.266 2.445 -0.291 1 94.19 197 SER B O 1
ATOM 3244 N N . ARG B 1 198 ? -15.961 3.77 -0.571 1 93.69 198 ARG B N 1
ATOM 3245 C CA . ARG B 1 198 ? -16.844 2.65 -0.869 1 93.69 198 ARG B CA 1
ATOM 3246 C C . ARG B 1 198 ? -16.438 1.962 -2.168 1 93.69 198 ARG B C 1
ATOM 3248 O O . ARG B 1 198 ? -16.406 0.732 -2.236 1 93.69 198 ARG B O 1
ATOM 3255 N N . LEU B 1 199 ? -16.172 2.752 -3.184 1 94.06 199 LEU B N 1
ATOM 3256 C CA . LEU B 1 199 ? -15.711 2.191 -4.449 1 94.06 199 LEU B CA 1
ATOM 3257 C C . LEU B 1 199 ? -14.391 1.456 -4.27 1 94.06 199 LEU B C 1
ATOM 3259 O O . LEU B 1 199 ? -14.172 0.402 -4.871 1 94.06 199 LEU B O 1
ATOM 3263 N N . ASN B 1 200 ? -13.609 1.987 -3.48 1 94.81 200 ASN B N 1
ATOM 3264 C CA . ASN B 1 200 ? -12.32 1.366 -3.188 1 94.81 200 ASN B CA 1
ATOM 3265 C C . ASN B 1 200 ? -12.492 0.022 -2.484 1 94.81 200 ASN B C 1
ATOM 3267 O O . ASN B 1 200 ? -11.75 -0.923 -2.752 1 94.81 200 ASN B O 1
ATOM 3271 N N . LEU B 1 201 ? -13.477 -0.067 -1.599 1 95.44 201 LEU B N 1
ATOM 3272 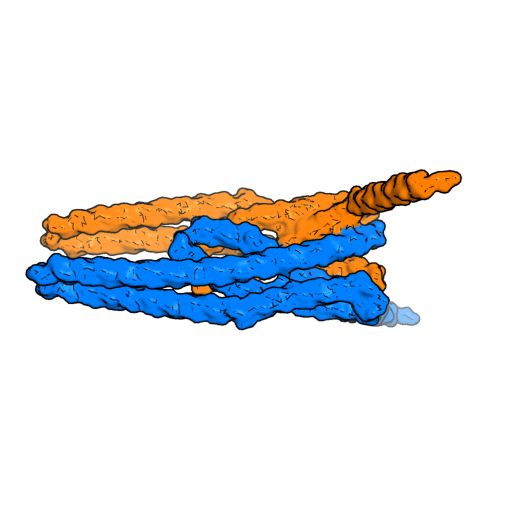C CA . LEU B 1 201 ? -13.75 -1.316 -0.898 1 95.44 201 LEU B CA 1
ATOM 3273 C C . LEU B 1 201 ? -14.195 -2.4 -1.875 1 95.44 201 LEU B C 1
ATOM 3275 O O . LEU B 1 201 ? -13.797 -3.562 -1.739 1 95.44 201 LEU B O 1
ATOM 3279 N N . LEU B 1 202 ? -14.945 -2.016 -2.793 1 96.31 202 LEU B N 1
ATOM 3280 C CA . LEU B 1 202 ? -15.375 -2.959 -3.82 1 96.31 202 LEU B CA 1
ATOM 3281 C C . LEU B 1 202 ? -14.188 -3.438 -4.645 1 96.31 202 LEU B C 1
ATOM 3283 O O . LEU B 1 202 ? -14.094 -4.617 -4.988 1 96.31 202 LEU B O 1
ATOM 3287 N N . THR B 1 203 ? -13.336 -2.48 -4.961 1 96.81 203 THR B N 1
ATOM 3288 C CA . THR B 1 203 ? -12.125 -2.828 -5.691 1 96.81 203 THR B CA 1
ATOM 3289 C C . THR B 1 203 ? -11.273 -3.807 -4.887 1 96.81 203 THR B C 1
ATOM 3291 O O . THR B 1 203 ? -10.75 -4.781 -5.438 1 96.81 203 THR B O 1
ATOM 3294 N N . LEU B 1 204 ? -11.18 -3.592 -3.623 1 97.19 204 LEU B N 1
ATOM 3295 C CA . LEU B 1 204 ? -10.406 -4.473 -2.754 1 97.19 204 LEU B CA 1
ATOM 3296 C C . LEU B 1 204 ? -11 -5.879 -2.74 1 97.19 204 LEU B C 1
ATOM 3298 O O . LEU B 1 204 ? -10.258 -6.863 -2.795 1 97.19 204 LEU B O 1
ATOM 3302 N N . MET B 1 205 ? -12.273 -5.949 -2.676 1 96.81 205 MET B N 1
ATOM 3303 C CA . MET B 1 205 ? -12.945 -7.246 -2.684 1 96.81 205 MET B CA 1
ATOM 3304 C C . MET B 1 205 ? -12.688 -7.988 -3.99 1 96.81 205 MET B C 1
ATOM 3306 O O . MET B 1 205 ? -12.43 -9.195 -3.986 1 96.81 205 MET B O 1
ATOM 3310 N N . SER B 1 206 ? -12.773 -7.238 -5.027 1 96.88 206 SER B N 1
ATOM 3311 C CA . SER B 1 206 ? -12.539 -7.816 -6.348 1 96.88 206 SER B CA 1
ATOM 3312 C C . SER B 1 206 ? -11.117 -8.352 -6.469 1 96.88 206 SER B C 1
ATOM 3314 O O . SER B 1 206 ? -10.898 -9.469 -6.938 1 96.88 206 SER B O 1
ATOM 3316 N N . LEU B 1 207 ? -10.172 -7.594 -6.066 1 97.62 207 LEU B N 1
ATOM 3317 C CA . LEU B 1 207 ? -8.773 -7.996 -6.156 1 97.62 207 LEU B CA 1
ATOM 3318 C C . LEU B 1 207 ? -8.484 -9.164 -5.215 1 97.62 207 LEU B C 1
ATOM 3320 O O . LEU B 1 207 ? -7.695 -10.047 -5.547 1 97.62 207 LEU B O 1
ATOM 3324 N N . THR B 1 208 ? -9.133 -9.125 -4.047 1 97 208 THR B N 1
ATOM 3325 C CA . THR B 1 208 ? -8.977 -10.242 -3.125 1 97 208 THR B CA 1
ATOM 3326 C C . THR B 1 208 ? -9.453 -11.539 -3.768 1 97 208 THR B C 1
ATOM 3328 O O . THR B 1 208 ? -8.773 -12.57 -3.689 1 97 208 THR B O 1
ATOM 3331 N N . TRP B 1 209 ? -10.562 -11.461 -4.41 1 96.38 209 TRP B N 1
ATOM 3332 C CA . TRP B 1 209 ? -11.102 -12.617 -5.117 1 96.38 209 TRP B CA 1
ATOM 3333 C C . TRP B 1 209 ? -10.117 -13.117 -6.172 1 96.38 209 TRP B C 1
ATOM 3335 O O . TRP B 1 209 ? -9.938 -14.32 -6.348 1 96.38 209 TRP B O 1
ATOM 3345 N N . HIS B 1 210 ? -9.539 -12.242 -6.895 1 95.81 210 HIS B N 1
ATOM 3346 C CA . HIS B 1 210 ? -8.562 -12.609 -7.91 1 95.81 210 HIS B CA 1
ATOM 3347 C C . HIS B 1 210 ? -7.363 -13.32 -7.297 1 95.81 210 HIS B C 1
ATOM 3349 O O . HIS B 1 210 ? -6.84 -14.273 -7.875 1 95.81 210 HIS B O 1
ATOM 3355 N N . PHE B 1 211 ? -6.945 -12.922 -6.152 1 96.31 211 PHE B N 1
ATOM 3356 C CA . PHE B 1 211 ? -5.785 -13.539 -5.516 1 96.31 211 PHE B CA 1
ATOM 3357 C C . PHE B 1 211 ? -6.141 -14.906 -4.945 1 96.31 211 PHE B C 1
ATOM 3359 O O . PHE B 1 211 ? -5.293 -15.797 -4.879 1 96.31 211 PHE B O 1
ATOM 3366 N N . VAL B 1 212 ? -7.41 -15.07 -4.52 1 94.5 212 VAL B N 1
ATOM 3367 C CA . VAL B 1 212 ? -7.852 -16.406 -4.129 1 94.5 212 VAL B CA 1
ATOM 3368 C C . VAL B 1 212 ? -7.766 -17.344 -5.328 1 94.5 212 VAL B C 1
ATOM 3370 O O . VAL B 1 212 ? -7.25 -18.469 -5.211 1 94.5 212 VAL B O 1
ATOM 3373 N N . TYR B 1 213 ? -8.188 -16.875 -6.453 1 93.94 213 TYR B N 1
ATOM 3374 C CA . TYR B 1 213 ? -8.109 -17.656 -7.688 1 93.94 213 TYR B CA 1
ATOM 3375 C C . TYR B 1 213 ? -6.664 -18 -8.023 1 93.94 213 TYR B C 1
ATOM 3377 O O . TYR B 1 213 ? -6.344 -19.156 -8.312 1 93.94 213 TYR B O 1
ATOM 3385 N N . LEU B 1 214 ? -5.809 -16.984 -8.023 1 94.31 214 LEU B N 1
ATOM 3386 C CA . LEU B 1 214 ? -4.402 -17.203 -8.344 1 94.31 214 LEU B CA 1
ATOM 3387 C C . LEU B 1 214 ? -3.756 -18.156 -7.34 1 94.31 214 LEU B C 1
ATOM 3389 O O . LEU B 1 214 ? -2.916 -18.984 -7.711 1 94.31 214 LEU B O 1
ATOM 3393 N N . GLY B 1 215 ? -4.129 -17.984 -6.043 1 93.81 215 GLY B N 1
ATOM 3394 C CA . GLY B 1 215 ? -3.605 -18.891 -5.031 1 93.81 215 GLY B CA 1
ATOM 3395 C C . GLY B 1 215 ? -3.986 -20.344 -5.266 1 93.81 215 GLY B C 1
ATOM 3396 O O . GLY B 1 215 ? -3.174 -21.25 -5.051 1 93.81 215 GLY B O 1
ATOM 3397 N N . HIS B 1 216 ? -5.219 -20.547 -5.664 1 91.94 216 HIS B N 1
ATOM 3398 C CA . HIS B 1 216 ? -5.66 -21.906 -6.016 1 91.94 216 HIS B CA 1
ATOM 3399 C C . HIS B 1 216 ? -4.859 -22.453 -7.184 1 91.94 216 HIS B C 1
ATOM 3401 O O . HIS B 1 216 ? -4.477 -23.625 -7.176 1 91.94 216 HIS B O 1
ATOM 3407 N N . ARG B 1 217 ? -4.656 -21.641 -8.117 1 91 217 ARG B N 1
ATOM 3408 C CA . ARG B 1 217 ? -3.889 -22.078 -9.281 1 91 217 ARG B CA 1
ATOM 3409 C C . ARG B 1 217 ? -2.451 -22.422 -8.898 1 91 217 ARG B C 1
ATOM 3411 O O . ARG B 1 217 ? -1.883 -23.391 -9.391 1 91 217 ARG B O 1
ATOM 3418 N N . LEU B 1 218 ? -1.896 -21.656 -8.094 1 91 218 LEU B N 1
ATOM 3419 C CA . LEU B 1 218 ? -0.531 -21.875 -7.633 1 91 218 LEU B CA 1
ATOM 3420 C C . LEU B 1 218 ? -0.431 -23.172 -6.848 1 91 218 LEU B C 1
ATOM 3422 O O . LEU B 1 218 ? 0.579 -23.875 -6.93 1 91 218 LEU B O 1
ATOM 3426 N N . SER B 1 219 ? -1.482 -23.516 -6.094 1 89.44 219 SER B N 1
ATOM 3427 C CA . SER B 1 219 ? -1.485 -24.734 -5.285 1 89.44 219 SER B CA 1
ATOM 3428 C C . SER B 1 219 ? -1.388 -25.969 -6.156 1 89.44 219 SER B C 1
ATOM 3430 O O . SER B 1 219 ? -0.939 -27.031 -5.699 1 89.44 219 SER B O 1
ATOM 3432 N N . LEU B 1 220 ? -1.78 -25.844 -7.391 1 87.06 220 LEU B N 1
ATOM 3433 C CA . LEU B 1 220 ? -1.732 -26.969 -8.32 1 87.06 220 LEU B CA 1
ATOM 3434 C C . LEU B 1 220 ? -0.301 -27.234 -8.773 1 87.06 220 LEU B C 1
ATOM 3436 O O . LEU B 1 220 ? -0.009 -28.297 -9.328 1 87.06 220 LEU B O 1
ATOM 3440 N N . THR B 1 221 ? 0.532 -26.312 -8.586 1 84 221 THR B N 1
ATOM 3441 C CA . THR B 1 221 ? 1.91 -26.453 -9.039 1 84 221 THR B CA 1
ATOM 3442 C C . THR B 1 221 ? 2.773 -27.094 -7.953 1 84 221 THR B C 1
ATOM 3444 O O . THR B 1 221 ? 3.949 -27.375 -8.18 1 84 221 THR B O 1
ATOM 3447 N N . TYR B 1 222 ? 2.219 -27.281 -6.801 1 79.31 222 TYR B N 1
ATOM 3448 C CA . TYR B 1 222 ? 2.986 -27.844 -5.699 1 79.31 222 TYR B CA 1
ATOM 3449 C C . TYR B 1 222 ? 2.74 -29.344 -5.582 1 79.31 222 TYR B C 1
ATOM 3451 O O . TYR B 1 222 ? 1.655 -29.828 -5.914 1 79.31 222 TYR B O 1
#

Foldseek 3Di:
DDPVVVVVVVVVVVVVVVVVVVVVCVQLLNQLVVQLVVLLVVLLVLLVCLLPPVLVVLVVPDPLLCSLVVNLVCLQVSLVSNLVSLVSNLRSLCSNCPCCCPVPPVNVVLSVLSVVLNVLSVCLNPPLSVVLVVLSVVLVVLVVVLVVVVVVVVVVVVPDPPVPPVVVVVNVVSVVVSVVVSVVSSVVSVVSSVVNSVSSVSSNVSSVVSVVVVVVVVVVVD/DDPVVVVVVVVVVVVVCVVVVVVVCVQLLNQLVVQLVVLLVVLLVLLVCLLPPVLVVLVVPDPLLCSLVVNLVCLQVSLVSNLRSLVSNLRSLCSNCPCCCPVPPVNVVLSVLSVVLNVLSVCLNPPLSVVLVVLSVVLVVLVVVLVVVVVVVVVVVVPDPPVPPVVVVVNVVSVVVSVVVSVVSSVVSVVSSVVNSVSSVSSNVSSVVSVVVVVVVVVVVD

Radius of gyration: 29.88 Å; Cα contacts (8 Å, |Δi|>4): 437; chains: 2; bounding box: 84×100×65 Å

Nearest PDB structures (foldseek):
  1i4d-assembly1_B  TM=3.192E-01  e=7.935E-01  Homo sapiens
  3ok8-assembly1_B  TM=2.482E-01  e=3.539E-01  Mus musculus
  1i4d-assembly1_A  TM=3.131E-01  e=1.697E+00  Homo sapiens
  2x3w-assembly2_C-2  TM=3.191E-01  e=2.728E+00  Mus musculus
  1i4t-assembly1_B  TM=3.296E-01  e=3.628E+00  Homo sapiens

pLDDT: mean 82.75, std 14.67, range [42.0, 98.25]

Solvent-accessible surface area (backbone atoms only — not comparable to full-atom values): 22211 Å² total; per-residue (Å²): 136,56,74,66,56,53,54,51,52,47,50,52,50,49,50,49,50,49,45,50,48,48,51,63,55,58,31,56,33,36,44,12,25,22,43,12,47,48,20,37,25,35,25,45,4,36,44,48,38,54,71,62,46,42,60,55,51,42,59,72,75,36,53,80,85,49,33,40,57,51,48,50,53,50,47,61,54,47,45,54,53,34,44,51,19,40,50,45,11,48,53,12,46,48,48,28,41,55,67,41,38,78,73,35,67,71,47,33,49,50,51,50,49,51,50,50,39,44,49,48,42,46,46,37,57,68,60,48,43,57,55,47,52,52,49,51,52,52,48,52,52,53,52,48,53,50,55,53,49,50,58,49,50,61,63,52,53,74,74,65,69,85,77,43,71,64,51,49,52,50,50,49,49,51,49,49,50,52,49,50,53,50,51,52,49,45,50,50,39,42,52,53,48,48,53,49,48,52,50,46,51,52,35,46,52,49,49,49,52,52,42,45,52,52,11,46,55,47,33,70,74,97,137,57,73,66,55,55,52,51,52,47,51,50,50,50,50,49,50,49,45,50,48,49,50,62,56,58,30,54,33,36,43,13,24,23,44,12,46,48,20,37,25,34,26,44,2,34,46,49,37,54,70,62,48,43,60,54,52,42,60,72,75,35,54,81,84,48,32,40,59,51,49,49,54,50,49,61,53,46,45,54,53,34,44,52,19,40,50,45,12,48,52,13,45,47,47,29,40,56,68,42,39,80,72,34,68,71,48,33,51,50,52,50,48,51,48,51,39,44,49,49,43,47,46,38,57,68,60,48,44,59,55,45,52,51,50,50,53,52,47,51,51,52,52,50,53,50,55,53,49,51,58,52,49,60,64,53,55,76,74,65,71,84,78,43,70,64,50,48,52,50,49,49,49,51,50,49,50,52,48,50,52,51,50,52,50,45,51,51,40,44,51,54,48,49,52,48,48,52,50,48,49,52,37,46,52,49,48,50,51,50,41,46,51,52,11,46,56,47,32,70,74,98

Organism: Brassica campestris (NCBI:txid3711)

InterPro domains:
  IPR025423 TMEM205-like [PF13664] (40-140)

Sequence (444 aa):
MSKSQNVLVKAKLAVKRLGTAVTAALNPTKVGSVVSLIGIAAAFGMCVWVTVVTKYLLASVLGRHRFGVAQSKVYSVYFKAISVGLLVGLLGHVISQRRKVLTDAVEMWQAVNLLSSILMVEANASFVEPRVIKAMFERIKVEKEEGRGLDKSESHSSEAAARTCGKKVRYNMDEDAVNRRLKKLNERLSRLNAYSSRLNLLTLMSLTWHFVYLGHRLSLTYMSKSQNVLVKAKLAVKRLGTAVTAALNPTKVGSVVSLIGIAAAFGMCVWVTVVTKYLLASVLGRHRFGVAQSKVYSVYFKAISVGLLVGLLGHVISQRRKVLTDAVEMWQAVNLLSSILMVEANASFVEPRVIKAMFERIKVEKEEGRGLDKSESHSSEAAARTCGKKVRYNMDEDAVNRRLKKLNERLSRLNAYSSRLNLLTLMSLTWHFVYLGHRLSLTY

Secondary structure (DSSP, 8-state):
--HHHHHHHHHHHHHHHHHHHHHHHT-HHHHHHHHHHHHHHHHHHHHHIIIIIIHHHHHHHS-HHHHHHHHHHHHHHHHHHHHHHHHHHHHHHHHHHTTHHHH-HHHHHHHHHHHHHHHHHHHIIIIIHHHHHHHHHHHHHHHHHHHHHHHHHHHHTTT--SSHHHHHHHHHHHHHHHHHHHHHHHHHHHHHHHHHHHHHHHHHHHHHHHHHHHHHHHHTT-/--HHHHHHHHHHHHHHHHHHHHHHHT-HHHHHHHHHHHHHHHHHHHHHIIIIIIHHHHHHHS-HHHHHHHHHHHHHHHHHHHHHHHHHHHHHHHHHHTTHHHH-HHHHHHHHHHHHHHHHHHHIIIIIHHHHHHHHHHHHHHHHHHHHHHHHHHHHTTT--SSHHHHHHHHHHHHHHHHHHHHHHHHHHHHHHHHHHHHHHHHHHHHHHHHHHHHHHHHTT-